Protein AF-A0A6C0DXI0-F1 (afdb_monomer_lite)

Radius of gyration: 23.15 Å; chains: 1; bounding box: 57×48×69 Å

Sequence (486 aa):
MSINNHKEDSSLKQSSFFKMSNESKYLYNIYKSHEFNKIHNLFDNHNHHDLKRLMYKLYLEFKEHEPYINKINIENSRQVIPIEKARPKITHILETIFSNTRYIDSTIVDYIKNNISKSKMISYENIIHGQTFTFNFITYNKININKLNNCVKAMLLILQVIINISNNNITTHNNKNACNMDGITITIFMTSFAKQFELNSNIILGAKNINSGLTYPCLKIGEIYIYRKHEFFKVFIHEALHSYNVDHLLHNNYNSNSYYQTLINTFNINVNSNSYKNIGLNEAVTEFWTFIIHIFVHSYYNSPNFNKLIGLFEKAYKYESIHSSFQVAKILHANKLNYAQFLTTFKNDGSASYSETSHVLSYIFFKTLLIYNADKVISSNLFNLNMHATNNTHKIDITINPTNNSIINLFIQLRNYSLNNMAFTIINNCCTIYNKYYTNLFKTAKKLTVKREQSFKRYTKKQFSKTKSKKYLLTNLNFMLTNLEC

Foldseek 3Di:
DPPPDDDQDDFDPLDLLFDFDPLLVVLLVVCVDPLVVLVLVLLVPDDQPLLLVVLVLLVVLLVVCLVVLVPDPQVVQKDKDDLVRCVVVLVCCLVPVVPPDQQDDVVLSVVCVVQSNQWIWIWGWDADPQAIEIEIEIDNDDDDVVSVSVLVSLLVSLLSSLCQQAVLDVVPPDCPQRAQQNYEHAHANQDAQAAWDPQPDLDFAGNSRDHFKDWDARDPYTYIYGRHNFLSSLVSQLRSNRNRCQLVLLVDDCPVPPLLVVLVQQFQAPCVDPLHDDLSLSLLLSLLVSVSVLLLSSLSSVDRDSVSSVVSSSSLLSSLLLVLLLVVLLQCSSQVHDLVNGRHGHDPPPDGGHGHNHNSCSNRPLNSLCSSCVSVVSVQLQWPQDADPPPDDSGHHSHGDPDPVSVSVSSVSSSCSSVDPSSNSSSNSSNVVLVVLVVVVVVVVVVVVVVVVVPPDDDDDDPPPDDDDPVPRPSIHDDRSSRTND

Structure (mmCIF, N/CA/C/O backbone):
data_AF-A0A6C0DXI0-F1
#
_entry.id   AF-A0A6C0DXI0-F1
#
loop_
_atom_site.group_PDB
_atom_site.id
_atom_site.type_symbol
_atom_site.label_atom_id
_atom_site.label_alt_id
_atom_site.label_comp_id
_atom_site.label_asym_id
_atom_site.label_entity_id
_atom_site.label_seq_id
_atom_site.pdbx_PDB_ins_code
_atom_site.Cartn_x
_atom_site.Cartn_y
_atom_site.Cartn_z
_atom_site.occupancy
_atom_site.B_iso_or_equiv
_atom_site.auth_seq_id
_atom_site.auth_comp_id
_atom_site.auth_asym_id
_atom_site.auth_atom_id
_atom_site.pdbx_PDB_model_num
ATOM 1 N N . MET A 1 1 ? 19.339 -20.237 16.214 1.00 35.09 1 MET A N 1
ATOM 2 C CA . MET A 1 1 ? 18.551 -20.419 17.451 1.00 35.09 1 MET A CA 1
ATOM 3 C C . MET A 1 1 ? 17.468 -21.438 17.165 1.00 35.09 1 MET A C 1
ATOM 5 O O . MET A 1 1 ? 16.705 -21.239 16.227 1.00 35.09 1 MET A O 1
ATOM 9 N N . SER A 1 2 ? 17.463 -22.552 17.893 1.00 25.73 2 SER A N 1
ATOM 10 C CA . SER A 1 2 ? 16.417 -23.569 17.816 1.00 25.73 2 SER A CA 1
ATOM 11 C C . SER A 1 2 ? 15.090 -22.958 18.265 1.00 25.73 2 SER A C 1
ATOM 13 O O . SER A 1 2 ? 14.948 -22.524 19.406 1.00 25.73 2 SER A O 1
ATOM 15 N N . ILE A 1 3 ? 14.124 -22.897 17.349 1.00 33.91 3 ILE A N 1
ATOM 16 C CA . ILE A 1 3 ? 12.727 -22.571 17.649 1.00 33.91 3 ILE A CA 1
ATOM 17 C C . ILE A 1 3 ? 12.157 -23.800 18.370 1.00 33.91 3 ILE A C 1
ATOM 19 O O . ILE A 1 3 ? 11.536 -24.662 17.757 1.00 33.91 3 ILE A O 1
ATOM 23 N N . ASN A 1 4 ? 12.476 -23.954 19.655 1.00 33.47 4 ASN A N 1
ATOM 24 C CA . ASN A 1 4 ? 11.967 -25.053 20.464 1.00 33.47 4 ASN A CA 1
ATOM 25 C C . ASN A 1 4 ? 10.555 -24.724 20.953 1.00 33.47 4 ASN A C 1
ATOM 27 O O . ASN A 1 4 ? 10.350 -23.733 21.647 1.00 33.47 4 ASN A O 1
ATOM 31 N N . ASN A 1 5 ? 9.615 -25.592 20.568 1.00 36.00 5 ASN A N 1
ATOM 32 C CA . ASN A 1 5 ? 8.319 -25.900 21.180 1.00 36.00 5 ASN A CA 1
ATOM 33 C C . ASN A 1 5 ? 7.841 -24.938 22.281 1.00 36.00 5 ASN A C 1
ATOM 35 O O . ASN A 1 5 ? 7.902 -25.251 23.472 1.00 36.00 5 ASN A O 1
ATOM 39 N N . HIS A 1 6 ? 7.264 -23.806 21.876 1.00 36.22 6 HIS A N 1
ATOM 40 C CA . HIS A 1 6 ? 6.307 -23.121 22.734 1.00 36.22 6 HIS A CA 1
ATOM 41 C C . HIS A 1 6 ? 5.020 -23.951 22.786 1.00 36.22 6 HIS A C 1
ATOM 43 O O . HIS A 1 6 ? 4.469 -24.319 21.747 1.00 36.22 6 HIS A O 1
ATOM 49 N N . LYS A 1 7 ? 4.609 -24.281 24.018 1.00 35.12 7 LYS A N 1
ATOM 50 C CA . LYS A 1 7 ? 3.375 -24.994 24.365 1.00 35.12 7 LYS A CA 1
ATOM 51 C C . LYS A 1 7 ? 2.194 -24.456 23.558 1.00 35.12 7 LYS A C 1
ATOM 53 O O . LYS A 1 7 ? 2.060 -23.248 23.387 1.00 35.12 7 LYS A O 1
ATOM 58 N N . GLU A 1 8 ? 1.366 -25.381 23.080 1.00 39.50 8 GLU A N 1
ATOM 59 C CA . GLU A 1 8 ? 0.105 -25.110 22.396 1.00 39.50 8 GLU A CA 1
ATOM 60 C C . GLU A 1 8 ? -0.784 -24.222 23.270 1.00 39.50 8 GLU A C 1
ATOM 62 O O . GLU A 1 8 ? -1.446 -24.693 24.193 1.00 39.50 8 GLU A O 1
ATOM 67 N N . ASP A 1 9 ? -0.769 -22.921 22.989 1.00 38.31 9 ASP A N 1
ATOM 68 C CA . ASP A 1 9 ? -1.694 -21.988 23.606 1.00 38.31 9 ASP A CA 1
ATOM 69 C C . ASP A 1 9 ? -3.066 -22.139 22.950 1.00 38.31 9 ASP A C 1
ATOM 71 O O . ASP A 1 9 ? -3.207 -22.174 21.723 1.00 38.31 9 ASP A O 1
ATOM 75 N N . SER A 1 10 ? -4.067 -22.284 23.812 1.00 34.41 10 SER A N 1
ATOM 76 C CA . SER A 1 10 ? -5.446 -22.640 23.491 1.00 34.41 10 SER A CA 1
ATOM 77 C C . SER A 1 10 ? -6.021 -21.893 22.278 1.00 34.41 10 SER A C 1
ATOM 79 O O . SER A 1 10 ? -5.936 -20.673 22.134 1.00 34.41 10 SER A O 1
ATOM 81 N N . SER A 1 11 ? -6.634 -22.673 21.388 1.00 35.72 11 SER A N 1
ATOM 82 C CA . SER A 1 11 ? -7.197 -22.247 20.113 1.00 35.72 11 SER A CA 1
ATOM 83 C C . SER A 1 11 ? -8.284 -21.179 20.274 1.00 35.72 11 SER A C 1
ATOM 85 O O . SER A 1 11 ? -9.425 -21.479 20.640 1.00 35.72 11 SER A O 1
ATOM 87 N N . LEU A 1 12 ? -7.978 -19.939 19.898 1.00 38.44 12 LEU A N 1
ATOM 88 C CA . LEU A 1 12 ? -9.007 -18.958 19.571 1.00 38.44 12 LEU A CA 1
ATOM 89 C C . LEU A 1 12 ? -9.666 -19.379 18.253 1.00 38.44 12 LEU A C 1
ATOM 91 O O . LEU A 1 12 ? -9.001 -19.492 17.224 1.00 38.44 12 LEU A O 1
ATOM 95 N N . LYS A 1 13 ? -10.988 -19.604 18.283 1.00 39.50 13 LYS A N 1
ATOM 96 C CA . LYS A 1 13 ? -11.841 -19.708 17.089 1.00 39.50 13 LYS A CA 1
ATOM 97 C C . LYS A 1 13 ? -11.755 -18.389 16.311 1.00 39.50 13 LYS A C 1
ATOM 99 O O . LYS A 1 13 ? -12.620 -17.527 16.437 1.00 39.50 13 LYS A O 1
ATOM 104 N N . GLN A 1 14 ? -10.703 -18.217 15.518 1.00 47.91 14 GLN A N 1
ATOM 105 C CA . GLN A 1 14 ? -10.577 -17.108 14.586 1.00 47.91 14 GLN A CA 1
ATOM 106 C C . GLN A 1 14 ? -11.641 -17.300 13.507 1.00 47.91 14 GLN A C 1
ATOM 108 O O . GLN A 1 14 ? -11.552 -18.188 12.658 1.00 47.91 14 GLN A O 1
ATOM 113 N N . SER A 1 15 ? -12.704 -16.498 13.559 1.00 44.44 15 SER A N 1
ATOM 114 C CA . SER A 1 15 ? -13.644 -16.441 12.448 1.00 44.44 15 SER A CA 1
ATOM 115 C C . SER A 1 15 ? -12.871 -15.959 11.221 1.00 44.44 15 SER A C 1
ATOM 117 O O . SER A 1 15 ? -12.329 -14.854 11.259 1.00 44.44 15 SER A O 1
ATOM 119 N N . SER A 1 16 ? -12.824 -16.760 10.149 1.00 52.12 16 SER A N 1
ATOM 120 C CA . SER A 1 16 ? -12.205 -16.381 8.873 1.00 52.12 16 SER A CA 1
ATOM 121 C C . SER A 1 16 ? -13.003 -15.230 8.245 1.00 52.12 16 SER A C 1
ATOM 123 O O . SER A 1 16 ? -13.885 -15.424 7.398 1.00 52.12 16 SER A O 1
ATOM 125 N N . PHE A 1 17 ? -12.775 -14.019 8.736 1.00 55.22 17 PHE A N 1
ATOM 126 C CA . PHE A 1 17 ? -13.472 -12.834 8.276 1.00 55.22 17 PHE A CA 1
ATOM 127 C C . PHE A 1 17 ? -12.983 -12.438 6.875 1.00 55.22 17 PHE A C 1
ATOM 129 O O . PHE A 1 17 ? -13.768 -12.084 5.995 1.00 55.22 17 PHE A O 1
ATOM 136 N N . PHE A 1 18 ? -11.686 -12.615 6.645 1.00 64.44 18 PHE A N 1
ATOM 137 C CA . PHE A 1 18 ? -11.016 -12.282 5.407 1.00 64.44 18 PHE A CA 1
ATOM 138 C C . PHE A 1 18 ? -11.076 -13.424 4.398 1.00 64.44 18 PHE A C 1
ATOM 140 O O . PHE A 1 18 ? -10.322 -14.393 4.475 1.00 64.44 18 PHE A O 1
ATOM 147 N N . LYS A 1 19 ? -11.970 -13.293 3.418 1.00 66.38 19 LYS A N 1
ATOM 148 C CA . LYS A 1 19 ? -12.017 -14.176 2.250 1.00 66.38 19 LYS A CA 1
ATOM 149 C C . LYS A 1 19 ? -11.450 -13.444 1.043 1.00 66.38 19 LYS A C 1
ATOM 151 O O . LYS A 1 19 ? -11.763 -12.279 0.830 1.00 66.38 19 LYS A O 1
ATOM 156 N N . MET A 1 20 ? -10.669 -14.159 0.233 1.00 70.56 20 MET A N 1
ATOM 157 C CA . MET A 1 20 ? -10.266 -13.666 -1.083 1.00 70.56 20 MET A CA 1
ATOM 158 C C . MET A 1 20 ? -11.511 -13.390 -1.932 1.00 70.56 20 MET A C 1
ATOM 160 O O . MET A 1 20 ? -12.403 -14.250 -2.018 1.00 70.56 20 MET A O 1
ATOM 164 N N . SER A 1 21 ? -11.523 -12.235 -2.597 1.00 74.44 21 SER A N 1
ATOM 165 C CA . SER A 1 21 ? -12.536 -11.892 -3.599 1.00 74.44 21 SER A CA 1
ATOM 166 C C . SER A 1 21 ? -12.587 -12.921 -4.741 1.00 74.44 21 SER A C 1
ATOM 168 O O . SER A 1 21 ? -11.681 -13.745 -4.923 1.00 74.44 21 SER A O 1
ATOM 170 N N . ASN A 1 22 ? -13.652 -12.906 -5.541 1.00 76.62 22 ASN A N 1
ATOM 171 C CA . ASN A 1 22 ? -13.745 -13.805 -6.696 1.00 76.62 22 ASN A CA 1
ATOM 172 C C . ASN A 1 22 ? -12.664 -13.488 -7.740 1.00 76.62 22 ASN A C 1
ATOM 174 O O . ASN A 1 22 ? -12.065 -14.398 -8.315 1.00 76.62 22 ASN A O 1
ATOM 178 N N . GLU A 1 23 ? -12.371 -12.206 -7.929 1.00 75.94 23 GLU A N 1
ATOM 179 C CA . GLU A 1 23 ? -11.310 -11.694 -8.784 1.00 75.94 23 GLU A CA 1
ATOM 180 C C . GLU A 1 23 ? -9.933 -12.155 -8.279 1.00 75.94 23 GLU A C 1
ATOM 182 O O . GLU A 1 23 ? -9.146 -12.704 -9.052 1.00 75.94 23 GLU A O 1
ATOM 187 N N . SER A 1 24 ? -9.678 -12.040 -6.971 1.00 78.50 24 SER A N 1
ATOM 188 C CA . SER A 1 24 ? -8.481 -12.568 -6.302 1.00 78.50 24 SER A CA 1
ATOM 189 C C . SER A 1 24 ? -8.279 -14.062 -6.557 1.00 78.50 24 SER A C 1
ATOM 191 O O . SER A 1 24 ? -7.188 -14.490 -6.928 1.00 78.50 24 SER A O 1
ATOM 193 N N . LYS A 1 25 ? -9.329 -14.876 -6.373 1.00 80.50 25 LYS A N 1
ATOM 194 C CA . LYS A 1 25 ? -9.271 -16.336 -6.578 1.00 80.50 25 LYS A CA 1
ATOM 195 C C . LYS A 1 25 ? -8.991 -16.696 -8.032 1.00 80.50 25 LYS A C 1
ATOM 197 O O . LYS A 1 25 ? -8.221 -17.613 -8.306 1.00 80.50 25 LYS A O 1
ATOM 202 N N . TYR A 1 26 ? -9.605 -15.973 -8.966 1.00 82.44 26 TYR A N 1
ATOM 203 C CA . TYR A 1 26 ? -9.355 -16.154 -10.391 1.00 82.44 26 TYR A CA 1
ATOM 204 C C . TYR A 1 26 ? -7.890 -15.870 -10.743 1.00 82.44 26 TYR A C 1
ATOM 206 O O . TYR A 1 26 ? -7.241 -16.707 -11.370 1.00 82.44 26 TYR A O 1
ATOM 214 N N . LEU A 1 27 ? -7.349 -14.736 -10.287 1.00 80.94 27 LEU A N 1
ATOM 215 C CA . LEU A 1 27 ? -5.945 -14.390 -10.503 1.00 80.94 27 LEU A CA 1
ATOM 216 C C . LEU A 1 27 ? -4.997 -15.399 -9.851 1.00 80.94 27 LEU A C 1
ATOM 218 O O . LEU A 1 27 ? -4.036 -15.830 -10.479 1.00 80.94 27 LEU A O 1
ATOM 222 N N . TYR A 1 28 ? -5.296 -15.827 -8.627 1.00 83.75 28 TYR A N 1
ATOM 223 C CA . TYR A 1 28 ? -4.531 -16.856 -7.930 1.00 83.75 28 TYR A CA 1
ATOM 224 C C . TYR A 1 28 ? -4.418 -18.148 -8.752 1.00 83.75 28 TYR A C 1
ATOM 226 O O . TYR A 1 28 ? -3.327 -18.694 -8.917 1.00 83.75 28 TYR A O 1
ATOM 234 N N . ASN A 1 29 ? -5.528 -18.609 -9.334 1.00 84.69 29 ASN A N 1
ATOM 235 C CA . ASN A 1 29 ? -5.536 -19.799 -10.185 1.00 84.69 29 ASN A CA 1
ATOM 236 C C . ASN A 1 29 ? -4.736 -19.606 -11.482 1.00 84.69 29 ASN A C 1
ATOM 238 O O . ASN A 1 29 ? -4.084 -20.546 -11.933 1.00 84.69 29 ASN A O 1
ATOM 242 N N . ILE A 1 30 ? -4.746 -18.401 -12.061 1.00 84.81 30 ILE A N 1
ATOM 243 C CA . ILE A 1 30 ? -3.896 -18.067 -13.213 1.00 84.81 30 ILE A CA 1
ATOM 244 C C . ILE A 1 30 ? -2.424 -18.159 -12.830 1.00 84.81 30 ILE A C 1
ATOM 246 O O . ILE A 1 30 ? -1.657 -18.820 -13.528 1.00 84.81 30 ILE A O 1
ATOM 250 N N . TYR A 1 31 ? -2.031 -17.543 -11.716 1.00 86.75 31 TYR A N 1
ATOM 251 C CA . TYR A 1 31 ? -0.636 -17.547 -11.291 1.00 86.75 31 TYR A CA 1
ATOM 252 C C . TYR A 1 31 ? -0.142 -18.922 -10.868 1.00 86.75 31 TYR A C 1
ATOM 254 O O . TYR A 1 31 ? 1.054 -19.128 -10.921 1.00 86.75 31 TYR A O 1
ATOM 262 N N . LYS A 1 32 ? -1.025 -19.855 -10.497 1.00 86.31 32 LYS A N 1
ATOM 263 C CA . LYS A 1 32 ? -0.692 -21.265 -10.231 1.00 86.31 32 LYS A CA 1
ATOM 264 C C . LYS A 1 32 ? -0.588 -22.121 -11.505 1.00 86.31 32 LYS A C 1
ATOM 266 O O . LYS A 1 32 ? -0.196 -23.283 -11.444 1.00 86.31 32 LYS A O 1
ATOM 271 N N . SER A 1 33 ? -1.012 -21.599 -12.654 1.00 87.31 33 SER A N 1
ATOM 272 C CA . SER A 1 33 ? -1.038 -22.371 -13.897 1.00 87.31 33 SER A CA 1
ATOM 273 C C . SER A 1 33 ? 0.368 -22.670 -14.424 1.00 87.31 33 SER A C 1
ATOM 275 O O . SER A 1 33 ? 1.326 -21.947 -14.148 1.00 87.31 33 SER A O 1
ATOM 277 N N . HIS A 1 34 ? 0.473 -23.697 -15.273 1.00 87.25 34 HIS A N 1
ATOM 278 C CA . HIS A 1 34 ? 1.737 -24.116 -15.884 1.00 87.25 34 HIS A CA 1
ATOM 279 C C . HIS A 1 34 ? 2.455 -22.979 -16.636 1.00 87.25 34 HIS A C 1
ATOM 281 O O . HIS A 1 34 ? 3.679 -22.984 -16.771 1.00 87.25 34 HIS A O 1
ATOM 287 N N . GLU A 1 35 ? 1.722 -21.975 -17.126 1.00 86.38 35 GLU A N 1
ATOM 288 C CA . GLU A 1 35 ? 2.316 -20.828 -17.819 1.00 86.38 35 GLU A CA 1
ATOM 289 C C . GLU A 1 35 ? 3.298 -20.041 -16.938 1.00 86.38 35 GLU A C 1
ATOM 291 O O . GLU A 1 35 ? 4.248 -19.462 -17.461 1.00 86.38 35 GLU A O 1
ATOM 296 N N . PHE A 1 36 ? 3.119 -20.076 -15.613 1.00 89.44 36 PHE A N 1
ATOM 297 C CA . PHE A 1 36 ? 3.973 -19.395 -14.641 1.00 89.44 36 PHE A CA 1
ATOM 298 C C . PHE A 1 36 ? 5.055 -20.298 -14.026 1.00 89.44 36 PHE A C 1
ATOM 300 O O . PHE A 1 36 ? 5.857 -19.810 -13.233 1.00 89.44 36 PHE A O 1
ATOM 307 N N . ASN A 1 37 ? 5.175 -21.571 -14.433 1.00 87.50 37 ASN A N 1
ATOM 308 C CA . ASN A 1 37 ? 6.170 -22.509 -13.882 1.00 87.50 37 ASN A CA 1
ATOM 309 C C . ASN A 1 37 ? 7.611 -21.987 -13.977 1.00 87.50 37 ASN A C 1
ATOM 311 O O . ASN A 1 37 ? 8.376 -22.095 -13.021 1.00 87.50 37 ASN A O 1
ATOM 315 N N . LYS A 1 38 ? 7.968 -21.349 -15.102 1.00 86.00 38 LYS A N 1
ATOM 316 C CA . LYS A 1 38 ? 9.298 -20.738 -15.283 1.00 86.00 38 LYS A CA 1
ATOM 317 C C . LYS A 1 38 ? 9.585 -19.633 -14.265 1.00 86.00 38 LYS A C 1
ATOM 319 O O . LYS A 1 38 ? 10.740 -19.403 -13.939 1.00 86.00 38 LYS A O 1
ATOM 324 N N . ILE A 1 39 ? 8.549 -18.946 -13.788 1.00 88.44 39 ILE A N 1
ATOM 325 C CA . ILE A 1 39 ? 8.668 -17.896 -12.776 1.00 88.44 39 ILE A CA 1
ATOM 326 C C . ILE A 1 39 ? 8.670 -18.524 -11.379 1.00 88.44 39 ILE A C 1
ATOM 328 O O . ILE A 1 39 ? 9.484 -18.132 -10.554 1.00 88.44 39 ILE A O 1
ATOM 332 N N . HIS A 1 40 ? 7.824 -19.526 -11.115 1.00 86.62 40 HIS A N 1
ATOM 333 C CA . HIS A 1 40 ? 7.768 -20.217 -9.822 1.00 86.62 40 HIS A CA 1
ATOM 334 C C . HIS A 1 40 ? 9.128 -20.721 -9.349 1.00 86.62 40 HIS A C 1
ATOM 336 O O . HIS A 1 40 ? 9.526 -20.400 -8.232 1.00 86.62 40 HIS A O 1
ATOM 342 N N . ASN A 1 41 ? 9.854 -21.419 -10.223 1.00 82.62 41 ASN A N 1
ATOM 343 C CA . ASN A 1 41 ? 11.152 -22.005 -9.891 1.00 82.62 41 ASN A CA 1
ATOM 344 C C . ASN A 1 41 ? 12.201 -20.950 -9.496 1.00 82.62 41 ASN A C 1
ATOM 346 O O . ASN A 1 41 ? 13.158 -21.264 -8.799 1.00 82.62 41 ASN A O 1
ATOM 350 N N . LEU A 1 42 ? 12.028 -19.696 -9.927 1.00 81.81 42 LEU A N 1
ATOM 351 C CA . LEU A 1 42 ? 12.922 -18.592 -9.568 1.00 81.81 42 LEU A CA 1
ATOM 352 C C . LEU A 1 42 ? 12.629 -18.032 -8.169 1.00 81.81 42 LEU A C 1
ATOM 354 O O . LEU A 1 42 ? 13.512 -17.427 -7.573 1.00 81.81 42 LEU A O 1
ATOM 358 N N . PHE A 1 43 ? 11.419 -18.241 -7.642 1.00 76.31 43 PHE A N 1
ATOM 359 C CA . PHE A 1 43 ? 11.040 -17.853 -6.279 1.00 76.31 43 PHE A CA 1
ATOM 360 C C . PHE A 1 43 ? 11.310 -18.956 -5.246 1.00 76.31 43 PHE A C 1
ATOM 362 O O . PHE A 1 43 ? 11.536 -18.644 -4.083 1.00 76.31 43 PHE A O 1
ATOM 369 N N . ASP A 1 44 ? 11.321 -20.227 -5.655 1.00 66.69 44 ASP A N 1
ATOM 370 C CA . ASP A 1 44 ? 11.469 -21.373 -4.741 1.00 66.69 44 ASP A CA 1
ATOM 371 C C . ASP A 1 44 ? 12.891 -21.550 -4.169 1.00 66.69 44 ASP A C 1
ATOM 373 O O . ASP A 1 44 ? 13.082 -22.297 -3.213 1.00 66.69 44 ASP A O 1
ATOM 377 N N . ASN A 1 45 ? 13.882 -20.822 -4.695 1.00 58.38 45 ASN A N 1
ATOM 378 C CA . ASN A 1 45 ? 15.283 -20.901 -4.260 1.00 58.38 45 ASN A CA 1
ATOM 379 C C . ASN A 1 45 ? 15.660 -19.909 -3.141 1.00 58.38 45 ASN A C 1
ATOM 381 O O . ASN A 1 45 ? 16.826 -19.849 -2.747 1.00 58.38 45 ASN A O 1
ATOM 385 N N . HIS A 1 46 ? 14.719 -19.108 -2.634 1.00 62.09 46 HIS A N 1
ATOM 386 C CA . HIS A 1 46 ? 15.005 -18.110 -1.601 1.00 62.09 46 HIS A CA 1
ATOM 387 C C . HIS A 1 46 ? 14.715 -18.653 -0.198 1.00 62.09 46 HIS A C 1
ATOM 389 O O . HIS A 1 46 ? 13.572 -18.931 0.160 1.00 62.09 46 HIS A O 1
ATOM 395 N N . ASN A 1 47 ? 15.758 -18.775 0.629 1.00 64.94 47 ASN A N 1
ATOM 396 C CA . ASN A 1 47 ? 15.583 -19.064 2.048 1.00 64.94 47 ASN A CA 1
ATOM 397 C C . ASN A 1 47 ? 15.319 -17.758 2.814 1.00 64.94 47 ASN A C 1
ATOM 399 O O . ASN A 1 47 ? 16.239 -16.993 3.094 1.00 64.94 47 ASN A O 1
ATOM 403 N N . HIS A 1 48 ? 14.053 -17.525 3.149 1.00 78.75 48 HIS A N 1
ATOM 404 C CA . HIS A 1 48 ? 13.545 -16.298 3.764 1.00 78.75 48 HIS A CA 1
ATOM 405 C C . HIS A 1 48 ? 13.784 -16.223 5.285 1.00 78.75 48 HIS A C 1
ATOM 407 O O . HIS A 1 48 ? 12.842 -16.101 6.071 1.00 78.75 48 HIS A O 1
ATOM 413 N N . HIS A 1 49 ? 15.035 -16.370 5.736 1.00 83.56 49 HIS A N 1
ATOM 414 C CA . HIS A 1 49 ? 15.353 -16.416 7.171 1.00 83.56 49 HIS A CA 1
ATOM 415 C C . HIS A 1 49 ? 15.017 -15.100 7.893 1.00 83.56 49 HIS A C 1
ATOM 417 O O . HIS A 1 49 ? 14.363 -15.112 8.940 1.00 83.56 49 HIS A O 1
ATOM 423 N N . ASP A 1 50 ? 15.430 -13.960 7.337 1.00 85.88 50 ASP A N 1
ATOM 424 C CA . ASP A 1 50 ? 15.197 -12.654 7.957 1.00 85.88 50 ASP A CA 1
ATOM 425 C C . ASP A 1 50 ? 13.728 -12.252 7.912 1.00 85.88 50 ASP A C 1
ATOM 427 O O . ASP A 1 50 ? 13.192 -11.753 8.905 1.00 85.88 50 ASP A O 1
ATOM 431 N N . LEU A 1 51 ? 13.044 -12.563 6.811 1.00 88.44 51 LEU A N 1
ATOM 432 C CA . LEU A 1 51 ? 11.604 -12.381 6.712 1.00 88.44 51 LEU A CA 1
ATOM 433 C C . LEU A 1 51 ? 10.842 -13.257 7.723 1.00 88.44 51 LEU A C 1
ATOM 435 O O . LEU A 1 51 ? 9.941 -12.753 8.388 1.00 88.44 51 LEU A O 1
ATOM 439 N N . LYS A 1 52 ? 11.230 -14.524 7.940 1.00 89.50 52 LYS A N 1
ATOM 440 C CA . LYS A 1 52 ? 10.651 -15.376 9.005 1.00 89.50 52 LYS A CA 1
ATOM 441 C C . LYS A 1 52 ? 10.841 -14.776 10.391 1.00 89.50 52 LYS A C 1
ATOM 443 O O . LYS A 1 52 ? 9.904 -14.769 11.189 1.00 89.50 52 LYS A O 1
ATOM 448 N N . ARG A 1 53 ? 12.037 -14.252 10.672 1.00 87.88 53 ARG A N 1
ATOM 449 C CA . ARG A 1 53 ? 12.323 -13.559 11.932 1.00 87.88 53 ARG A CA 1
ATOM 450 C C . ARG A 1 53 ? 11.429 -12.330 12.091 1.00 87.88 53 ARG A C 1
ATOM 452 O O . ARG A 1 53 ? 10.834 -12.168 13.150 1.00 87.88 53 ARG A O 1
ATOM 459 N N . LEU A 1 54 ? 11.275 -11.509 11.052 1.00 90.50 54 LEU A N 1
ATOM 460 C CA . LEU A 1 54 ? 10.349 -10.373 11.059 1.00 90.50 54 LEU A CA 1
ATOM 461 C C . LEU A 1 54 ? 8.901 -10.818 11.323 1.00 90.50 54 LEU A C 1
ATOM 463 O O . LEU A 1 54 ? 8.225 -10.213 12.151 1.00 90.50 54 LEU A O 1
ATOM 467 N N . MET A 1 55 ? 8.437 -11.892 10.674 1.00 92.88 55 MET A N 1
ATOM 468 C CA . MET A 1 55 ? 7.087 -12.428 10.886 1.00 92.88 55 MET A CA 1
ATOM 469 C C . MET A 1 55 ? 6.876 -12.893 12.326 1.00 92.88 55 MET A C 1
ATOM 471 O O . MET A 1 55 ? 5.803 -12.676 12.882 1.00 92.88 55 MET A O 1
ATOM 475 N N . TYR A 1 56 ? 7.889 -13.508 12.942 1.00 91.62 56 TYR A N 1
ATOM 476 C CA . TYR A 1 56 ? 7.825 -13.885 14.353 1.00 91.62 56 TYR A CA 1
ATOM 477 C C . TYR A 1 56 ? 7.657 -12.663 15.248 1.00 91.62 56 TYR A C 1
ATOM 479 O O . TYR A 1 56 ? 6.802 -12.662 16.128 1.00 91.62 56 TYR A O 1
ATOM 487 N N . LYS A 1 57 ? 8.409 -11.592 14.987 1.00 88.62 57 LYS A N 1
ATOM 488 C CA . LYS A 1 57 ? 8.256 -10.370 15.768 1.00 88.62 57 LYS A CA 1
ATOM 489 C C . LYS A 1 57 ? 6.862 -9.759 15.590 1.00 88.62 57 LYS A C 1
ATOM 491 O O . LYS A 1 57 ? 6.214 -9.471 16.584 1.00 88.62 57 LYS A O 1
ATOM 496 N N . LEU A 1 58 ? 6.361 -9.627 14.355 1.00 92.94 58 LEU A N 1
ATOM 497 C CA . LEU A 1 58 ? 5.001 -9.116 14.108 1.00 92.94 58 LEU A CA 1
ATOM 498 C C . LEU A 1 58 ? 3.930 -9.981 14.787 1.00 92.94 58 LEU A C 1
ATOM 500 O O . LEU A 1 58 ? 2.919 -9.470 15.258 1.00 92.94 58 LEU A O 1
ATOM 504 N N . TYR A 1 59 ? 4.151 -11.294 14.865 1.00 93.69 59 TYR A N 1
ATOM 505 C CA . TYR A 1 59 ? 3.284 -12.198 15.612 1.00 93.69 59 TYR A CA 1
ATOM 506 C C . TYR A 1 59 ? 3.254 -11.882 17.107 1.00 93.69 59 TYR A C 1
ATOM 508 O O . TYR A 1 59 ? 2.168 -11.872 17.686 1.00 93.69 59 TYR A O 1
ATOM 516 N N . LEU A 1 60 ? 4.400 -11.574 17.716 1.00 91.44 60 LEU A N 1
ATOM 517 C CA . LEU A 1 60 ? 4.458 -11.155 19.117 1.00 91.44 60 LEU A CA 1
ATOM 518 C C . LEU A 1 60 ? 3.753 -9.811 19.345 1.00 91.44 60 LEU A C 1
ATOM 520 O O . LEU A 1 60 ? 2.943 -9.726 20.259 1.00 91.44 60 LEU A O 1
ATOM 524 N N . GLU A 1 61 ? 3.964 -8.826 18.468 1.00 91.12 61 GLU A N 1
ATOM 525 C CA . GLU A 1 61 ? 3.267 -7.525 18.501 1.00 91.12 61 GLU A CA 1
ATOM 526 C C . GLU A 1 61 ? 1.738 -7.699 18.464 1.00 91.12 61 GLU A C 1
ATOM 528 O O . GLU A 1 61 ? 0.992 -7.137 19.268 1.00 91.12 61 GLU A O 1
ATOM 533 N N . PHE A 1 62 ? 1.240 -8.546 17.557 1.00 93.38 62 PHE A N 1
ATOM 534 C CA . PHE A 1 62 ? -0.189 -8.852 17.493 1.00 93.38 62 PHE A CA 1
ATOM 535 C C . PHE A 1 62 ? -0.677 -9.545 18.767 1.00 93.38 62 PHE A C 1
ATOM 537 O O . PHE A 1 62 ? -1.752 -9.209 19.262 1.00 93.38 62 PHE A O 1
ATOM 544 N N . LYS A 1 63 ? 0.093 -10.495 19.310 1.00 92.38 63 LYS A N 1
ATOM 545 C CA . LYS A 1 63 ? -0.271 -11.227 20.531 1.00 92.38 63 LYS A CA 1
ATOM 546 C C . LYS A 1 63 ? -0.269 -10.356 21.780 1.00 92.38 63 LYS A C 1
ATOM 548 O O . LYS A 1 63 ? -1.076 -10.607 22.672 1.00 92.38 63 LYS A O 1
ATOM 553 N N . GLU A 1 64 ? 0.577 -9.336 21.826 1.00 90.50 64 GLU A N 1
ATOM 554 C CA . GLU A 1 64 ? 0.602 -8.348 22.902 1.00 90.50 64 GLU A CA 1
ATOM 555 C C . GLU A 1 64 ? -0.676 -7.495 22.912 1.00 90.50 64 GLU A C 1
ATOM 557 O O . GLU A 1 64 ? -1.324 -7.347 23.950 1.00 90.50 64 GLU A O 1
ATOM 562 N N . HIS A 1 65 ? -1.097 -6.985 21.750 1.00 91.56 65 HIS A N 1
ATOM 563 C CA . HIS A 1 65 ? -2.220 -6.045 21.660 1.00 91.56 65 HIS A CA 1
ATOM 564 C C . HIS A 1 65 ? -3.604 -6.710 21.516 1.00 91.56 65 HIS A C 1
ATOM 566 O O . HIS A 1 65 ? -4.614 -6.146 21.952 1.00 91.56 65 HIS A O 1
ATOM 572 N N . GLU A 1 66 ? -3.691 -7.909 20.932 1.00 93.25 66 GLU A N 1
ATOM 573 C CA . GLU A 1 66 ? -4.953 -8.615 20.652 1.00 93.25 66 GLU A CA 1
ATOM 574 C C . GLU A 1 66 ? -5.859 -8.795 21.892 1.00 93.25 66 GLU A C 1
ATOM 576 O O . GLU A 1 66 ? -7.055 -8.495 21.788 1.00 93.25 66 GLU A O 1
ATOM 581 N N . PRO A 1 67 ? -5.362 -9.212 23.078 1.00 92.44 67 PRO A N 1
ATOM 582 C CA . PRO A 1 67 ? -6.201 -9.374 24.267 1.00 92.44 67 PRO A CA 1
ATOM 583 C C . PRO A 1 67 ? -6.876 -8.077 24.721 1.00 92.44 67 PRO A C 1
ATOM 585 O O . PRO A 1 67 ? -8.016 -8.109 25.185 1.00 92.44 67 PRO A O 1
ATOM 588 N N . TYR A 1 68 ? -6.192 -6.937 24.585 1.00 91.31 68 TYR A N 1
ATOM 589 C CA . TYR A 1 68 ? -6.748 -5.631 24.932 1.00 91.31 68 TYR A CA 1
ATOM 590 C C . TYR A 1 68 ? -7.823 -5.207 23.924 1.00 91.31 68 TYR A C 1
ATOM 592 O O . TYR A 1 68 ? -8.939 -4.872 24.320 1.00 91.31 68 TYR A O 1
ATOM 600 N N . ILE A 1 69 ? -7.538 -5.320 22.622 1.00 94.12 69 ILE A N 1
ATOM 601 C CA . ILE A 1 69 ? -8.497 -4.976 21.560 1.00 94.12 69 ILE A CA 1
ATOM 602 C C . ILE A 1 69 ? -9.758 -5.844 21.628 1.00 94.12 69 ILE A C 1
ATOM 604 O O . ILE A 1 69 ? -10.868 -5.350 21.430 1.00 94.12 69 ILE A O 1
ATOM 608 N N . ASN A 1 70 ? -9.622 -7.126 21.967 1.00 91.62 70 ASN A N 1
ATOM 609 C CA . ASN A 1 70 ? -10.761 -8.037 22.068 1.00 91.62 70 ASN A CA 1
ATOM 610 C C . ASN A 1 70 ? -11.731 -7.696 23.209 1.00 91.62 70 ASN A C 1
ATOM 612 O O . ASN A 1 70 ? -12.907 -8.050 23.107 1.00 91.62 70 ASN A O 1
ATOM 616 N N . LYS A 1 71 ? -11.276 -6.984 24.251 1.00 93.56 71 LYS A N 1
ATOM 617 C CA . LYS A 1 71 ? -12.134 -6.488 25.342 1.00 93.56 71 LYS A CA 1
ATOM 618 C C . LYS A 1 71 ? -12.987 -5.285 24.929 1.00 93.56 71 LYS A C 1
ATOM 620 O O . LYS A 1 71 ? -13.977 -4.995 25.596 1.00 93.56 71 LYS A O 1
ATOM 625 N N . ILE A 1 72 ? -12.637 -4.594 23.843 1.00 94.00 72 ILE A N 1
ATOM 626 C CA . ILE A 1 72 ? -13.389 -3.430 23.369 1.00 94.00 72 ILE A CA 1
ATOM 627 C C . ILE A 1 72 ? -14.722 -3.888 22.765 1.00 94.00 72 ILE A C 1
ATOM 629 O O . ILE A 1 72 ? -14.775 -4.680 21.813 1.00 94.00 72 ILE A O 1
ATOM 633 N N . ASN A 1 73 ? -15.820 -3.340 23.288 1.00 94.44 73 ASN A N 1
ATOM 634 C CA . ASN A 1 73 ? -17.143 -3.534 22.713 1.00 94.44 73 ASN A CA 1
ATOM 635 C C . ASN A 1 73 ? -17.354 -2.591 21.517 1.00 94.44 73 ASN A C 1
ATOM 637 O O . ASN A 1 73 ? -17.892 -1.493 21.650 1.00 94.44 73 ASN A O 1
ATOM 641 N N . ILE A 1 74 ? -16.947 -3.057 20.334 1.00 94.56 74 ILE A N 1
ATOM 642 C CA . ILE A 1 74 ? -17.078 -2.314 19.069 1.00 94.56 74 ILE A CA 1
ATOM 643 C C . ILE A 1 74 ? -18.526 -1.995 18.694 1.00 94.56 74 ILE A C 1
ATOM 645 O O . ILE A 1 74 ? -18.785 -1.038 17.971 1.00 94.56 74 ILE A O 1
ATOM 649 N N . GLU A 1 75 ? -19.492 -2.785 19.154 1.00 94.81 75 GLU A N 1
ATOM 650 C CA . GLU A 1 75 ? -20.893 -2.508 18.846 1.00 94.81 75 GLU A CA 1
ATOM 651 C C . GLU A 1 75 ? -21.399 -1.286 19.604 1.00 94.81 75 GLU A C 1
ATOM 653 O O . GLU A 1 75 ? -22.150 -0.499 19.032 1.00 94.81 75 GLU A O 1
ATOM 658 N N . ASN A 1 76 ? -20.931 -1.099 20.840 1.00 95.88 76 ASN A N 1
ATOM 659 C CA . ASN A 1 76 ? -21.279 0.052 21.666 1.00 95.88 76 ASN A CA 1
ATOM 660 C C . ASN A 1 76 ? -20.577 1.338 21.213 1.00 95.88 76 ASN A C 1
ATOM 662 O O . ASN A 1 76 ? -21.119 2.415 21.432 1.00 95.88 76 ASN A O 1
ATOM 666 N N . SER A 1 77 ? -19.410 1.248 20.564 1.00 96.25 77 SER A N 1
ATOM 667 C CA . SER A 1 77 ? -18.753 2.423 19.974 1.00 96.25 77 SER A CA 1
ATOM 668 C C . SER A 1 77 ? -19.345 2.855 18.634 1.00 96.25 77 SER A C 1
ATOM 670 O O . SER A 1 77 ? -18.951 3.891 18.099 1.00 96.25 77 SER A O 1
ATOM 672 N N . ARG A 1 78 ? -20.278 2.077 18.069 1.00 97.31 78 ARG A N 1
ATOM 673 C CA . ARG A 1 78 ? -20.872 2.327 16.756 1.00 97.31 78 ARG A CA 1
ATOM 674 C C . ARG A 1 78 ? -22.091 3.241 16.844 1.00 97.31 78 ARG A C 1
ATOM 676 O O . ARG A 1 78 ? -23.076 2.918 17.502 1.00 97.31 78 ARG A O 1
ATOM 683 N N . GLN A 1 79 ? -22.114 4.277 16.015 1.00 96.81 79 GLN A N 1
ATOM 684 C CA . GLN A 1 79 ? -23.276 5.129 15.789 1.00 96.81 79 GLN A CA 1
ATOM 685 C C . GLN A 1 79 ? -23.618 5.224 14.298 1.00 96.81 79 GLN A C 1
ATOM 687 O O . GLN A 1 79 ? -22.746 5.354 13.440 1.00 96.81 79 GLN A O 1
ATOM 692 N N . VAL A 1 80 ? -24.912 5.203 13.969 1.00 95.56 80 VAL A N 1
ATOM 693 C CA . VAL A 1 80 ? -25.391 5.595 12.635 1.00 95.56 80 VAL A CA 1
ATOM 694 C C . VAL A 1 80 ? -25.701 7.085 12.667 1.00 95.56 80 VAL A C 1
ATOM 696 O O . VAL A 1 80 ? -26.592 7.520 13.394 1.00 95.56 80 VAL A O 1
ATOM 699 N N . ILE A 1 81 ? -24.960 7.867 11.890 1.00 94.56 81 ILE A N 1
ATOM 700 C CA . ILE A 1 81 ? -25.104 9.319 11.838 1.00 94.56 81 ILE A CA 1
ATOM 701 C C . ILE A 1 81 ? -26.076 9.673 10.700 1.00 94.56 81 ILE A C 1
ATOM 703 O O . ILE A 1 81 ? -25.818 9.301 9.548 1.00 94.56 81 ILE A O 1
ATOM 707 N N . PRO A 1 82 ? -27.187 10.381 10.996 1.00 89.12 82 PRO A N 1
ATOM 708 C CA . PRO A 1 82 ? -28.124 10.853 9.980 1.00 89.12 82 PRO A CA 1
ATOM 709 C C . PRO A 1 82 ? -27.435 11.724 8.930 1.00 89.12 82 PRO A C 1
ATOM 711 O O . PRO A 1 82 ? -26.487 12.457 9.234 1.00 89.12 82 PRO A O 1
ATOM 714 N N . ILE A 1 83 ? -27.914 11.664 7.687 1.00 90.06 83 ILE A N 1
ATOM 715 C CA . ILE A 1 83 ? -27.249 12.340 6.570 1.00 90.06 83 ILE A CA 1
ATOM 716 C C . ILE A 1 83 ? -27.251 13.863 6.728 1.00 90.06 83 ILE A C 1
ATOM 718 O O . ILE A 1 83 ? -26.319 14.525 6.286 1.00 90.06 83 ILE A O 1
ATOM 722 N N . GLU A 1 84 ? -28.243 14.424 7.412 1.00 91.25 84 GLU A N 1
ATOM 723 C CA . GLU A 1 84 ? -28.343 15.850 7.721 1.00 91.25 84 GLU A CA 1
ATOM 724 C C . GLU A 1 84 ? -27.156 16.318 8.572 1.00 91.25 84 GLU A C 1
ATOM 726 O O . GLU A 1 84 ? -26.625 17.401 8.343 1.00 91.25 84 GLU A O 1
ATOM 731 N N . LYS A 1 85 ? -26.692 15.469 9.501 1.00 93.00 85 LYS A N 1
ATOM 732 C CA . LYS A 1 85 ? -25.529 15.739 10.361 1.00 93.00 85 LYS A CA 1
ATOM 733 C C . LYS A 1 85 ? -24.203 15.390 9.684 1.00 93.00 85 LYS A C 1
ATOM 735 O O . LYS A 1 85 ? -23.196 16.040 9.939 1.00 93.00 85 LYS A O 1
ATOM 740 N N . ALA A 1 86 ? -24.185 14.371 8.824 1.00 94.69 86 ALA A N 1
ATOM 741 C CA . ALA A 1 86 ? -22.973 13.954 8.119 1.00 94.69 86 ALA A CA 1
ATOM 742 C C . ALA A 1 86 ? -22.624 14.864 6.926 1.00 94.69 86 ALA A C 1
ATOM 744 O O . ALA A 1 86 ? -21.447 15.032 6.606 1.00 94.69 86 ALA A O 1
ATOM 745 N N . ARG A 1 87 ? -23.631 15.460 6.271 1.00 95.69 87 ARG A N 1
ATOM 746 C CA . ARG A 1 87 ? -23.473 16.258 5.045 1.00 95.69 87 ARG A CA 1
ATOM 747 C C . ARG A 1 87 ? -22.460 17.400 5.184 1.00 95.69 87 ARG A C 1
ATOM 749 O O . ARG A 1 87 ? -21.592 17.448 4.322 1.00 95.69 87 ARG A O 1
ATOM 756 N N . PRO A 1 88 ? -22.482 18.258 6.226 1.00 95.75 88 PRO A N 1
ATOM 757 C CA . PRO A 1 88 ? -21.500 19.337 6.353 1.00 95.75 88 PRO A CA 1
ATOM 758 C C . PRO A 1 88 ? -20.054 18.829 6.367 1.00 95.75 88 PRO A C 1
ATOM 760 O O . PRO A 1 88 ? -19.209 19.367 5.658 1.00 95.75 88 PRO A O 1
ATOM 763 N N . LYS A 1 89 ? -19.784 17.734 7.095 1.00 95.25 89 LYS A N 1
ATOM 764 C CA . LYS A 1 89 ? -18.457 17.102 7.141 1.00 95.25 89 LYS A CA 1
ATOM 765 C C . LYS A 1 89 ? -18.039 16.567 5.770 1.00 95.25 89 LYS A C 1
ATOM 767 O O . LYS A 1 89 ? -16.914 16.790 5.341 1.00 95.25 89 LYS A O 1
ATOM 772 N N . ILE A 1 90 ? -18.943 15.875 5.076 1.00 96.88 90 ILE A N 1
ATOM 773 C CA . ILE A 1 90 ? -18.681 15.334 3.735 1.00 96.88 90 ILE A CA 1
ATOM 774 C C . ILE A 1 90 ? -18.399 16.464 2.739 1.00 96.88 90 ILE A C 1
ATOM 776 O O . ILE A 1 90 ? -17.420 16.392 2.002 1.00 96.88 90 ILE A O 1
ATOM 780 N N . THR A 1 91 ? -19.235 17.502 2.728 1.00 96.25 91 THR A N 1
ATOM 781 C CA . THR A 1 91 ? -19.081 18.664 1.847 1.00 96.25 91 THR A CA 1
ATOM 782 C C . THR A 1 91 ? -17.758 19.376 2.103 1.00 96.25 91 THR A C 1
ATOM 784 O O . THR A 1 91 ? -17.028 19.622 1.148 1.00 96.25 91 THR A O 1
ATOM 787 N N . HIS A 1 92 ? -17.396 19.593 3.372 1.00 96.12 92 HIS A N 1
ATOM 788 C CA . HIS A 1 92 ? -16.112 20.188 3.733 1.00 96.12 92 HIS A CA 1
ATOM 789 C C . HIS A 1 92 ? -14.941 19.402 3.131 1.00 96.12 92 HIS A C 1
ATOM 791 O O . HIS A 1 92 ? -14.135 19.981 2.414 1.00 96.12 92 HIS A O 1
ATOM 797 N N . ILE A 1 93 ? -14.900 18.075 3.311 1.00 96.00 93 ILE A N 1
ATOM 798 C CA . ILE A 1 93 ? -13.836 17.232 2.737 1.00 96.00 93 ILE A CA 1
ATOM 799 C C . ILE A 1 93 ? -13.759 17.390 1.210 1.00 96.00 93 ILE A C 1
ATOM 801 O O . ILE A 1 93 ? -12.668 17.452 0.648 1.00 96.00 93 ILE A O 1
ATOM 805 N N . LEU A 1 94 ? -14.901 17.473 0.520 1.00 95.50 94 LEU A N 1
ATOM 806 C CA . LEU A 1 94 ? -14.933 17.612 -0.939 1.00 95.50 94 LEU A CA 1
ATOM 807 C C . LEU A 1 94 ? -14.435 18.974 -1.430 1.00 95.50 94 LEU A C 1
ATOM 809 O O . LEU A 1 94 ? -13.882 19.060 -2.526 1.00 95.50 94 LEU A O 1
ATOM 813 N N . GLU A 1 95 ? -14.673 20.024 -0.653 1.00 94.38 95 GLU A N 1
ATOM 814 C CA . GLU A 1 95 ? -14.359 21.407 -1.010 1.00 94.38 95 GLU A CA 1
ATOM 815 C C . GLU A 1 95 ? -12.954 21.827 -0.575 1.00 94.38 95 GLU A C 1
ATOM 817 O O . GLU A 1 95 ? -12.349 22.664 -1.243 1.00 94.38 95 GLU A O 1
ATOM 822 N N . THR A 1 96 ? -12.403 21.231 0.486 1.00 93.31 96 THR A N 1
ATOM 823 C CA . THR A 1 96 ? -11.085 21.599 1.028 1.00 93.31 96 THR A CA 1
ATOM 824 C C . THR A 1 96 ? -10.008 20.559 0.746 1.00 93.31 96 THR A C 1
ATOM 826 O O . THR A 1 96 ? -8.931 20.914 0.279 1.00 93.31 96 THR A O 1
ATOM 829 N N . ILE A 1 97 ? -10.289 19.277 0.988 1.00 93.31 97 ILE A N 1
ATOM 830 C CA . ILE A 1 97 ? -9.280 18.211 0.906 1.00 93.31 97 ILE A CA 1
ATOM 831 C C . ILE A 1 97 ? -9.229 17.598 -0.496 1.00 93.31 97 ILE A C 1
ATOM 833 O O . ILE A 1 97 ? -8.156 17.331 -1.036 1.00 93.31 97 ILE A O 1
ATOM 837 N N . PHE A 1 98 ? -10.392 17.343 -1.104 1.00 93.81 98 PHE A N 1
ATOM 838 C CA . PHE A 1 98 ? -10.473 16.709 -2.427 1.00 93.81 98 PHE A CA 1
ATOM 839 C C . PHE A 1 98 ? -10.492 17.728 -3.572 1.00 93.81 98 PHE A C 1
ATOM 841 O O . PHE A 1 98 ? -10.496 17.332 -4.741 1.00 93.81 98 PHE A O 1
ATOM 848 N N . SER A 1 99 ? -10.497 19.028 -3.276 1.00 87.94 99 SER A N 1
ATOM 849 C CA . SER A 1 99 ? -10.441 20.065 -4.302 1.00 87.94 99 SER A CA 1
ATOM 850 C C . SER A 1 99 ? -9.019 20.219 -4.846 1.00 87.94 99 SER A C 1
ATOM 852 O O . SER A 1 99 ? -8.035 20.166 -4.113 1.00 87.94 99 SER A O 1
ATOM 854 N N . ASN A 1 100 ? -8.899 20.376 -6.168 1.00 79.69 100 ASN A N 1
ATOM 855 C CA . ASN A 1 100 ? -7.647 20.698 -6.872 1.00 79.69 100 ASN A CA 1
ATOM 856 C C . ASN A 1 100 ? -6.447 19.764 -6.601 1.00 79.69 100 ASN A C 1
ATOM 858 O O . ASN A 1 100 ? -5.301 20.119 -6.883 1.00 79.69 100 ASN A O 1
ATOM 862 N N . THR A 1 101 ? -6.684 18.552 -6.098 1.00 83.75 101 THR A N 1
ATOM 863 C CA . THR A 1 101 ? -5.622 17.578 -5.842 1.00 83.75 101 THR A CA 1
ATOM 864 C C . THR A 1 101 ? -5.380 16.689 -7.057 1.00 83.75 101 THR A C 1
ATOM 866 O O . THR A 1 101 ? -6.299 16.109 -7.631 1.00 83.75 101 THR A O 1
ATOM 869 N N . ARG A 1 102 ? -4.106 16.509 -7.426 1.00 84.00 102 ARG A N 1
ATOM 870 C CA . ARG A 1 102 ? -3.709 15.565 -8.488 1.00 84.00 102 ARG A CA 1
ATOM 871 C C . ARG A 1 102 ? -3.893 14.099 -8.092 1.00 84.00 102 ARG A C 1
ATOM 873 O O . ARG A 1 102 ? -3.718 13.225 -8.935 1.00 84.00 102 ARG A O 1
ATOM 880 N N . TYR A 1 103 ? -4.155 13.830 -6.812 1.00 84.75 103 TYR A N 1
ATOM 881 C CA . TYR A 1 103 ? -4.177 12.487 -6.237 1.00 84.75 103 TYR A CA 1
ATOM 882 C C . TYR A 1 103 ? -5.558 11.834 -6.255 1.00 84.75 103 TYR A C 1
ATOM 884 O O . TYR A 1 103 ? -5.662 10.655 -5.910 1.00 84.75 103 TYR A O 1
ATOM 892 N N . ILE A 1 104 ? -6.603 12.569 -6.645 1.00 88.88 104 ILE A N 1
ATOM 893 C CA . ILE A 1 104 ? -7.985 12.089 -6.663 1.00 88.88 104 ILE A CA 1
ATOM 894 C 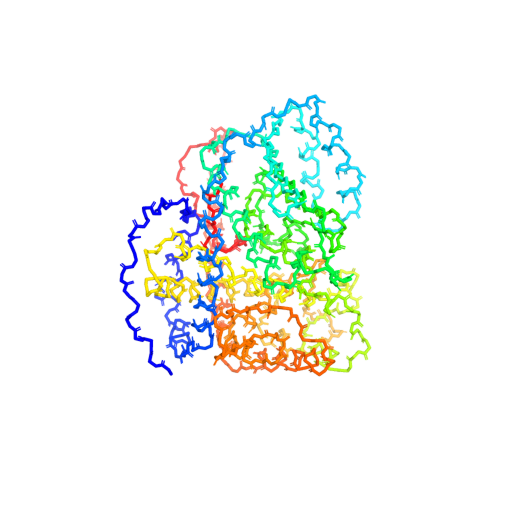C . ILE A 1 104 ? -8.580 12.346 -8.042 1.00 88.88 104 ILE A C 1
ATOM 896 O O . ILE A 1 104 ? -8.431 13.414 -8.624 1.00 88.88 104 ILE A O 1
ATOM 900 N N . ASP A 1 105 ? -9.248 11.329 -8.572 1.00 87.06 105 ASP A N 1
ATOM 901 C CA . ASP A 1 105 ? -9.944 11.420 -9.848 1.00 87.06 105 ASP A CA 1
ATOM 902 C C . ASP A 1 105 ? -11.258 12.206 -9.691 1.00 87.06 105 ASP A C 1
ATOM 904 O O . ASP A 1 105 ? -12.060 11.908 -8.800 1.00 87.06 105 ASP A O 1
ATOM 908 N N . SER A 1 106 ? -11.494 13.191 -10.563 1.00 89.31 106 SER A N 1
ATOM 909 C CA . SER A 1 106 ? -12.664 14.076 -10.474 1.00 89.31 106 SER A CA 1
ATOM 910 C C . SER A 1 106 ? -13.990 13.320 -10.556 1.00 89.31 106 SER A C 1
ATOM 912 O O . SER A 1 106 ? -14.938 13.694 -9.872 1.00 89.31 106 SER A O 1
ATOM 914 N N . THR A 1 107 ? -14.051 12.192 -11.276 1.00 91.25 107 THR A N 1
ATOM 915 C CA . THR A 1 107 ? -15.286 11.398 -11.376 1.00 91.25 107 THR A CA 1
ATOM 916 C C . THR A 1 107 ? -15.710 10.807 -10.031 1.00 91.25 107 THR A C 1
ATOM 918 O O . THR A 1 107 ? -16.900 10.598 -9.791 1.00 91.25 107 THR A O 1
ATOM 921 N N . ILE A 1 108 ? -14.757 10.576 -9.122 1.00 92.44 108 ILE A N 1
ATOM 922 C CA . ILE A 1 108 ? -15.032 10.114 -7.758 1.00 92.44 108 ILE A CA 1
ATOM 923 C C . ILE A 1 108 ? -15.606 11.257 -6.927 1.00 92.44 108 ILE A C 1
ATOM 925 O O . ILE A 1 108 ? -16.593 11.054 -6.221 1.00 92.44 108 ILE A O 1
ATOM 929 N N . VAL A 1 109 ? -15.022 12.452 -7.036 1.00 93.81 109 VAL A N 1
ATOM 930 C CA . VAL A 1 109 ? -15.513 13.661 -6.359 1.00 93.81 109 VAL A CA 1
ATOM 931 C C . VAL A 1 109 ? -16.942 13.965 -6.807 1.00 93.81 109 VAL A C 1
ATOM 933 O O . VAL A 1 109 ? -17.830 14.104 -5.965 1.00 93.81 109 VAL A O 1
ATOM 936 N N . ASP A 1 110 ? -17.189 13.967 -8.116 1.00 94.50 110 ASP A N 1
ATOM 937 C CA . ASP A 1 110 ? -18.510 14.204 -8.703 1.00 94.50 110 ASP A CA 1
ATOM 938 C C . ASP A 1 110 ? -19.517 13.136 -8.275 1.00 94.50 110 ASP A C 1
ATOM 940 O O . ASP A 1 110 ? -20.659 13.443 -7.930 1.00 94.50 110 ASP A O 1
ATOM 944 N N . TYR A 1 111 ? -19.100 11.867 -8.239 1.00 95.75 111 TYR A N 1
ATOM 945 C CA . TYR A 1 111 ? -19.948 10.790 -7.745 1.00 95.75 111 TYR A CA 1
ATOM 946 C C . TYR A 1 111 ? -20.335 10.997 -6.282 1.00 95.75 111 TYR A C 1
ATOM 948 O O . TYR A 1 111 ? -21.514 10.845 -5.954 1.00 95.75 111 TYR A O 1
ATOM 956 N N . ILE A 1 112 ? -19.379 11.337 -5.409 1.00 96.19 112 ILE A N 1
ATOM 957 C CA . ILE A 1 112 ? -19.664 11.582 -3.992 1.00 96.19 112 ILE A CA 1
ATOM 958 C C . ILE A 1 112 ? -20.651 12.744 -3.885 1.00 96.19 112 ILE A C 1
ATOM 960 O O . ILE A 1 112 ? -21.726 12.539 -3.326 1.00 96.19 112 ILE A O 1
ATOM 964 N N . LYS A 1 113 ? -20.349 13.902 -4.496 1.00 95.19 113 LYS A N 1
ATOM 965 C CA . LYS A 1 113 ? -21.207 15.105 -4.498 1.00 95.19 113 LYS A CA 1
ATOM 966 C C . LYS A 1 113 ? -22.644 14.789 -4.920 1.00 95.19 113 LYS A C 1
ATOM 968 O O . LYS A 1 113 ? -23.588 15.108 -4.199 1.00 95.19 113 LYS A O 1
ATOM 973 N N . ASN A 1 114 ? -22.813 14.078 -6.033 1.00 95.75 114 ASN A N 1
ATOM 974 C CA . ASN A 1 114 ? -24.127 13.751 -6.592 1.00 95.75 114 ASN A CA 1
ATOM 975 C C . ASN A 1 114 ? -24.899 12.679 -5.803 1.00 95.75 114 ASN A C 1
ATOM 977 O O . ASN A 1 114 ? -26.097 12.494 -6.024 1.00 95.75 114 ASN A O 1
ATOM 981 N N . ASN A 1 115 ? -24.239 11.947 -4.899 1.00 95.25 115 ASN A N 1
ATOM 982 C CA . ASN A 1 115 ? -24.851 10.852 -4.146 1.00 95.25 115 ASN A CA 1
ATOM 983 C C . ASN A 1 115 ? -24.816 11.045 -2.622 1.00 95.25 115 ASN A C 1
ATOM 985 O O . ASN A 1 115 ? -25.229 10.129 -1.907 1.00 95.25 115 ASN A O 1
ATOM 989 N N . ILE A 1 116 ? -24.409 12.218 -2.109 1.00 94.44 116 ILE A N 1
ATOM 990 C CA . ILE A 1 116 ? -24.396 12.511 -0.662 1.00 94.44 116 ILE A CA 1
ATOM 991 C C . ILE A 1 116 ? -25.764 12.219 -0.039 1.00 94.44 116 ILE A C 1
ATOM 993 O O . ILE A 1 116 ? -25.839 11.515 0.963 1.00 94.44 116 ILE A O 1
ATOM 997 N N . SER A 1 117 ? -26.854 12.689 -0.652 1.00 92.12 117 SER A N 1
ATOM 998 C CA . SER A 1 117 ? -28.224 12.513 -0.139 1.00 92.12 117 SER A CA 1
ATOM 999 C C . SER A 1 117 ? -28.668 11.052 -0.007 1.00 92.12 117 SER A C 1
ATOM 1001 O O . SER A 1 117 ? -29.580 10.760 0.760 1.00 92.12 117 SER A O 1
ATOM 1003 N N . LYS A 1 118 ? -28.019 10.132 -0.728 1.00 91.06 118 LYS A N 1
ATOM 1004 C CA . LYS A 1 118 ? -28.292 8.686 -0.695 1.00 91.06 118 LYS A CA 1
ATOM 1005 C C . LYS A 1 118 ? -27.335 7.927 0.226 1.00 91.06 118 LYS A C 1
ATOM 1007 O O . LYS A 1 118 ? -27.470 6.713 0.377 1.00 91.06 118 LYS A O 1
ATOM 1012 N N . SER A 1 119 ? -26.346 8.612 0.793 1.00 93.19 119 SER A N 1
ATOM 1013 C CA . SER A 1 119 ? -25.320 7.999 1.628 1.00 93.19 119 SER A CA 1
ATOM 1014 C C . SER A 1 119 ? -25.752 7.893 3.093 1.00 93.19 119 SER A C 1
ATOM 1016 O O . SER A 1 119 ? -26.624 8.622 3.566 1.00 93.19 119 SER A O 1
ATOM 1018 N N . LYS A 1 120 ? -25.133 6.966 3.824 1.00 93.50 120 LYS A N 1
ATOM 1019 C CA . LYS A 1 120 ? -25.250 6.824 5.282 1.00 93.50 120 LYS A CA 1
ATOM 1020 C C . LYS A 1 120 ? -23.861 6.786 5.892 1.00 93.50 120 LYS A C 1
ATOM 1022 O O . LYS A 1 120 ? -23.008 6.069 5.369 1.00 93.50 120 LYS A O 1
ATOM 1027 N N . MET A 1 121 ? -23.656 7.486 7.005 1.00 96.88 121 MET A N 1
ATOM 1028 C CA . MET A 1 121 ? -22.402 7.431 7.751 1.00 96.88 121 MET A CA 1
ATOM 1029 C C . MET A 1 121 ? -22.553 6.514 8.964 1.00 96.88 121 MET A C 1
ATOM 1031 O O . MET A 1 121 ? -23.396 6.745 9.827 1.00 96.88 121 MET A O 1
ATOM 1035 N N . ILE A 1 122 ? -21.743 5.462 9.018 1.00 97.31 122 ILE A N 1
ATOM 1036 C CA . ILE A 1 122 ? -21.598 4.594 10.187 1.00 97.31 122 ILE A CA 1
ATOM 1037 C C . ILE A 1 122 ? -20.267 4.966 10.827 1.00 97.31 122 ILE A C 1
ATOM 1039 O O . ILE A 1 122 ? -19.222 4.780 10.205 1.00 97.31 122 ILE A O 1
ATOM 1043 N N . SER A 1 123 ? -20.314 5.525 12.029 1.00 98.19 123 SER A N 1
ATOM 1044 C CA . SER A 1 123 ? -19.138 5.970 12.767 1.00 98.19 123 SER A CA 1
ATOM 1045 C C . SER A 1 123 ? -18.835 5.025 13.922 1.00 98.19 123 SER A C 1
ATOM 1047 O O . SER A 1 123 ? -19.760 4.479 14.519 1.00 98.19 123 SER A O 1
ATOM 1049 N N . TYR A 1 124 ? -17.556 4.824 14.212 1.00 98.50 124 TYR A N 1
ATOM 1050 C CA . TYR A 1 124 ? -17.068 4.122 15.394 1.00 98.50 124 TYR A CA 1
ATOM 1051 C C . TYR A 1 124 ? -16.076 5.023 16.105 1.00 98.50 124 TYR A C 1
ATOM 1053 O O . TYR A 1 124 ? -15.171 5.522 15.441 1.00 98.50 124 TYR A O 1
ATOM 1061 N N . GLU A 1 125 ? -16.192 5.174 17.418 1.00 98.25 125 GLU A N 1
ATOM 1062 C CA . GLU A 1 125 ? -15.254 5.967 18.217 1.00 98.25 125 GLU A CA 1
ATOM 1063 C C . GLU A 1 125 ? -14.743 5.158 19.407 1.00 98.25 125 GLU A C 1
ATOM 1065 O O . GLU A 1 125 ? -15.516 4.703 20.247 1.00 98.25 125 GLU A O 1
ATOM 1070 N N . ASN A 1 126 ? -13.433 4.929 19.463 1.00 97.75 126 ASN A N 1
ATOM 1071 C CA . ASN A 1 126 ? -12.815 4.119 20.509 1.00 97.75 126 ASN A CA 1
ATOM 1072 C C . ASN A 1 126 ? -11.634 4.878 21.105 1.00 97.75 126 ASN A C 1
ATOM 1074 O O . ASN A 1 126 ? -10.798 5.385 20.362 1.00 97.75 126 ASN A O 1
ATOM 1078 N N . ILE A 1 127 ? -11.544 4.916 22.432 1.00 95.88 127 ILE A N 1
ATOM 1079 C CA . ILE A 1 127 ? -10.434 5.558 23.140 1.00 95.88 127 ILE A CA 1
ATOM 1080 C C . ILE A 1 127 ? -9.483 4.475 23.640 1.00 95.88 127 ILE A C 1
ATOM 1082 O O . ILE A 1 127 ? -9.896 3.571 24.368 1.00 95.88 127 ILE A O 1
ATOM 1086 N N . ILE A 1 128 ? -8.211 4.564 23.252 1.00 93.56 128 ILE A N 1
ATOM 1087 C CA . ILE A 1 128 ? -7.157 3.627 23.654 1.00 93.56 128 ILE A CA 1
ATOM 1088 C C . ILE A 1 128 ? -5.944 4.437 24.101 1.00 93.56 128 ILE A C 1
ATOM 1090 O O . ILE A 1 128 ? -5.449 5.276 23.355 1.00 93.56 128 ILE A O 1
ATOM 1094 N N . HIS A 1 129 ? -5.476 4.208 25.332 1.00 90.00 129 HIS A N 1
ATOM 1095 C CA . HIS A 1 129 ? -4.331 4.922 25.921 1.00 90.00 129 HIS A CA 1
ATOM 1096 C C . HIS A 1 129 ? -4.416 6.460 25.797 1.00 90.00 129 HIS A C 1
ATOM 1098 O O . HIS A 1 129 ? -3.411 7.123 25.565 1.00 90.00 129 HIS A O 1
ATOM 1104 N N . GLY A 1 130 ? -5.623 7.026 25.926 1.00 89.94 130 GLY A N 1
ATOM 1105 C CA . GLY A 1 130 ? -5.868 8.472 25.827 1.00 89.94 130 GLY A CA 1
ATOM 1106 C C . GLY A 1 130 ? -5.977 9.028 24.401 1.00 89.94 130 GLY A C 1
ATOM 1107 O O . GLY A 1 130 ? -6.310 10.196 24.247 1.00 89.94 130 GLY A O 1
ATOM 1108 N N . GLN A 1 131 ? -5.762 8.209 23.368 1.00 93.88 131 GLN A N 1
ATOM 1109 C CA . GLN A 1 131 ? -5.957 8.582 21.963 1.00 93.88 131 GLN A CA 1
ATOM 1110 C C . GLN A 1 131 ? -7.355 8.198 21.480 1.00 93.88 131 GLN A C 1
ATOM 1112 O O . GLN A 1 131 ? -7.842 7.109 21.799 1.00 93.88 131 GLN A O 1
ATOM 1117 N N . THR A 1 132 ? -7.971 9.053 20.659 1.00 97.56 132 THR A N 1
ATOM 1118 C CA . THR A 1 132 ? -9.297 8.804 20.073 1.00 97.56 132 THR A CA 1
ATOM 1119 C C . THR A 1 132 ? -9.183 8.270 18.646 1.00 97.56 132 THR A C 1
ATOM 1121 O O . THR A 1 132 ? -8.666 8.931 17.749 1.00 97.56 132 THR A O 1
ATOM 1124 N N . PHE A 1 133 ? -9.695 7.065 18.415 1.00 98.31 133 PHE A N 1
ATOM 1125 C CA . PHE A 1 133 ? -9.706 6.401 17.115 1.00 98.31 133 PHE A CA 1
ATOM 1126 C C . PHE A 1 133 ? -11.116 6.423 16.529 1.00 98.31 133 PHE A C 1
ATOM 1128 O O . PHE A 1 133 ? -11.996 5.680 16.983 1.00 98.31 133 PHE A O 1
ATOM 1135 N N . THR A 1 134 ? -11.319 7.248 15.501 1.00 98.50 134 THR A N 1
ATOM 1136 C CA . THR A 1 134 ? -12.624 7.433 14.858 1.00 98.50 134 THR A CA 1
ATOM 1137 C C . THR A 1 134 ? -12.631 6.857 13.444 1.00 98.50 134 THR A C 1
ATOM 1139 O O . THR A 1 134 ? -11.848 7.269 12.592 1.00 98.50 134 THR A O 1
ATOM 1142 N N . PHE A 1 135 ? -13.569 5.957 13.145 1.00 98.56 135 PHE A N 1
ATOM 1143 C CA . PHE A 1 135 ? -13.748 5.361 11.816 1.00 98.56 135 PHE A CA 1
ATOM 1144 C C . PHE A 1 135 ? -15.105 5.752 11.239 1.00 98.56 135 PHE A C 1
ATOM 1146 O O . PHE A 1 135 ? -16.137 5.287 11.714 1.00 98.56 135 PHE A O 1
ATOM 1153 N N . ASN A 1 136 ? -15.120 6.574 10.192 1.00 98.12 136 ASN A N 1
ATOM 1154 C CA . ASN A 1 136 ? -16.331 7.030 9.515 1.00 98.12 136 ASN A CA 1
ATOM 1155 C C . ASN A 1 136 ? -16.502 6.301 8.181 1.00 98.12 136 ASN A C 1
ATOM 1157 O O . ASN A 1 136 ? -15.829 6.621 7.204 1.00 98.12 136 ASN A O 1
ATOM 1161 N N . PHE A 1 137 ? -17.433 5.354 8.108 1.00 97.62 137 PHE A N 1
ATOM 1162 C CA . PHE A 1 137 ? -17.786 4.664 6.868 1.00 97.62 137 PHE A CA 1
ATOM 1163 C C . PHE A 1 137 ? -18.983 5.343 6.212 1.00 97.62 137 PHE A C 1
ATOM 1165 O O . PHE A 1 137 ? -20.116 5.205 6.674 1.00 97.62 137 PHE A O 1
ATOM 1172 N N . ILE A 1 138 ? -18.747 6.047 5.109 1.00 97.06 138 ILE A N 1
ATOM 1173 C CA . ILE A 1 138 ? -19.799 6.628 4.275 1.00 97.06 138 ILE A CA 1
ATOM 1174 C C . ILE A 1 138 ? -20.168 5.581 3.228 1.00 97.06 138 ILE A C 1
ATOM 1176 O O . ILE A 1 138 ? -19.357 5.198 2.393 1.00 97.06 138 ILE A O 1
ATOM 1180 N N . THR A 1 139 ? -21.391 5.072 3.298 1.00 94.44 139 THR A N 1
ATOM 1181 C CA . THR A 1 139 ? -21.860 3.944 2.489 1.00 94.44 139 THR A CA 1
ATOM 1182 C C . THR A 1 139 ? -23.001 4.377 1.577 1.00 94.44 139 THR A C 1
ATOM 1184 O O . THR A 1 139 ? -23.908 5.085 2.003 1.00 94.44 139 THR A O 1
ATOM 1187 N N . TYR A 1 140 ? -22.971 3.930 0.319 1.00 92.12 140 TYR A N 1
ATOM 1188 C CA . TYR A 1 140 ? -24.037 4.177 -0.671 1.00 92.12 140 TYR A CA 1
ATOM 1189 C C . TYR A 1 140 ? -24.965 2.975 -0.866 1.00 92.12 140 TYR A C 1
ATOM 1191 O O . TYR A 1 140 ? -25.980 3.065 -1.545 1.00 92.12 140 TYR A O 1
ATOM 1199 N N . ASN A 1 141 ? -24.592 1.829 -0.297 1.00 89.00 141 ASN A N 1
ATOM 1200 C CA . ASN A 1 141 ? -25.284 0.554 -0.429 1.00 89.00 141 ASN A CA 1
ATOM 1201 C C . ASN A 1 141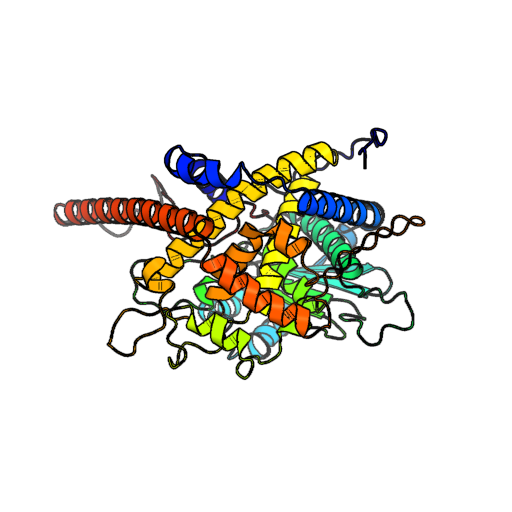 ? -25.368 -0.123 0.940 1.00 89.00 141 ASN A C 1
ATOM 1203 O O . ASN A 1 141 ? -24.604 0.201 1.851 1.00 89.00 141 ASN A O 1
ATOM 1207 N N . LYS A 1 142 ? -26.259 -1.112 1.074 1.00 88.31 142 LYS A N 1
ATOM 1208 C CA . LYS A 1 142 ? -26.354 -1.929 2.290 1.00 88.31 142 LYS A CA 1
ATOM 1209 C C . LYS A 1 142 ? -25.010 -2.612 2.577 1.00 88.31 142 LYS A C 1
ATOM 1211 O O . LYS A 1 142 ? -24.452 -3.276 1.705 1.00 88.31 142 LYS A O 1
ATOM 1216 N N . ILE A 1 143 ? -24.531 -2.478 3.811 1.00 88.38 143 ILE A N 1
ATOM 1217 C CA . ILE A 1 143 ? -23.318 -3.130 4.310 1.00 88.38 143 ILE A CA 1
ATOM 1218 C C . ILE A 1 143 ? -23.677 -4.134 5.407 1.00 88.38 143 ILE A C 1
ATOM 1220 O O . ILE A 1 143 ? -24.688 -3.985 6.097 1.00 88.38 143 ILE A O 1
ATOM 1224 N N . ASN A 1 144 ? -22.870 -5.183 5.556 1.00 90.50 144 ASN A N 1
ATOM 1225 C CA . ASN A 1 144 ? -23.020 -6.111 6.668 1.00 90.50 144 ASN A CA 1
ATOM 1226 C C . ASN A 1 144 ? -22.322 -5.519 7.901 1.00 90.50 144 ASN A C 1
ATOM 1228 O O . ASN A 1 144 ? -21.105 -5.367 7.914 1.00 90.50 144 ASN A O 1
ATOM 1232 N N . ILE A 1 145 ? -23.106 -5.181 8.923 1.00 91.38 145 ILE A N 1
ATOM 1233 C CA . ILE A 1 145 ? -22.615 -4.496 10.122 1.00 91.38 145 ILE A CA 1
ATOM 1234 C C . ILE A 1 145 ? -21.681 -5.381 10.948 1.00 91.38 145 ILE A C 1
ATOM 1236 O O . ILE A 1 145 ? -20.634 -4.911 11.370 1.00 91.38 145 ILE A O 1
ATOM 1240 N N . ASN A 1 146 ? -21.982 -6.671 11.108 1.00 89.50 146 ASN A N 1
ATOM 1241 C CA . ASN A 1 146 ? -21.109 -7.588 11.852 1.00 89.50 146 ASN A CA 1
ATOM 1242 C C . ASN A 1 146 ? -19.750 -7.725 11.166 1.00 89.50 146 ASN A C 1
ATOM 1244 O O . ASN A 1 146 ? -18.710 -7.755 11.821 1.00 89.50 146 ASN A O 1
ATOM 1248 N N . LYS A 1 147 ? -19.760 -7.756 9.827 1.00 87.88 147 LYS A N 1
ATOM 1249 C CA . LYS A 1 147 ? -18.529 -7.717 9.047 1.00 87.88 147 LYS A CA 1
ATOM 1250 C C . LYS A 1 147 ? -17.738 -6.436 9.311 1.00 87.88 147 LYS A C 1
ATOM 1252 O O . LYS A 1 147 ? -16.546 -6.498 9.585 1.00 87.88 147 LYS A O 1
ATOM 1257 N N . LEU A 1 148 ? -18.422 -5.295 9.289 1.00 90.94 148 LEU A N 1
ATOM 1258 C CA . LEU A 1 148 ? -17.816 -3.996 9.546 1.00 90.94 148 LEU A CA 1
ATOM 1259 C C . LEU A 1 148 ? -17.220 -3.898 10.962 1.00 90.94 148 LEU A C 1
ATOM 1261 O O . LEU A 1 148 ? -16.101 -3.420 11.101 1.00 90.94 148 LEU A O 1
ATOM 1265 N N . ASN A 1 149 ? -17.898 -4.424 11.989 1.00 92.88 149 ASN A N 1
ATOM 1266 C CA . ASN A 1 149 ? -17.375 -4.465 13.362 1.00 92.88 149 ASN A CA 1
ATOM 1267 C C . ASN A 1 149 ? -16.045 -5.231 13.433 1.00 92.88 149 ASN A C 1
ATOM 1269 O O . ASN A 1 149 ? -15.092 -4.768 14.056 1.00 92.88 149 ASN A O 1
ATOM 1273 N N . ASN A 1 150 ? -15.963 -6.388 12.768 1.00 89.88 150 ASN A N 1
ATOM 1274 C CA . ASN A 1 150 ? -14.733 -7.181 12.720 1.00 89.88 150 ASN A CA 1
ATOM 1275 C C . ASN A 1 150 ? -13.604 -6.434 11.998 1.00 89.88 150 ASN A C 1
ATOM 1277 O O . ASN A 1 150 ? -12.457 -6.491 12.436 1.00 89.88 150 ASN A O 1
ATOM 1281 N N . CYS A 1 151 ? -13.927 -5.687 10.939 1.00 91.12 151 CYS A N 1
ATOM 1282 C CA . CYS A 1 151 ? -12.962 -4.817 10.271 1.00 91.12 151 CYS A CA 1
ATOM 1283 C C . CYS A 1 151 ? -12.430 -3.735 11.201 1.00 91.12 151 CYS A C 1
ATOM 1285 O O . CYS A 1 151 ? -11.221 -3.553 11.262 1.00 91.12 151 CYS A O 1
ATOM 1287 N N . VAL A 1 152 ? -13.301 -3.060 11.958 1.00 95.19 152 VAL A N 1
ATOM 1288 C CA . VAL A 1 152 ? -12.874 -2.035 12.920 1.00 95.19 152 VAL A CA 1
ATOM 1289 C C . VAL A 1 152 ? -11.984 -2.636 14.008 1.00 95.19 152 VAL A C 1
ATOM 1291 O O . VAL A 1 152 ? -10.942 -2.057 14.301 1.00 95.19 152 VAL A O 1
ATOM 1294 N N . LYS A 1 153 ? -12.305 -3.830 14.538 1.00 94.06 153 LYS A N 1
ATOM 1295 C CA . LYS A 1 153 ? -11.399 -4.550 15.461 1.00 94.06 153 LYS A CA 1
ATOM 1296 C C . LYS A 1 153 ? -10.020 -4.774 14.843 1.00 94.06 153 LYS A C 1
ATOM 1298 O O . LYS A 1 153 ? -9.011 -4.479 15.476 1.00 94.06 153 LYS A O 1
ATOM 1303 N N . ALA A 1 154 ? -9.973 -5.264 13.604 1.00 93.19 154 ALA A N 1
ATOM 1304 C CA . ALA A 1 154 ? -8.713 -5.522 12.916 1.00 93.19 154 ALA A CA 1
ATOM 1305 C C . ALA A 1 154 ? -7.924 -4.233 12.631 1.00 93.19 154 ALA A C 1
ATOM 1307 O O . ALA A 1 154 ? -6.708 -4.222 12.798 1.00 93.19 154 ALA A O 1
ATOM 1308 N N . MET A 1 155 ? -8.602 -3.147 12.245 1.00 96.25 155 MET A N 1
ATOM 1309 C CA . MET A 1 155 ? -7.978 -1.837 12.034 1.00 96.25 155 MET A CA 1
ATOM 1310 C C . MET A 1 155 ? -7.406 -1.273 13.337 1.00 96.25 155 MET A C 1
ATOM 1312 O O . MET A 1 155 ? -6.278 -0.797 13.335 1.00 96.25 155 MET A O 1
ATOM 1316 N N . LEU A 1 156 ? -8.133 -1.376 14.454 1.00 97.50 156 LEU A N 1
ATOM 1317 C CA . LEU A 1 156 ? -7.635 -0.965 15.769 1.00 97.50 156 LEU A CA 1
ATOM 1318 C C . LEU A 1 156 ? -6.393 -1.758 16.181 1.00 97.50 156 LEU A C 1
ATOM 1320 O O . LEU A 1 156 ? -5.414 -1.150 16.600 1.00 97.50 156 LEU A O 1
ATOM 1324 N N . LEU A 1 157 ? -6.404 -3.087 16.018 1.00 96.12 157 LEU A N 1
ATOM 1325 C CA . LEU A 1 157 ? -5.236 -3.925 16.306 1.00 96.12 157 LEU A CA 1
ATOM 1326 C C . LEU A 1 157 ? -4.022 -3.504 15.472 1.00 96.12 157 LEU A C 1
ATOM 1328 O O . LEU A 1 157 ? -2.936 -3.327 16.013 1.00 96.12 157 LEU A O 1
ATOM 1332 N N . ILE A 1 158 ? -4.216 -3.289 14.170 1.00 96.06 158 ILE A N 1
ATOM 1333 C CA . ILE A 1 158 ? -3.148 -2.828 13.280 1.00 96.06 158 ILE A CA 1
ATOM 1334 C C . ILE A 1 158 ? -2.642 -1.446 13.685 1.00 96.06 158 ILE A C 1
ATOM 1336 O O . ILE A 1 158 ? -1.438 -1.237 13.648 1.00 96.06 158 ILE A O 1
ATOM 1340 N N . LEU A 1 159 ? -3.516 -0.515 14.083 1.00 97.00 159 LEU A N 1
ATOM 1341 C CA . LEU A 1 159 ? -3.083 0.801 14.558 1.00 97.00 159 LEU A CA 1
ATOM 1342 C C . LEU A 1 159 ? -2.213 0.678 15.803 1.00 97.00 159 LEU A C 1
ATOM 1344 O O . LEU A 1 159 ? -1.167 1.308 15.836 1.00 97.00 159 LEU A O 1
ATOM 1348 N N . GLN A 1 160 ? -2.583 -0.159 16.779 1.00 94.81 160 GLN A N 1
ATOM 1349 C CA . GLN A 1 160 ? -1.739 -0.367 17.964 1.00 94.81 160 GLN A CA 1
ATOM 1350 C C . GLN A 1 160 ? -0.365 -0.924 17.587 1.00 94.81 160 GLN A C 1
ATOM 1352 O O . GLN A 1 160 ? 0.651 -0.405 18.040 1.00 94.81 160 GLN A O 1
ATOM 1357 N N . VAL A 1 161 ? -0.330 -1.900 16.675 1.00 94.44 161 VAL A N 1
ATOM 1358 C CA . VAL A 1 161 ? 0.931 -2.446 16.163 1.00 94.44 161 VAL A CA 1
ATOM 1359 C C . VAL A 1 161 ? 1.734 -1.368 15.432 1.00 94.44 161 VAL A C 1
ATOM 1361 O O . VAL A 1 161 ? 2.906 -1.202 15.736 1.00 94.44 161 VAL A O 1
ATOM 1364 N N . ILE A 1 162 ? 1.130 -0.590 14.522 1.00 94.88 162 ILE A N 1
ATOM 1365 C CA . ILE A 1 162 ? 1.806 0.501 13.793 1.00 94.88 162 ILE A CA 1
ATOM 1366 C C . ILE A 1 162 ? 2.357 1.553 14.762 1.00 94.88 162 ILE A C 1
ATOM 1368 O O . ILE A 1 162 ? 3.499 1.978 14.598 1.00 94.88 162 ILE A O 1
ATOM 1372 N N . ILE A 1 163 ? 1.586 1.956 15.775 1.00 92.25 163 ILE A N 1
ATOM 1373 C CA . ILE A 1 163 ? 2.019 2.903 16.811 1.00 92.25 163 ILE A CA 1
ATOM 1374 C C . ILE A 1 163 ? 3.264 2.366 17.525 1.00 92.25 163 ILE A C 1
ATOM 1376 O O . ILE A 1 163 ? 4.252 3.095 17.645 1.00 92.25 163 ILE A O 1
ATOM 1380 N N . ASN A 1 164 ? 3.257 1.090 17.928 1.00 89.69 164 ASN A N 1
ATOM 1381 C CA . ASN A 1 164 ? 4.394 0.496 18.625 1.00 89.69 164 ASN A CA 1
ATOM 1382 C C . ASN A 1 164 ? 5.635 0.408 17.723 1.00 89.69 164 ASN A C 1
ATOM 1384 O O . ASN A 1 164 ? 6.703 0.904 18.090 1.00 89.69 164 ASN A O 1
ATOM 1388 N N . ILE A 1 165 ? 5.483 -0.130 16.505 1.00 87.75 165 ILE A N 1
ATOM 1389 C CA . ILE A 1 165 ? 6.606 -0.351 15.579 1.00 87.75 165 ILE A CA 1
ATOM 1390 C C . ILE A 1 165 ? 7.145 0.924 14.923 1.00 87.75 165 ILE A C 1
ATOM 1392 O O . ILE A 1 165 ? 8.197 0.896 14.294 1.00 87.75 165 ILE A O 1
ATOM 1396 N N . SER A 1 166 ? 6.427 2.040 15.026 1.00 87.75 166 SER A N 1
ATOM 1397 C CA . SER A 1 166 ? 6.902 3.360 14.594 1.00 87.75 166 SER A CA 1
ATOM 1398 C C . SER A 1 166 ? 7.471 4.186 15.752 1.00 87.75 166 SER A C 1
ATOM 1400 O O . SER A 1 166 ? 7.791 5.356 15.569 1.00 87.75 166 SER A O 1
ATOM 1402 N N . ASN A 1 167 ? 7.601 3.594 16.948 1.00 81.62 167 ASN A N 1
ATOM 1403 C CA . ASN A 1 167 ? 8.003 4.270 18.183 1.00 81.62 167 ASN A CA 1
ATOM 1404 C C . ASN A 1 167 ? 7.112 5.470 18.569 1.00 81.62 167 ASN A C 1
ATOM 1406 O O . ASN A 1 167 ? 7.563 6.349 19.302 1.00 81.62 167 ASN A O 1
ATOM 1410 N N . ASN A 1 168 ? 5.847 5.501 18.145 1.00 78.06 168 ASN A N 1
ATOM 1411 C CA . ASN A 1 168 ? 4.902 6.591 18.422 1.00 78.06 168 ASN A CA 1
ATOM 1412 C C . ASN A 1 168 ? 4.143 6.425 19.758 1.00 78.06 168 ASN A C 1
ATOM 1414 O O . ASN A 1 168 ? 3.049 6.955 19.938 1.00 78.06 168 ASN A O 1
ATOM 1418 N N . ASN A 1 169 ? 4.708 5.699 20.728 1.00 69.12 169 ASN A N 1
ATOM 1419 C CA . ASN A 1 169 ? 4.069 5.486 22.029 1.00 69.12 169 ASN A CA 1
ATOM 1420 C C . ASN A 1 169 ? 4.079 6.770 22.878 1.00 69.12 169 ASN A C 1
ATOM 1422 O O . ASN A 1 169 ? 5.115 7.204 23.385 1.00 69.12 169 ASN A O 1
ATOM 1426 N N . ILE A 1 170 ? 2.896 7.344 23.090 1.00 67.12 170 ILE A N 1
ATOM 1427 C CA . ILE A 1 170 ? 2.690 8.595 23.845 1.00 67.12 170 ILE A CA 1
ATOM 1428 C C . ILE A 1 170 ? 2.887 8.398 25.355 1.00 67.12 170 ILE A C 1
ATOM 1430 O O . ILE A 1 170 ? 3.185 9.340 26.082 1.00 67.12 170 ILE A O 1
ATOM 1434 N N . THR A 1 171 ? 2.781 7.159 25.840 1.00 59.50 171 THR A N 1
ATOM 1435 C CA . THR A 1 171 ? 2.990 6.812 27.255 1.00 59.50 171 THR A CA 1
ATOM 1436 C C . THR A 1 171 ? 4.426 7.057 27.729 1.00 59.50 171 THR A C 1
ATOM 1438 O O . THR A 1 171 ? 4.671 7.121 28.932 1.00 59.50 171 THR A O 1
ATOM 1441 N N . THR A 1 172 ? 5.382 7.240 26.811 1.00 54.22 172 THR A N 1
ATOM 1442 C CA . THR A 1 172 ? 6.732 7.705 27.143 1.00 54.22 172 THR A CA 1
ATOM 1443 C C . THR A 1 172 ? 6.786 9.234 27.066 1.00 54.22 172 THR A C 1
ATOM 1445 O O . THR A 1 172 ? 6.805 9.804 25.979 1.00 54.22 172 THR A O 1
ATOM 1448 N N . HIS A 1 173 ? 6.817 9.902 28.225 1.00 45.69 173 HIS A N 1
ATOM 1449 C CA . HIS A 1 173 ? 6.666 11.358 28.423 1.00 45.69 173 HIS A CA 1
ATOM 1450 C C . HIS A 1 173 ? 7.648 12.305 27.683 1.00 45.69 173 HIS A C 1
ATOM 1452 O O . HIS A 1 173 ? 7.614 13.505 27.927 1.00 45.69 173 HIS A O 1
ATOM 1458 N N . ASN A 1 174 ? 8.496 11.829 26.765 1.00 50.28 174 ASN A N 1
ATOM 1459 C CA . ASN A 1 174 ? 9.577 12.624 26.162 1.00 50.28 174 ASN A CA 1
ATOM 1460 C C . ASN A 1 174 ? 9.639 12.609 24.626 1.00 50.28 174 ASN A C 1
ATOM 1462 O O . ASN A 1 174 ? 10.602 13.126 24.056 1.00 50.28 174 ASN A O 1
ATOM 1466 N N . ASN A 1 175 ? 8.649 12.052 23.925 1.00 57.91 175 ASN A N 1
ATOM 1467 C CA . ASN A 1 175 ? 8.758 11.894 22.475 1.00 57.91 175 ASN A CA 1
ATOM 1468 C C . ASN A 1 175 ? 8.223 13.122 21.711 1.00 57.91 175 ASN A C 1
ATOM 1470 O O . ASN A 1 175 ? 7.084 13.142 21.255 1.00 57.91 175 ASN A O 1
ATOM 1474 N N . LYS A 1 176 ? 9.064 14.158 21.550 1.00 58.88 176 LYS A N 1
ATOM 1475 C CA . LYS A 1 176 ? 8.746 15.392 20.787 1.00 58.88 176 LYS A CA 1
ATOM 1476 C C . LYS A 1 176 ? 8.343 15.149 19.321 1.00 58.88 176 LYS A C 1
ATOM 1478 O O . LYS A 1 176 ? 7.814 16.056 18.692 1.00 58.88 176 LYS A O 1
ATOM 1483 N N . ASN A 1 177 ? 8.582 13.945 18.804 1.00 69.12 177 ASN A N 1
ATOM 1484 C CA . ASN A 1 177 ? 8.295 13.550 17.425 1.00 69.12 177 ASN A CA 1
ATOM 1485 C C . ASN A 1 177 ? 7.083 12.607 17.312 1.00 69.12 177 ASN A C 1
ATOM 1487 O O . ASN A 1 177 ? 6.915 11.973 16.274 1.00 69.12 177 ASN A O 1
ATOM 1491 N N . ALA A 1 178 ? 6.276 12.462 18.373 1.00 84.31 178 ALA A N 1
ATOM 1492 C CA . ALA A 1 178 ? 5.089 11.617 18.335 1.00 84.31 178 ALA A CA 1
ATOM 1493 C C . ALA A 1 178 ? 4.022 12.207 17.400 1.00 84.31 178 ALA A C 1
ATOM 1495 O O . ALA A 1 178 ? 3.583 13.345 17.556 1.00 84.31 178 ALA A O 1
ATOM 1496 N N . CYS A 1 179 ? 3.588 11.397 16.447 1.00 91.38 179 CYS A N 1
ATOM 1497 C CA . CYS A 1 179 ? 2.533 11.700 15.497 1.00 91.38 179 CYS A CA 1
ATOM 1498 C C . CYS A 1 179 ? 1.180 11.204 16.018 1.00 91.38 179 CYS A C 1
ATOM 1500 O O . CYS A 1 179 ? 1.106 10.186 16.706 1.00 91.38 179 CYS A O 1
ATOM 1502 N N . ASN A 1 180 ? 0.100 11.886 15.635 1.00 94.12 180 ASN A N 1
ATOM 1503 C CA . ASN A 1 180 ? -1.283 11.540 15.976 1.00 94.12 180 ASN A CA 1
ATOM 1504 C C . ASN A 1 180 ? -1.527 11.450 17.490 1.00 94.12 180 ASN A C 1
ATOM 1506 O O . ASN A 1 180 ? -2.224 10.554 17.961 1.00 94.12 180 ASN A O 1
ATOM 1510 N N . MET A 1 181 ? -0.942 12.379 18.254 1.00 91.19 181 MET A N 1
ATOM 1511 C CA . MET A 1 181 ? -0.974 12.365 19.718 1.00 91.19 181 MET A CA 1
ATOM 1512 C C . MET A 1 181 ? -2.384 12.347 20.328 1.00 91.19 181 MET A C 1
ATOM 1514 O O . MET A 1 181 ? -2.600 11.768 21.388 1.00 91.19 181 MET A O 1
ATOM 1518 N N . ASP A 1 182 ? -3.352 12.970 19.664 1.00 93.56 182 ASP A N 1
ATOM 1519 C CA . ASP A 1 182 ? -4.739 13.015 20.135 1.00 93.56 182 ASP A CA 1
ATOM 1520 C C . ASP A 1 182 ? -5.583 11.864 19.533 1.00 93.56 182 ASP A C 1
ATOM 1522 O O . ASP A 1 182 ? -6.761 11.688 19.856 1.00 93.56 182 ASP A O 1
ATOM 1526 N N . GLY A 1 183 ? -4.973 11.043 18.673 1.00 95.50 183 GLY A N 1
ATOM 1527 C CA . GLY A 1 183 ? -5.595 9.958 17.926 1.00 95.50 183 GLY A CA 1
ATOM 1528 C C . GLY A 1 183 ? -5.757 10.261 16.435 1.00 95.50 183 GLY A C 1
ATOM 1529 O O . GLY A 1 183 ? -5.077 11.120 15.871 1.00 95.50 183 GLY A O 1
ATOM 1530 N N . ILE A 1 184 ? -6.633 9.509 15.768 1.00 97.88 184 ILE A N 1
ATOM 1531 C CA . ILE A 1 184 ? -6.764 9.513 14.306 1.00 97.88 184 ILE A CA 1
ATOM 1532 C C . ILE A 1 184 ? -8.219 9.363 13.860 1.00 97.88 184 ILE A C 1
ATOM 1534 O O . ILE A 1 184 ? -8.965 8.511 14.347 1.00 97.88 184 ILE A O 1
ATOM 1538 N N . THR A 1 185 ? -8.610 10.177 12.882 1.00 98.44 185 THR A N 1
ATOM 1539 C CA . THR A 1 185 ? -9.893 10.093 12.187 1.00 98.44 185 THR A CA 1
ATOM 1540 C C . THR A 1 185 ? -9.696 9.518 10.791 1.00 98.44 185 THR A C 1
ATOM 1542 O O . THR A 1 185 ? -9.033 10.102 9.939 1.00 98.44 185 THR A O 1
ATOM 1545 N N . ILE A 1 186 ? -10.338 8.384 10.525 1.00 98.62 186 ILE A N 1
ATOM 1546 C CA . ILE A 1 186 ? -10.285 7.679 9.246 1.00 98.62 186 ILE A CA 1
ATOM 1547 C C . ILE A 1 186 ? -11.662 7.775 8.589 1.00 98.62 186 ILE A C 1
ATOM 1549 O O . ILE A 1 186 ? -12.644 7.236 9.100 1.00 98.62 186 ILE A O 1
ATOM 1553 N N . THR A 1 187 ? -11.757 8.458 7.450 1.00 98.44 187 THR A N 1
ATOM 1554 C CA . THR A 1 187 ? -13.005 8.626 6.691 1.00 98.44 187 THR A CA 1
ATOM 1555 C C . THR A 1 187 ? -12.959 7.829 5.391 1.00 98.44 187 THR A C 1
ATOM 1557 O O . THR A 1 187 ? -12.127 8.074 4.521 1.00 98.44 187 THR A O 1
ATOM 1560 N N . ILE A 1 188 ? -13.873 6.869 5.245 1.00 97.81 188 ILE A N 1
ATOM 1561 C CA . ILE A 1 188 ? -13.893 5.884 4.161 1.00 97.81 188 ILE A CA 1
ATOM 1562 C C . ILE A 1 188 ? -15.179 6.053 3.350 1.00 97.81 188 ILE A C 1
ATOM 1564 O O . ILE A 1 188 ? -16.262 5.691 3.808 1.00 97.81 188 ILE A O 1
ATOM 1568 N N . PHE A 1 189 ? -15.073 6.562 2.119 1.00 96.12 189 PHE A N 1
ATOM 1569 C CA . PHE A 1 189 ? -16.224 6.859 1.260 1.00 96.12 189 PHE A CA 1
ATOM 1570 C C . PHE A 1 189 ? -16.855 5.636 0.588 1.00 96.12 189 PHE A C 1
ATOM 1572 O O . PHE A 1 189 ? -17.873 5.782 -0.068 1.00 96.12 189 PHE A O 1
ATOM 1579 N N . MET A 1 190 ? -16.263 4.442 0.690 1.00 93.88 190 MET A N 1
ATOM 1580 C CA . MET A 1 190 ? -16.792 3.175 0.144 1.00 93.88 190 MET A CA 1
ATOM 1581 C C . MET A 1 190 ? -17.396 3.271 -1.276 1.00 93.88 190 MET A C 1
ATOM 1583 O O . MET A 1 190 ? -18.361 2.569 -1.601 1.00 93.88 190 MET A O 1
ATOM 1587 N N . THR A 1 191 ? -16.836 4.119 -2.148 1.00 94.12 191 THR A N 1
ATOM 1588 C CA . THR A 1 191 ? -17.301 4.231 -3.538 1.00 94.12 191 THR A CA 1
ATOM 1589 C C . THR A 1 191 ? -16.963 2.953 -4.311 1.00 94.12 191 THR A C 1
ATOM 1591 O O . THR A 1 191 ? -15.993 2.254 -4.002 1.00 94.12 191 THR A O 1
ATOM 1594 N N . SER A 1 192 ? -17.754 2.622 -5.332 1.00 90.81 192 SER A N 1
ATOM 1595 C CA . SER A 1 192 ? -17.598 1.377 -6.100 1.00 90.81 192 SER A CA 1
ATOM 1596 C C . SER A 1 192 ? -16.520 1.430 -7.190 1.00 90.81 192 SER A C 1
ATOM 1598 O O . SER A 1 192 ? -16.416 0.492 -7.980 1.00 90.81 192 SER A O 1
ATOM 1600 N N . PHE A 1 193 ? -15.739 2.510 -7.275 1.00 89.56 193 PHE A N 1
ATOM 1601 C CA . PHE A 1 193 ? -14.685 2.640 -8.280 1.00 89.56 193 PHE A CA 1
ATOM 1602 C C . PHE A 1 193 ? -13.522 1.686 -7.983 1.00 89.56 193 PHE A C 1
ATOM 1604 O O . PHE A 1 193 ? -13.062 1.572 -6.846 1.00 89.56 193 PHE A O 1
ATOM 1611 N N . ALA A 1 194 ? -13.027 1.022 -9.027 1.00 85.69 194 ALA A N 1
ATOM 1612 C CA . ALA A 1 194 ? -11.861 0.148 -8.968 1.00 85.69 194 ALA A CA 1
ATOM 1613 C C . ALA A 1 194 ? -10.674 0.781 -9.704 1.00 85.69 194 ALA A C 1
ATOM 1615 O O . ALA A 1 194 ? -10.856 1.529 -10.665 1.00 85.69 194 ALA A O 1
ATOM 1616 N N . LYS A 1 195 ? -9.457 0.426 -9.282 1.00 85.38 195 LYS A N 1
ATOM 1617 C CA . LYS A 1 195 ? -8.219 0.762 -9.994 1.00 85.38 195 LYS A CA 1
ATOM 1618 C C . LYS A 1 195 ? -8.151 -0.048 -11.283 1.00 85.38 195 LYS A C 1
ATOM 1620 O O . LYS A 1 195 ? -8.220 -1.279 -11.240 1.00 85.38 195 LYS A O 1
ATOM 1625 N N . GLN A 1 196 ? -8.028 0.631 -12.418 1.00 78.19 196 GLN A N 1
ATOM 1626 C CA . GLN A 1 196 ? -7.946 -0.024 -13.720 1.00 78.19 196 GLN A CA 1
ATOM 1627 C C . GLN A 1 196 ? -6.844 0.589 -14.575 1.00 78.19 196 GLN A C 1
ATOM 1629 O O . GLN A 1 196 ? -6.684 1.808 -14.593 1.00 78.19 196 GLN A O 1
ATOM 1634 N N . PHE A 1 197 ? -6.119 -0.251 -15.310 1.00 73.94 197 PHE A N 1
ATOM 1635 C CA . PHE A 1 197 ? -5.276 0.181 -16.420 1.00 73.94 197 PHE A CA 1
ATOM 1636 C C . PHE A 1 197 ? -6.105 0.107 -17.706 1.00 73.94 197 PHE A C 1
ATOM 1638 O O . PHE A 1 197 ? -6.604 -0.962 -18.063 1.00 73.94 197 PHE A O 1
ATOM 1645 N N . GLU A 1 198 ? -6.312 1.243 -18.374 1.00 67.88 198 GLU A N 1
ATOM 1646 C CA . GLU A 1 198 ? -6.960 1.283 -19.687 1.00 67.88 198 GLU A CA 1
ATOM 1647 C C . GLU A 1 198 ? -5.927 0.872 -20.741 1.00 67.88 198 GLU A C 1
ATOM 1649 O O . GLU A 1 198 ? -4.959 1.573 -21.006 1.00 67.88 198 GLU A O 1
ATOM 1654 N N . LEU A 1 199 ? -6.083 -0.331 -21.292 1.00 57.50 199 LEU A N 1
ATOM 1655 C CA . LEU A 1 199 ? -4.994 -1.013 -22.003 1.00 57.50 199 LEU A CA 1
ATOM 1656 C C . LEU A 1 199 ? -4.877 -0.697 -23.490 1.00 57.50 199 LEU A C 1
ATOM 1658 O O . LEU A 1 199 ? -3.974 -1.198 -24.150 1.00 57.50 199 LEU A O 1
ATOM 1662 N N . ASN A 1 200 ? -5.817 0.072 -24.030 1.00 58.41 200 ASN A N 1
ATOM 1663 C CA . ASN A 1 200 ? -5.898 0.368 -25.463 1.00 58.41 200 ASN A CA 1
ATOM 1664 C C . ASN A 1 200 ? -5.687 1.851 -25.753 1.00 58.41 200 ASN A C 1
ATOM 1666 O O . ASN A 1 200 ? -6.060 2.343 -26.814 1.00 58.41 200 ASN A O 1
ATOM 1670 N N . SER A 1 201 ? -5.149 2.578 -24.788 1.00 56.69 201 SER A N 1
ATOM 1671 C CA . SER A 1 201 ? -5.106 4.023 -24.827 1.00 56.69 201 SER A CA 1
ATOM 1672 C C . SER A 1 201 ? -3.678 4.492 -24.616 1.00 56.69 201 SER A C 1
ATOM 1674 O O . SER A 1 201 ? -3.001 3.983 -23.726 1.00 56.69 201 SER A O 1
ATOM 1676 N N . ASN A 1 202 ? -3.241 5.496 -25.380 1.00 64.81 202 ASN A N 1
ATOM 1677 C CA . ASN A 1 202 ? -2.005 6.248 -25.120 1.00 64.81 202 ASN A CA 1
ATOM 1678 C C . ASN A 1 202 ? -2.143 7.116 -23.840 1.00 64.81 202 ASN A C 1
ATOM 1680 O O . ASN A 1 202 ? -1.700 8.259 -23.813 1.00 64.81 202 ASN A O 1
ATOM 1684 N N . ILE A 1 203 ? -2.847 6.618 -22.817 1.00 73.69 203 ILE A N 1
ATOM 1685 C CA . ILE A 1 203 ? -3.134 7.340 -21.580 1.00 73.69 203 ILE A CA 1
ATOM 1686 C C . ILE A 1 203 ? -1.914 7.249 -20.680 1.00 73.69 203 ILE A C 1
ATOM 1688 O O . ILE A 1 203 ? -1.431 6.163 -20.362 1.00 73.69 203 ILE A O 1
ATOM 1692 N N . ILE A 1 204 ? -1.471 8.415 -20.230 1.00 83.38 204 ILE A N 1
ATOM 1693 C CA . ILE A 1 204 ? -0.457 8.538 -19.196 1.00 83.38 204 ILE A CA 1
ATOM 1694 C C . ILE A 1 204 ? -1.074 8.080 -17.872 1.00 83.38 204 ILE A C 1
ATOM 1696 O O . ILE A 1 204 ? -2.119 8.582 -17.453 1.00 83.38 204 ILE A O 1
ATOM 1700 N N . LEU A 1 205 ? -0.434 7.114 -17.213 1.00 87.19 205 LEU A N 1
ATOM 1701 C CA . LEU A 1 205 ? -0.936 6.545 -15.964 1.00 87.19 205 LEU A CA 1
ATOM 1702 C C . LEU A 1 205 ? -0.896 7.585 -14.832 1.00 87.19 205 LEU A C 1
ATOM 1704 O O . LEU A 1 205 ? 0.059 8.353 -14.706 1.00 87.19 205 LEU A O 1
ATOM 1708 N N . GLY A 1 206 ? -1.932 7.609 -13.995 1.00 85.81 206 GLY A N 1
ATOM 1709 C CA . GLY A 1 206 ? -2.112 8.623 -12.956 1.00 85.81 206 GLY A CA 1
ATOM 1710 C C . GLY A 1 206 ? -2.964 8.170 -11.775 1.00 85.81 206 GLY A C 1
ATOM 1711 O O . GLY A 1 206 ? -3.165 6.975 -11.544 1.00 85.81 206 GLY A O 1
ATOM 1712 N N . ALA A 1 207 ? -3.495 9.139 -11.024 1.00 84.81 207 ALA A N 1
ATOM 1713 C CA . ALA A 1 207 ? -4.271 8.895 -9.806 1.00 84.81 207 ALA A CA 1
ATOM 1714 C C . ALA A 1 207 ? -5.457 7.947 -10.022 1.00 84.81 207 ALA A C 1
ATOM 1716 O O . ALA A 1 207 ? -5.671 7.031 -9.226 1.00 84.81 207 ALA A O 1
ATOM 1717 N N . LYS A 1 208 ? -6.167 8.076 -11.152 1.00 86.12 208 LYS A N 1
ATOM 1718 C CA . LYS A 1 208 ? -7.253 7.162 -11.531 1.00 86.12 208 LYS A CA 1
ATOM 1719 C C . LYS A 1 208 ? -6.815 5.692 -11.492 1.00 86.12 208 LYS A C 1
ATOM 1721 O O . LYS A 1 208 ? -7.600 4.838 -11.073 1.00 86.12 208 LYS A O 1
ATOM 1726 N N . ASN A 1 209 ? -5.575 5.390 -11.869 1.00 87.50 209 ASN A N 1
ATOM 1727 C CA . ASN A 1 209 ? -5.073 4.026 -12.020 1.00 87.50 209 ASN A CA 1
ATOM 1728 C C . ASN A 1 209 ? -4.509 3.419 -10.726 1.00 87.50 209 ASN A C 1
ATOM 1730 O O . ASN A 1 209 ? -4.502 2.192 -10.609 1.00 87.50 209 ASN A O 1
ATOM 1734 N N . ILE A 1 210 ? -4.035 4.235 -9.776 1.00 87.50 210 ILE A N 1
ATOM 1735 C CA . ILE A 1 210 ? -3.251 3.736 -8.630 1.00 87.50 210 ILE A CA 1
ATOM 1736 C C . ILE A 1 210 ? -3.719 4.247 -7.261 1.00 87.50 210 ILE A C 1
ATOM 1738 O O . ILE A 1 210 ? -3.694 3.472 -6.303 1.00 87.50 210 ILE A O 1
ATOM 1742 N N . ASN A 1 211 ? -4.238 5.474 -7.165 1.00 90.38 211 ASN A N 1
ATOM 1743 C CA . ASN A 1 211 ? -4.556 6.089 -5.878 1.00 90.38 211 ASN A CA 1
ATOM 1744 C C . ASN A 1 211 ? -5.939 5.641 -5.365 1.00 90.38 211 ASN A C 1
ATOM 1746 O O . ASN A 1 211 ? -6.864 5.360 -6.136 1.00 90.38 211 ASN A O 1
ATOM 1750 N N . SER A 1 212 ? -6.070 5.561 -4.044 1.00 93.38 212 SER A N 1
ATOM 1751 C CA . SER A 1 212 ? -7.328 5.250 -3.344 1.00 93.38 212 SER A CA 1
ATOM 1752 C C . SER A 1 212 ? -7.483 5.996 -2.022 1.00 93.38 212 SER A C 1
ATOM 1754 O O . SER A 1 212 ? -8.575 5.955 -1.448 1.00 93.38 212 SER A O 1
ATOM 1756 N N . GLY A 1 213 ? -6.411 6.613 -1.530 1.00 94.81 213 GLY A N 1
ATOM 1757 C CA . GLY A 1 213 ? -6.364 7.293 -0.253 1.00 94.81 213 GLY A CA 1
ATOM 1758 C C . GLY A 1 213 ? -5.544 8.574 -0.319 1.00 94.81 213 GLY A C 1
ATOM 1759 O O . GLY A 1 213 ? -4.979 8.911 -1.365 1.00 94.81 213 GLY A O 1
ATOM 1760 N N . LEU A 1 214 ? -5.610 9.313 0.779 1.00 94.50 214 LEU A N 1
ATOM 1761 C CA . LEU A 1 214 ? -4.836 10.506 1.064 1.00 94.50 214 LEU A CA 1
ATOM 1762 C C . LEU A 1 214 ? -4.725 10.639 2.585 1.00 94.50 214 LEU A C 1
ATOM 1764 O O . LEU A 1 214 ? -5.725 10.491 3.294 1.00 94.50 214 LEU A O 1
ATOM 1768 N N . THR A 1 215 ? -3.547 11.006 3.064 1.00 95.31 215 THR A N 1
ATOM 1769 C CA . THR A 1 215 ? -3.305 11.396 4.451 1.00 95.31 215 THR A CA 1
ATOM 1770 C C . THR A 1 215 ? -2.370 12.590 4.495 1.00 95.31 215 THR A C 1
ATOM 1772 O O . THR A 1 215 ? -1.569 12.808 3.584 1.00 95.31 215 THR A O 1
ATOM 1775 N N . TYR A 1 216 ? -2.434 13.333 5.592 1.00 91.38 216 TYR A N 1
ATOM 1776 C CA . TYR A 1 216 ? -1.372 14.257 5.966 1.00 91.38 216 TYR A CA 1
ATOM 1777 C C . TYR A 1 216 ? -0.465 13.566 6.994 1.00 91.38 216 TYR A C 1
ATOM 1779 O O . TYR A 1 216 ? -0.980 13.031 7.983 1.00 91.38 216 TYR A O 1
ATOM 1787 N N . PRO A 1 217 ? 0.858 13.503 6.762 1.00 91.19 217 PRO A N 1
ATOM 1788 C CA . PRO A 1 217 ? 1.783 12.897 7.711 1.00 91.19 217 PRO A CA 1
ATOM 1789 C C . PRO A 1 217 ? 1.841 13.674 9.029 1.00 91.19 217 PRO A C 1
ATOM 1791 O O . PRO A 1 217 ? 1.841 14.903 9.029 1.00 91.19 217 PRO A O 1
ATOM 1794 N N . CYS A 1 218 ? 1.947 12.946 10.140 1.00 91.06 218 CYS A N 1
ATOM 1795 C CA . CYS A 1 218 ? 2.319 13.471 11.452 1.00 91.06 218 CYS A CA 1
ATOM 1796 C C . CYS A 1 218 ? 1.526 14.690 11.964 1.00 91.06 218 CYS A C 1
ATOM 1798 O O . CYS A 1 218 ? 2.095 15.650 12.485 1.00 91.06 218 CYS A O 1
ATOM 1800 N N . LEU A 1 219 ? 0.197 14.660 11.840 1.00 93.44 219 LEU A N 1
ATOM 1801 C CA . LEU A 1 219 ? -0.665 15.663 12.472 1.00 93.44 219 LEU A CA 1
ATOM 1802 C C . LEU A 1 219 ? -0.831 15.394 13.975 1.00 93.44 219 LEU A C 1
ATOM 1804 O O . LEU A 1 219 ? -0.599 14.285 14.449 1.00 93.44 219 LEU A O 1
ATOM 1808 N N . LYS A 1 220 ? -1.294 16.395 14.735 1.00 92.00 220 LYS A N 1
ATOM 1809 C CA . LYS A 1 220 ? -1.682 16.204 16.145 1.00 92.00 220 LYS A CA 1
ATOM 1810 C C . LYS A 1 220 ? -2.902 15.282 16.274 1.00 92.00 220 LYS A C 1
ATOM 1812 O O . LYS A 1 220 ? -2.887 14.347 17.068 1.00 92.00 220 LYS A O 1
ATOM 1817 N N . ILE A 1 221 ? -3.926 15.545 15.462 1.00 95.19 221 ILE A N 1
ATOM 1818 C CA . ILE A 1 221 ? -5.057 14.648 15.208 1.00 95.19 221 ILE A CA 1
ATOM 1819 C C . ILE A 1 221 ? -4.874 14.151 13.780 1.00 95.19 221 ILE A C 1
ATOM 1821 O O . ILE A 1 221 ? -4.962 14.940 12.840 1.00 95.19 221 ILE A O 1
ATOM 1825 N N . GLY A 1 222 ? -4.581 12.865 13.620 1.00 96.69 222 GLY A N 1
ATOM 1826 C CA . GLY A 1 222 ? -4.374 12.275 12.304 1.00 96.69 222 GLY A CA 1
ATOM 1827 C C . GLY A 1 222 ? -5.648 12.289 11.470 1.00 96.69 222 GLY A C 1
ATOM 1828 O O . GLY A 1 222 ? -6.742 12.054 11.988 1.00 96.69 222 GLY A O 1
ATOM 1829 N N . GLU A 1 223 ? -5.509 12.491 10.163 1.00 97.56 223 GLU A N 1
ATOM 1830 C CA . GLU A 1 223 ? -6.626 12.440 9.224 1.00 97.56 223 GLU A CA 1
ATOM 1831 C C . GLU A 1 223 ? -6.277 11.579 8.014 1.00 97.56 223 GLU A C 1
ATOM 1833 O O . GLU A 1 223 ? -5.371 11.901 7.246 1.00 97.56 223 GLU A O 1
ATOM 1838 N N . ILE A 1 224 ? -7.034 10.496 7.833 1.00 98.38 224 ILE A N 1
ATOM 1839 C CA . ILE A 1 224 ? -6.920 9.592 6.688 1.00 98.38 224 ILE A CA 1
ATOM 1840 C C . ILE A 1 224 ? -8.231 9.607 5.910 1.00 98.38 224 ILE A C 1
ATOM 1842 O O . ILE A 1 224 ? -9.313 9.406 6.468 1.00 98.38 224 ILE A O 1
ATOM 1846 N N . TYR A 1 225 ? -8.131 9.746 4.593 1.00 97.94 225 TYR A N 1
ATOM 1847 C CA . TYR A 1 225 ? -9.261 9.731 3.678 1.00 97.94 225 TYR A CA 1
ATOM 1848 C C . TYR A 1 225 ? -9.094 8.602 2.671 1.00 97.94 225 TYR A C 1
ATOM 1850 O O . TYR A 1 225 ? -8.145 8.597 1.900 1.00 97.94 225 TYR A O 1
ATOM 1858 N N . ILE A 1 226 ? -10.033 7.657 2.628 1.00 97.56 226 ILE A N 1
ATOM 1859 C CA . ILE A 1 226 ? -10.026 6.550 1.663 1.00 97.56 226 ILE A CA 1
ATOM 1860 C C . ILE A 1 226 ? -11.283 6.635 0.822 1.00 97.56 226 ILE A C 1
ATOM 1862 O O . ILE A 1 226 ? -12.399 6.516 1.323 1.00 97.56 226 ILE A O 1
ATOM 1866 N N . TYR A 1 227 ? -11.131 6.832 -0.480 1.00 95.44 227 TYR A N 1
ATOM 1867 C CA . TYR A 1 227 ? -12.266 7.152 -1.336 1.00 95.44 227 TYR A CA 1
ATOM 1868 C C . TYR A 1 227 ? -12.765 5.982 -2.183 1.00 95.44 227 TYR A C 1
ATOM 1870 O O . TYR A 1 227 ? -13.842 6.097 -2.759 1.00 95.44 227 TYR A O 1
ATOM 1878 N N . ARG A 1 228 ? -12.068 4.837 -2.228 1.00 92.44 228 ARG A N 1
ATOM 1879 C CA . ARG A 1 228 ? -12.510 3.612 -2.932 1.00 92.44 228 ARG A CA 1
ATOM 1880 C C . ARG A 1 228 ? -12.761 2.475 -1.949 1.00 92.44 228 ARG A C 1
ATOM 1882 O O . ARG A 1 228 ? -11.932 2.221 -1.086 1.00 92.44 228 ARG A O 1
ATOM 1889 N N . LYS A 1 229 ? -13.859 1.729 -2.129 1.00 90.56 229 LYS A N 1
ATOM 1890 C CA . LYS A 1 229 ? -14.081 0.458 -1.410 1.00 90.56 229 LYS A CA 1
ATOM 1891 C C . LYS A 1 229 ? -13.034 -0.593 -1.796 1.00 90.56 229 LYS A C 1
ATOM 1893 O O . LYS A 1 229 ? -12.644 -1.428 -0.988 1.00 90.56 229 LYS A O 1
ATOM 1898 N N . HIS A 1 230 ? -12.618 -0.587 -3.057 1.00 86.25 230 HIS A N 1
ATOM 1899 C CA . HIS A 1 230 ? -11.657 -1.544 -3.588 1.00 86.25 230 HIS A CA 1
ATOM 1900 C C . HIS A 1 230 ? -10.300 -1.421 -2.874 1.00 86.25 230 HIS A C 1
ATOM 1902 O O . HIS A 1 230 ? -9.682 -0.358 -2.921 1.00 86.25 230 HIS A O 1
ATOM 1908 N N . GLU A 1 231 ? -9.858 -2.512 -2.235 1.00 86.19 231 GLU A N 1
ATOM 1909 C CA . GLU A 1 231 ? -8.633 -2.602 -1.422 1.00 86.19 231 GLU A CA 1
ATOM 1910 C C . GLU A 1 231 ? -8.548 -1.625 -0.241 1.00 86.19 231 GLU A C 1
ATOM 1912 O O . GLU A 1 231 ? -7.447 -1.312 0.215 1.00 86.19 231 GLU A O 1
ATOM 1917 N N . PHE A 1 232 ? -9.673 -1.117 0.270 1.00 92.00 232 PHE A N 1
ATOM 1918 C CA . PHE A 1 232 ? -9.621 -0.042 1.265 1.00 92.00 232 PHE A CA 1
ATOM 1919 C C . PHE A 1 232 ? -8.809 -0.426 2.513 1.00 92.00 232 PHE A C 1
ATOM 1921 O O . PHE A 1 232 ? -8.159 0.432 3.092 1.00 92.00 232 PHE A O 1
ATOM 1928 N N . PHE A 1 233 ? -8.804 -1.702 2.916 1.00 92.25 233 PHE A N 1
ATOM 1929 C CA . PHE A 1 233 ? -8.058 -2.160 4.091 1.00 92.25 233 PHE A CA 1
ATOM 1930 C C . PHE A 1 233 ? -6.538 -2.087 3.882 1.00 92.25 233 PHE A C 1
ATOM 1932 O O . PHE A 1 233 ? -5.802 -1.652 4.762 1.00 92.25 233 PHE A O 1
ATOM 1939 N N . LYS A 1 234 ? -6.065 -2.448 2.686 1.00 93.44 234 LYS A N 1
ATOM 1940 C CA . LYS A 1 234 ? -4.663 -2.297 2.282 1.00 93.44 234 LYS A CA 1
ATOM 1941 C C . LYS A 1 234 ? -4.263 -0.825 2.219 1.00 93.44 234 LYS A C 1
ATOM 1943 O O . LYS A 1 234 ? -3.193 -0.455 2.686 1.00 93.44 234 LYS A O 1
ATOM 1948 N N . VAL A 1 235 ? -5.144 0.009 1.669 1.00 95.75 235 VAL A N 1
ATOM 1949 C CA . VAL A 1 235 ? -4.950 1.464 1.606 1.00 95.75 235 VAL A CA 1
ATOM 1950 C C . VAL A 1 235 ? -4.912 2.054 3.013 1.00 95.75 235 VAL A C 1
ATOM 1952 O O . VAL A 1 235 ? -4.054 2.867 3.297 1.00 95.75 235 VAL A O 1
ATOM 1955 N N . PHE A 1 236 ? -5.760 1.590 3.929 1.00 97.69 236 PHE A N 1
ATOM 1956 C CA . PHE A 1 236 ? -5.721 2.006 5.328 1.00 97.69 236 PHE A CA 1
ATOM 1957 C C . PHE A 1 236 ? -4.352 1.747 5.972 1.00 97.69 236 PHE A C 1
ATOM 1959 O O . PHE A 1 236 ? -3.830 2.648 6.616 1.00 97.69 236 PHE A O 1
ATOM 1966 N N . ILE A 1 237 ? -3.755 0.566 5.770 1.00 97.69 237 ILE A N 1
ATOM 1967 C CA . ILE A 1 237 ? -2.405 0.272 6.280 1.00 97.69 237 ILE A CA 1
ATOM 1968 C C . ILE A 1 237 ? -1.387 1.260 5.691 1.00 97.69 237 ILE A C 1
ATOM 1970 O O . ILE A 1 237 ? -0.584 1.817 6.431 1.00 97.69 237 ILE A O 1
ATOM 1974 N N . HIS A 1 238 ? -1.449 1.504 4.379 1.00 97.31 238 HIS A N 1
ATOM 1975 C CA . HIS A 1 238 ? -0.565 2.437 3.676 1.00 97.31 238 HIS A CA 1
ATOM 1976 C C . HIS A 1 238 ? -0.663 3.867 4.226 1.00 97.31 238 HIS A C 1
ATOM 1978 O O . HIS A 1 238 ? 0.339 4.438 4.650 1.00 97.31 238 HIS A O 1
ATOM 1984 N N . GLU A 1 239 ? -1.874 4.420 4.297 1.00 98.06 239 GLU A N 1
ATOM 1985 C CA . GLU A 1 239 ? -2.091 5.769 4.826 1.00 98.06 239 GLU A CA 1
ATOM 1986 C C . GLU A 1 239 ? -1.747 5.851 6.324 1.00 98.06 239 GLU A C 1
ATOM 1988 O O . GLU A 1 239 ? -1.243 6.869 6.787 1.00 98.06 239 GLU A O 1
ATOM 1993 N N . ALA A 1 240 ? -1.954 4.779 7.099 1.00 97.94 240 ALA A N 1
ATOM 1994 C CA . ALA A 1 240 ? -1.560 4.741 8.507 1.00 97.94 240 ALA A CA 1
ATOM 1995 C C . ALA A 1 240 ? -0.036 4.804 8.682 1.00 97.94 240 ALA A C 1
ATOM 1997 O O . ALA A 1 240 ? 0.441 5.535 9.546 1.00 97.94 240 ALA A O 1
ATOM 1998 N N . LEU A 1 241 ? 0.738 4.099 7.851 1.00 96.88 241 LEU A N 1
ATOM 1999 C CA . LEU A 1 241 ? 2.205 4.166 7.881 1.00 96.88 241 LEU A CA 1
ATOM 2000 C C . LEU A 1 241 ? 2.720 5.587 7.598 1.00 96.88 241 LEU A C 1
ATOM 2002 O O . LEU A 1 241 ? 3.599 6.066 8.315 1.00 96.88 241 LEU A O 1
ATOM 2006 N N . HIS A 1 242 ? 2.137 6.279 6.615 1.00 95.81 242 HIS A N 1
ATOM 2007 C CA . HIS A 1 242 ? 2.422 7.694 6.354 1.00 95.81 242 HIS A CA 1
ATOM 2008 C C . HIS A 1 242 ? 1.996 8.594 7.520 1.00 95.81 242 HIS A C 1
ATOM 2010 O O . HIS A 1 242 ? 2.748 9.469 7.943 1.00 95.81 242 HIS A O 1
ATOM 2016 N N . SER A 1 243 ? 0.800 8.371 8.071 1.00 96.19 243 SER A N 1
ATOM 2017 C CA . SER A 1 243 ? 0.263 9.159 9.183 1.00 96.19 243 SER A CA 1
ATOM 2018 C C . SER A 1 243 ? 1.163 9.082 10.424 1.00 96.19 243 SER A C 1
ATOM 2020 O O . SER A 1 243 ? 1.420 10.105 11.053 1.00 96.19 243 SER A O 1
ATOM 2022 N N . TYR A 1 244 ? 1.720 7.900 10.713 1.00 94.38 244 TYR A N 1
ATOM 2023 C CA . TYR A 1 244 ? 2.701 7.666 11.781 1.00 94.38 244 TYR A CA 1
ATOM 2024 C C . TYR A 1 244 ? 4.166 7.855 11.345 1.00 94.38 244 TYR A C 1
ATOM 2026 O O . TYR A 1 244 ? 5.084 7.482 12.075 1.00 94.38 244 TYR A O 1
ATOM 2034 N N . ASN A 1 245 ? 4.396 8.486 10.189 1.00 90.88 245 ASN A N 1
ATOM 2035 C CA . ASN A 1 245 ? 5.691 9.033 9.780 1.00 90.88 245 ASN A CA 1
ATOM 2036 C C . ASN A 1 245 ? 6.811 7.984 9.594 1.00 90.88 245 ASN A C 1
ATOM 2038 O O . ASN A 1 245 ? 7.998 8.272 9.773 1.00 90.88 245 ASN A O 1
ATOM 2042 N N . VAL A 1 246 ? 6.447 6.755 9.207 1.00 91.06 246 VAL A N 1
ATOM 2043 C CA . VAL A 1 246 ? 7.398 5.643 8.999 1.00 91.06 246 VAL A CA 1
ATOM 2044 C C . VAL A 1 246 ? 8.396 5.941 7.874 1.00 91.06 246 VAL A C 1
ATOM 2046 O O . VAL A 1 246 ? 9.565 5.564 7.963 1.00 91.06 246 VAL A O 1
ATOM 2049 N N . ASP A 1 247 ? 7.958 6.647 6.833 1.00 92.00 247 ASP A N 1
ATOM 2050 C CA . ASP A 1 247 ? 8.714 6.919 5.606 1.00 92.00 247 ASP A CA 1
ATOM 2051 C C . ASP A 1 247 ? 9.276 8.349 5.514 1.00 92.00 247 ASP A C 1
ATOM 2053 O O . ASP A 1 247 ? 9.803 8.739 4.471 1.00 92.00 247 ASP A O 1
ATOM 2057 N N . HIS A 1 248 ? 9.201 9.120 6.602 1.00 88.69 248 HIS A N 1
ATOM 2058 C CA . HIS A 1 248 ? 9.471 10.563 6.637 1.00 88.69 248 HIS A CA 1
ATOM 2059 C C . HIS A 1 248 ? 10.813 10.981 6.042 1.00 88.69 248 HIS A C 1
ATOM 2061 O O . HIS A 1 248 ? 10.910 12.003 5.364 1.00 88.69 248 HIS A O 1
ATOM 2067 N N . LEU A 1 249 ? 11.861 10.179 6.255 1.00 86.88 249 LEU A N 1
ATOM 2068 C CA . LEU A 1 249 ? 13.187 10.499 5.739 1.00 86.88 249 LEU A CA 1
ATOM 2069 C C . LEU A 1 249 ? 13.201 10.578 4.217 1.00 86.88 249 LEU A C 1
ATOM 2071 O O . LEU A 1 249 ? 13.965 11.374 3.686 1.00 86.88 249 LEU A O 1
ATOM 2075 N N . LEU A 1 250 ? 12.337 9.825 3.528 1.00 89.94 250 LEU A N 1
ATOM 2076 C CA . LEU A 1 250 ? 12.237 9.801 2.069 1.00 89.94 250 LEU A CA 1
ATOM 2077 C C . LEU A 1 250 ? 11.324 10.888 1.487 1.00 89.94 250 LEU A C 1
ATOM 2079 O O . LEU A 1 250 ? 11.186 10.952 0.266 1.00 89.94 250 LEU A O 1
ATOM 2083 N N . HIS A 1 251 ? 10.723 11.752 2.312 1.00 87.06 251 HIS A N 1
ATOM 2084 C CA . HIS A 1 251 ? 9.931 12.897 1.829 1.00 87.06 251 HIS A CA 1
ATOM 2085 C C . HIS A 1 251 ? 10.814 14.033 1.287 1.00 87.06 251 HIS A C 1
ATOM 2087 O O . HIS A 1 251 ? 10.318 14.961 0.648 1.00 87.06 251 HIS A O 1
ATOM 2093 N N . ASN A 1 252 ? 12.129 13.956 1.512 1.00 85.44 252 ASN A N 1
ATOM 2094 C CA . ASN A 1 252 ? 13.103 14.940 1.054 1.00 85.44 252 ASN A CA 1
ATOM 2095 C C . ASN A 1 252 ? 13.249 14.978 -0.477 1.00 85.44 252 ASN A C 1
ATOM 2097 O O . ASN A 1 252 ? 13.064 13.987 -1.186 1.00 85.44 252 ASN A O 1
ATOM 2101 N N . ASN A 1 253 ? 13.660 16.137 -0.999 1.00 86.56 253 ASN A N 1
ATOM 2102 C CA . ASN A 1 253 ? 14.020 16.280 -2.406 1.00 86.56 253 ASN A CA 1
ATOM 2103 C C . ASN A 1 253 ? 15.455 15.785 -2.648 1.00 86.56 253 ASN A C 1
ATOM 2105 O O . ASN A 1 253 ? 16.418 16.416 -2.216 1.00 86.56 253 ASN A O 1
ATOM 2109 N N . TYR A 1 254 ? 15.592 14.688 -3.392 1.00 89.19 254 TYR A N 1
ATOM 2110 C CA . TYR A 1 254 ? 16.884 14.085 -3.731 1.00 89.19 254 TYR A CA 1
ATOM 2111 C C . TYR A 1 254 ? 17.407 14.450 -5.120 1.00 89.19 254 TYR A C 1
ATOM 2113 O O . TYR A 1 254 ? 18.401 13.879 -5.560 1.00 89.19 254 TYR A O 1
ATOM 2121 N N . ASN A 1 255 ? 16.792 15.402 -5.825 1.00 86.56 255 ASN A N 1
ATOM 2122 C CA . ASN A 1 255 ? 17.180 15.722 -7.200 1.00 86.56 255 ASN A CA 1
ATOM 2123 C C . ASN A 1 255 ? 18.639 16.202 -7.330 1.00 86.56 255 ASN A C 1
ATOM 2125 O O . ASN A 1 255 ? 19.231 16.029 -8.388 1.00 86.56 255 ASN A O 1
ATOM 2129 N N . SER A 1 256 ? 19.254 16.753 -6.283 1.00 89.06 256 SER A N 1
ATOM 2130 C CA . SER A 1 256 ? 20.681 17.115 -6.285 1.00 89.06 256 SER A CA 1
ATOM 2131 C C . SER A 1 256 ? 21.621 15.973 -5.867 1.00 89.06 256 SER A C 1
ATOM 2133 O O . SER A 1 256 ? 22.838 16.113 -5.974 1.00 89.06 256 SER A O 1
ATOM 2135 N N . ASN A 1 257 ? 21.100 14.835 -5.393 1.00 92.62 257 ASN A N 1
ATOM 2136 C CA . ASN A 1 257 ? 21.907 13.703 -4.942 1.00 92.62 257 ASN A CA 1
ATOM 2137 C C . ASN A 1 257 ? 22.407 12.872 -6.141 1.00 92.62 257 ASN A C 1
ATOM 2139 O O . ASN A 1 257 ? 21.615 12.350 -6.925 1.00 92.62 257 ASN A O 1
ATOM 2143 N N . SER A 1 258 ? 23.726 12.698 -6.267 1.00 95.56 258 SER A N 1
ATOM 2144 C CA . SER A 1 258 ? 24.350 11.999 -7.403 1.00 95.56 258 SER A CA 1
ATOM 2145 C C . SER A 1 258 ? 23.965 10.517 -7.511 1.00 95.56 258 SER A C 1
ATOM 2147 O O . SER A 1 258 ? 23.806 10.003 -8.621 1.00 95.56 258 SER A O 1
ATOM 2149 N N . TYR A 1 259 ? 23.757 9.823 -6.388 1.00 95.94 259 TYR A N 1
ATOM 2150 C CA . TYR A 1 259 ? 23.308 8.426 -6.377 1.00 95.94 259 TYR A CA 1
ATOM 2151 C C . TYR A 1 259 ? 21.847 8.301 -6.803 1.00 95.94 259 TYR A C 1
ATOM 2153 O O . TYR A 1 259 ? 21.511 7.397 -7.569 1.00 95.94 259 TYR A O 1
ATOM 2161 N N . TYR A 1 260 ? 20.996 9.234 -6.370 1.00 94.25 260 TYR A N 1
ATOM 2162 C CA . TYR A 1 260 ? 19.616 9.318 -6.845 1.00 94.25 260 TYR A CA 1
ATOM 2163 C C . TYR A 1 260 ? 19.570 9.579 -8.354 1.00 94.25 260 TYR A C 1
ATOM 2165 O O . TYR A 1 260 ? 18.899 8.852 -9.080 1.00 94.25 260 TYR A O 1
ATOM 2173 N N . GLN A 1 261 ? 20.354 10.537 -8.857 1.00 93.12 261 GLN A N 1
ATOM 2174 C CA . GLN A 1 261 ? 20.456 10.799 -10.297 1.00 93.12 261 GLN A CA 1
ATOM 2175 C C . GLN A 1 261 ? 20.958 9.577 -11.073 1.00 93.12 261 GLN A C 1
ATOM 2177 O O . GLN A 1 261 ? 20.411 9.233 -12.117 1.00 93.12 261 GLN A O 1
ATOM 2182 N N . THR A 1 262 ? 21.942 8.854 -10.536 1.00 95.38 262 THR A N 1
ATOM 2183 C CA . THR A 1 262 ? 22.439 7.605 -11.135 1.00 95.38 262 THR A CA 1
ATOM 2184 C C . THR A 1 262 ? 21.356 6.523 -11.184 1.00 95.38 262 THR A C 1
ATOM 2186 O O . THR A 1 262 ? 21.239 5.806 -12.182 1.00 95.38 262 THR A O 1
ATOM 2189 N N . LEU A 1 263 ? 20.537 6.404 -10.133 1.00 95.25 263 LEU A N 1
ATOM 2190 C CA . LEU A 1 263 ? 19.371 5.524 -10.127 1.00 95.25 263 LEU A CA 1
ATOM 2191 C C . LEU A 1 263 ? 18.377 5.935 -11.221 1.00 95.25 263 LEU A C 1
ATOM 2193 O O . LEU A 1 263 ? 17.994 5.089 -12.021 1.00 95.25 263 LEU A O 1
ATOM 2197 N N . ILE A 1 264 ? 17.988 7.211 -11.293 1.00 93.25 264 ILE A N 1
ATOM 2198 C CA . ILE A 1 264 ? 16.962 7.671 -12.242 1.00 93.25 264 ILE A CA 1
ATOM 2199 C C . ILE A 1 264 ? 17.441 7.531 -13.692 1.00 93.25 264 ILE A C 1
ATOM 2201 O O . ILE A 1 264 ? 16.706 7.006 -14.525 1.00 93.25 264 ILE A O 1
ATOM 2205 N N . ASN A 1 265 ? 18.699 7.877 -13.976 1.00 92.75 265 ASN A N 1
ATOM 2206 C CA . ASN A 1 265 ? 19.302 7.784 -15.313 1.00 92.75 265 ASN A CA 1
ATOM 2207 C C . ASN A 1 265 ? 19.512 6.342 -15.807 1.00 92.75 265 ASN A C 1
ATOM 2209 O O . ASN A 1 265 ? 19.851 6.132 -16.975 1.00 92.75 265 ASN A O 1
ATOM 2213 N N . THR A 1 266 ? 19.305 5.346 -14.937 1.00 95.06 266 THR A N 1
ATOM 2214 C CA . THR A 1 266 ? 19.268 3.927 -15.326 1.00 95.06 266 THR A CA 1
ATOM 2215 C C . THR A 1 266 ? 18.001 3.598 -16.123 1.00 95.06 266 THR A C 1
ATOM 2217 O O . THR A 1 266 ? 17.978 2.607 -16.850 1.00 95.06 266 THR A O 1
ATOM 2220 N N . PHE A 1 267 ? 16.951 4.415 -16.006 1.00 94.50 267 PHE A N 1
ATOM 2221 C CA . PHE A 1 267 ? 15.648 4.136 -16.591 1.00 94.50 267 PHE A CA 1
ATOM 2222 C C . PHE A 1 267 ? 15.309 5.084 -17.746 1.00 94.50 267 PHE A C 1
ATOM 2224 O O . PHE A 1 267 ? 15.652 6.268 -17.731 1.00 94.50 267 PHE A O 1
ATOM 2231 N N . ASN A 1 268 ? 14.564 4.576 -18.727 1.00 94.25 268 ASN A N 1
ATOM 2232 C CA . ASN A 1 268 ? 14.070 5.339 -19.871 1.00 94.25 268 ASN A CA 1
ATOM 2233 C C . ASN A 1 268 ? 12.858 6.186 -19.460 1.00 94.25 268 ASN A C 1
ATOM 2235 O O . ASN A 1 268 ? 11.722 5.895 -19.837 1.00 94.25 268 ASN A O 1
ATOM 2239 N N . ILE A 1 269 ? 13.091 7.192 -18.621 1.00 91.00 269 ILE A N 1
ATOM 2240 C CA . ILE A 1 269 ? 12.070 8.091 -18.085 1.00 91.00 269 ILE A CA 1
ATOM 2241 C C . ILE A 1 269 ? 12.288 9.472 -18.689 1.00 91.00 269 ILE A C 1
ATOM 2243 O O . ILE A 1 269 ? 13.371 10.046 -18.567 1.00 91.00 269 ILE A O 1
ATOM 2247 N N . ASN A 1 270 ? 11.247 10.040 -19.297 1.00 85.44 270 ASN A N 1
ATOM 2248 C CA . ASN A 1 270 ? 11.305 11.424 -19.750 1.00 85.44 270 ASN A CA 1
ATOM 2249 C C . ASN A 1 270 ? 11.073 12.370 -18.562 1.00 85.44 270 ASN A C 1
ATOM 2251 O O . ASN A 1 270 ? 9.953 12.821 -18.317 1.00 85.44 270 ASN A O 1
ATOM 2255 N N . VAL A 1 271 ? 12.145 12.659 -17.819 1.00 79.00 271 VAL A N 1
ATOM 2256 C CA . VAL A 1 271 ? 12.108 13.533 -16.631 1.00 79.00 271 VAL A CA 1
ATOM 2257 C C . VAL A 1 271 ? 11.726 14.982 -16.948 1.00 79.00 271 VAL A C 1
ATOM 2259 O O . VAL A 1 271 ? 11.283 15.698 -16.057 1.00 79.00 271 VAL A O 1
ATOM 2262 N N . ASN A 1 272 ? 11.851 15.394 -18.213 1.00 77.06 272 ASN A N 1
ATOM 2263 C CA . ASN A 1 272 ? 11.489 16.729 -18.693 1.00 77.06 272 ASN A CA 1
ATOM 2264 C C . ASN A 1 272 ? 10.029 16.812 -19.171 1.00 77.06 272 ASN A C 1
ATOM 2266 O O . ASN A 1 272 ? 9.570 17.880 -19.572 1.00 77.06 272 ASN A O 1
ATOM 2270 N N . SER A 1 273 ? 9.291 15.698 -19.175 1.00 75.88 273 SER A N 1
ATOM 2271 C CA . SER A 1 273 ? 7.874 15.696 -19.536 1.00 75.88 273 SER A CA 1
ATOM 2272 C C . SER A 1 273 ? 7.050 16.462 -18.502 1.00 75.88 273 SER A C 1
ATOM 2274 O O . SER A 1 273 ? 7.161 16.195 -17.309 1.00 75.88 273 SER A O 1
ATOM 2276 N N . ASN A 1 274 ? 6.108 17.295 -18.959 1.00 70.75 274 ASN A N 1
ATOM 2277 C CA . ASN A 1 274 ? 5.129 17.980 -18.099 1.00 70.75 274 ASN A CA 1
ATOM 2278 C C . ASN A 1 274 ? 4.308 17.023 -17.215 1.00 70.75 274 ASN A C 1
ATOM 2280 O O . ASN A 1 274 ? 3.718 17.440 -16.217 1.00 70.75 274 ASN A O 1
ATOM 2284 N N . SER A 1 275 ? 4.224 15.743 -17.589 1.00 71.69 275 SER A N 1
ATOM 2285 C CA . SER A 1 275 ? 3.544 14.731 -16.784 1.00 71.69 275 SER A CA 1
ATOM 2286 C C . SER A 1 275 ? 4.375 14.297 -15.571 1.00 71.69 275 SER A C 1
ATOM 2288 O O . SER A 1 275 ? 3.812 14.054 -14.503 1.00 71.69 275 SER A O 1
ATOM 2290 N N . TYR A 1 276 ? 5.700 14.223 -15.717 1.00 71.00 276 TYR A N 1
ATOM 2291 C CA . TYR A 1 276 ? 6.602 13.696 -14.701 1.00 71.00 276 TYR A CA 1
ATOM 2292 C C . TYR A 1 276 ? 6.922 14.772 -13.660 1.00 71.00 276 TYR A C 1
ATOM 2294 O O . TYR A 1 276 ? 7.362 15.865 -13.995 1.00 71.00 276 TYR A O 1
ATOM 2302 N N . LYS A 1 277 ? 6.701 14.468 -12.376 1.00 68.88 277 LYS A N 1
ATOM 2303 C CA . LYS A 1 277 ? 7.012 15.404 -11.278 1.00 68.88 277 LYS A CA 1
ATOM 2304 C C . LYS A 1 277 ? 8.178 14.921 -10.422 1.00 68.88 277 LYS A C 1
ATOM 2306 O O . LYS A 1 277 ? 9.162 15.623 -10.240 1.00 68.88 277 LYS A O 1
ATOM 2311 N N . ASN A 1 278 ? 8.029 13.727 -9.861 1.00 80.00 278 ASN A N 1
ATOM 2312 C CA . ASN A 1 278 ? 8.992 13.040 -9.008 1.00 80.00 278 ASN A CA 1
ATOM 2313 C C . ASN A 1 278 ? 8.543 11.575 -8.927 1.00 80.00 278 ASN A C 1
ATOM 2315 O O . ASN A 1 278 ? 7.340 11.307 -8.921 1.00 80.00 278 ASN A O 1
ATOM 2319 N N . ILE A 1 279 ? 9.487 10.651 -8.804 1.00 84.38 279 ILE A N 1
ATOM 2320 C CA . ILE A 1 279 ? 9.216 9.228 -8.600 1.00 84.38 279 ILE A CA 1
ATOM 2321 C C . ILE A 1 279 ? 8.504 8.976 -7.270 1.00 84.38 279 ILE A C 1
ATOM 2323 O O . ILE A 1 279 ? 7.625 8.122 -7.222 1.00 84.38 279 ILE A O 1
ATOM 2327 N N . GLY A 1 280 ? 8.811 9.735 -6.212 1.00 90.12 280 GLY A N 1
ATOM 2328 C CA . GLY A 1 280 ? 8.195 9.534 -4.891 1.00 90.12 280 GLY A CA 1
ATOM 2329 C C . GLY A 1 280 ? 8.599 8.193 -4.274 1.00 90.12 280 GLY A C 1
ATOM 2330 O O . GLY A 1 280 ? 7.757 7.332 -4.049 1.00 90.12 280 GLY A O 1
ATOM 2331 N N . LEU A 1 281 ? 9.903 7.978 -4.057 1.00 92.19 281 LEU A N 1
ATOM 2332 C CA . LEU A 1 281 ? 10.438 6.709 -3.532 1.00 92.19 281 LEU A CA 1
ATOM 2333 C C . LEU A 1 281 ? 9.893 6.334 -2.146 1.00 92.19 281 LEU A C 1
ATOM 2335 O O . LEU A 1 281 ? 9.880 5.151 -1.803 1.00 92.19 281 LEU A O 1
ATOM 2339 N N . ASN A 1 282 ? 9.428 7.315 -1.372 1.00 93.56 282 ASN A N 1
ATOM 2340 C CA . ASN A 1 282 ? 8.728 7.092 -0.113 1.00 93.56 282 ASN A CA 1
ATOM 2341 C C . ASN A 1 282 ? 7.512 6.162 -0.312 1.00 93.56 282 ASN A C 1
ATOM 2343 O O . ASN A 1 282 ? 7.355 5.200 0.433 1.00 93.56 282 ASN A O 1
ATOM 2347 N N . GLU A 1 283 ? 6.762 6.331 -1.409 1.00 95.31 283 GLU A N 1
ATOM 2348 C CA . GLU A 1 283 ? 5.628 5.470 -1.769 1.00 95.31 283 GLU A CA 1
ATOM 2349 C C . GLU A 1 283 ? 6.050 4.013 -1.965 1.00 95.31 283 GLU A C 1
ATOM 2351 O O . GLU A 1 283 ? 5.333 3.098 -1.571 1.00 95.31 283 GLU A O 1
ATOM 2356 N N . ALA A 1 284 ? 7.230 3.771 -2.548 1.00 96.12 284 ALA A N 1
ATOM 2357 C CA . ALA A 1 284 ? 7.732 2.416 -2.769 1.00 96.12 284 ALA A CA 1
ATOM 2358 C C . ALA A 1 284 ? 8.047 1.701 -1.446 1.00 96.12 284 ALA A C 1
ATOM 2360 O O . ALA A 1 284 ? 7.757 0.511 -1.308 1.00 96.12 284 ALA A O 1
ATOM 2361 N N . VAL A 1 285 ? 8.621 2.423 -0.478 1.00 95.62 285 VAL A N 1
ATOM 2362 C CA . VAL A 1 285 ? 8.929 1.894 0.858 1.00 95.62 285 VAL A CA 1
ATOM 2363 C C . VAL A 1 285 ? 7.660 1.704 1.684 1.00 95.62 285 VAL A C 1
ATOM 2365 O O . VAL A 1 285 ? 7.486 0.644 2.290 1.00 95.62 285 VAL A O 1
ATOM 2368 N N . THR A 1 286 ? 6.733 2.662 1.656 1.00 96.31 286 THR A N 1
ATOM 2369 C CA . THR A 1 286 ? 5.438 2.513 2.330 1.00 96.31 286 THR A CA 1
ATOM 2370 C C . THR A 1 286 ? 4.649 1.347 1.747 1.00 96.31 286 THR A C 1
ATOM 2372 O O . THR A 1 286 ? 4.093 0.538 2.489 1.00 96.31 286 THR A O 1
ATOM 2375 N N . GLU A 1 287 ? 4.641 1.181 0.426 1.00 96.62 287 GLU A N 1
ATOM 2376 C CA . GLU A 1 287 ? 4.021 0.033 -0.236 1.00 96.62 287 GLU A CA 1
ATOM 2377 C C . GLU A 1 287 ? 4.707 -1.296 0.078 1.00 96.62 287 GLU A C 1
ATOM 2379 O O . GLU A 1 287 ? 4.018 -2.309 0.202 1.00 96.62 287 GLU A O 1
ATOM 2384 N N . PHE A 1 288 ? 6.033 -1.316 0.233 1.00 96.81 288 PHE A N 1
ATOM 2385 C CA . PHE A 1 288 ? 6.759 -2.502 0.683 1.00 96.81 288 PHE A CA 1
ATOM 2386 C C . PHE A 1 288 ? 6.282 -2.937 2.076 1.00 96.81 288 PHE A C 1
ATOM 2388 O O . PHE A 1 288 ? 5.865 -4.082 2.250 1.00 96.81 288 PHE A O 1
ATOM 2395 N N . TRP A 1 289 ? 6.247 -2.026 3.050 1.00 96.31 289 TRP A N 1
ATOM 2396 C CA . TRP A 1 289 ? 5.755 -2.346 4.394 1.00 96.31 289 TRP A CA 1
ATOM 2397 C C . TRP A 1 289 ? 4.271 -2.696 4.411 1.00 96.31 289 TRP A C 1
ATOM 2399 O O . TRP A 1 289 ? 3.876 -3.680 5.037 1.00 96.31 289 TRP A O 1
ATOM 2409 N N . THR A 1 290 ? 3.458 -1.959 3.654 1.00 96.56 290 THR A N 1
ATOM 2410 C CA . THR A 1 290 ? 2.036 -2.259 3.461 1.00 96.56 290 THR A CA 1
ATOM 2411 C C . THR A 1 290 ? 1.842 -3.679 2.942 1.00 96.56 290 THR A C 1
ATOM 2413 O O . THR A 1 290 ? 1.012 -4.413 3.469 1.00 96.56 290 THR A O 1
ATOM 2416 N N . PHE A 1 291 ? 2.614 -4.089 1.934 1.00 95.94 291 PHE A N 1
ATOM 2417 C CA . PHE A 1 291 ? 2.558 -5.429 1.359 1.00 95.94 291 PHE A CA 1
ATOM 2418 C C . PHE A 1 291 ? 2.860 -6.507 2.405 1.00 95.94 291 PHE A C 1
ATOM 2420 O O . PHE A 1 291 ? 2.089 -7.457 2.551 1.00 95.94 291 PHE A O 1
ATOM 2427 N N . ILE A 1 292 ? 3.947 -6.338 3.164 1.00 95.94 292 ILE A N 1
ATOM 2428 C CA . ILE A 1 292 ? 4.361 -7.286 4.205 1.00 95.94 292 ILE A CA 1
ATOM 2429 C C . ILE A 1 292 ? 3.298 -7.388 5.305 1.00 95.94 292 ILE A C 1
ATOM 2431 O O . ILE A 1 292 ? 2.837 -8.490 5.609 1.00 95.94 292 ILE A O 1
ATOM 2435 N N . ILE A 1 293 ? 2.859 -6.253 5.860 1.00 95.81 293 ILE A N 1
ATOM 2436 C CA . ILE A 1 293 ? 1.865 -6.201 6.942 1.00 95.81 293 ILE A CA 1
ATOM 2437 C C . ILE A 1 293 ? 0.522 -6.759 6.465 1.00 95.81 293 ILE A C 1
ATOM 2439 O O . ILE A 1 293 ? -0.113 -7.527 7.180 1.00 95.81 293 ILE A O 1
ATOM 2443 N N . HIS A 1 294 ? 0.088 -6.440 5.246 1.00 93.88 294 HIS A N 1
ATOM 2444 C CA . HIS A 1 294 ? -1.183 -6.920 4.710 1.00 93.88 294 HIS A CA 1
ATOM 2445 C C . HIS A 1 294 ? -1.210 -8.448 4.547 1.00 93.88 294 HIS A C 1
ATOM 2447 O O . HIS A 1 294 ? -2.170 -9.102 4.964 1.00 93.88 294 HIS A O 1
ATOM 2453 N N . ILE A 1 295 ? -0.150 -9.043 3.988 1.00 93.75 295 ILE A N 1
ATOM 2454 C CA . ILE A 1 295 ? -0.048 -10.506 3.859 1.00 93.75 295 ILE A CA 1
ATOM 2455 C C . ILE A 1 295 ? 0.096 -11.161 5.235 1.00 93.75 295 ILE A C 1
ATOM 2457 O O . ILE A 1 295 ? -0.486 -12.224 5.474 1.00 93.75 295 ILE A O 1
ATOM 2461 N N . PHE A 1 296 ? 0.821 -10.524 6.158 1.00 94.88 296 PHE A N 1
ATOM 2462 C CA . PHE A 1 296 ? 0.908 -10.976 7.540 1.00 94.88 296 PHE A CA 1
ATOM 2463 C C . PHE A 1 296 ? -0.474 -11.005 8.201 1.00 94.88 296 PHE A C 1
ATOM 2465 O O . PHE A 1 296 ? -0.865 -12.046 8.715 1.00 94.88 296 PHE A O 1
ATOM 2472 N N . VAL A 1 297 ? -1.259 -9.926 8.106 1.00 92.44 297 VAL A N 1
ATOM 2473 C CA . VAL A 1 297 ? -2.633 -9.845 8.629 1.00 92.44 297 VAL A CA 1
ATOM 2474 C C . VAL A 1 297 ? -3.508 -10.941 8.028 1.00 92.44 297 VAL A C 1
ATOM 2476 O O . VAL A 1 297 ? -4.177 -11.670 8.762 1.00 92.44 297 VAL A O 1
ATOM 2479 N N . HIS A 1 298 ? -3.474 -11.107 6.701 1.00 89.81 298 HIS A N 1
ATOM 2480 C CA . HIS A 1 298 ? -4.188 -12.194 6.035 1.00 89.81 298 HIS A CA 1
ATOM 2481 C C . HIS A 1 298 ? -3.817 -13.556 6.634 1.00 89.81 298 HIS A C 1
ATOM 2483 O O . HIS A 1 298 ? -4.695 -14.373 6.907 1.00 89.81 298 HIS A O 1
ATOM 2489 N N . SER A 1 299 ? -2.527 -13.787 6.864 1.00 92.38 299 SER A N 1
ATOM 2490 C CA . SER A 1 299 ? -2.016 -15.057 7.372 1.00 92.38 299 SER A CA 1
ATOM 2491 C C . SER A 1 299 ? -2.365 -15.270 8.845 1.00 92.38 299 SER A C 1
ATOM 2493 O O . SER A 1 299 ? -2.771 -16.369 9.216 1.00 92.38 299 SER A O 1
ATOM 2495 N N . TYR A 1 300 ? -2.282 -14.216 9.658 1.00 92.56 300 TYR A N 1
ATOM 2496 C CA . TYR A 1 300 ? -2.570 -14.211 11.090 1.00 92.56 300 TYR A CA 1
ATOM 2497 C C . TYR A 1 300 ? -4.014 -14.606 11.390 1.00 92.56 300 TYR A C 1
ATOM 2499 O O . TYR A 1 300 ? -4.249 -15.485 12.209 1.00 92.56 300 TYR A O 1
ATOM 2507 N N . TYR A 1 301 ? -4.980 -14.008 10.688 1.00 87.81 301 TYR A N 1
ATOM 2508 C CA . TYR A 1 301 ? -6.409 -14.280 10.899 1.00 87.81 301 TYR A CA 1
ATOM 2509 C C . TYR A 1 301 ? -6.905 -15.591 10.273 1.00 87.81 301 TYR A C 1
ATOM 2511 O O . TYR A 1 301 ? -8.070 -15.953 10.442 1.00 87.81 301 TYR A O 1
ATOM 2519 N N . ASN A 1 302 ? -6.056 -16.280 9.508 1.00 87.50 302 ASN A N 1
ATOM 2520 C CA . ASN A 1 302 ? -6.372 -17.558 8.871 1.00 87.50 302 ASN A CA 1
ATOM 2521 C C . ASN A 1 302 ? -5.481 -18.699 9.392 1.00 87.50 302 ASN A C 1
ATOM 2523 O O . ASN A 1 302 ? -5.420 -19.758 8.762 1.00 87.50 302 ASN A O 1
ATOM 2527 N N . SER A 1 303 ? -4.791 -18.500 10.521 1.00 90.19 303 SER A N 1
ATOM 2528 C CA . SER A 1 303 ? -3.851 -19.478 11.068 1.00 90.19 303 SER A CA 1
ATOM 2529 C C . SER A 1 303 ? -3.998 -19.625 12.581 1.00 90.19 303 SER A C 1
ATOM 2531 O O . SER A 1 303 ? -3.895 -18.637 13.299 1.00 90.19 303 SER A O 1
ATOM 2533 N N . PRO A 1 304 ? -4.135 -20.858 13.101 1.00 88.00 304 PRO A N 1
ATOM 2534 C CA . PRO A 1 304 ? -4.306 -21.079 14.537 1.00 88.00 304 PRO A CA 1
ATOM 2535 C C . PRO A 1 304 ? -3.024 -20.850 15.352 1.00 88.00 304 PRO A C 1
ATOM 2537 O O . PRO A 1 304 ? -3.095 -20.677 16.562 1.00 88.00 304 PRO A O 1
ATOM 2540 N N . ASN A 1 305 ? -1.850 -20.899 14.716 1.00 90.12 305 ASN A N 1
ATOM 2541 C CA . ASN A 1 305 ? -0.550 -20.751 15.366 1.00 90.12 305 ASN A CA 1
ATOM 2542 C C . ASN A 1 305 ? 0.507 -20.226 14.385 1.00 90.12 305 ASN A C 1
ATOM 2544 O O . ASN A 1 305 ? 0.283 -20.178 13.170 1.00 90.12 305 ASN A O 1
ATOM 2548 N N . PHE A 1 306 ? 1.679 -19.877 14.918 1.00 91.94 306 PHE A N 1
ATOM 2549 C CA . PHE A 1 306 ? 2.780 -19.299 14.150 1.00 91.94 306 PHE A CA 1
ATOM 2550 C C . PHE A 1 306 ? 3.287 -20.205 13.012 1.00 91.94 306 PHE A C 1
ATOM 2552 O O . PHE A 1 306 ? 3.523 -19.726 11.906 1.00 91.94 306 PHE A O 1
ATOM 2559 N N . ASN A 1 307 ? 3.382 -21.522 13.224 1.00 92.00 307 ASN A N 1
ATOM 2560 C CA . ASN A 1 307 ? 3.847 -22.449 12.184 1.00 92.00 307 ASN A CA 1
ATOM 2561 C C . ASN A 1 307 ? 2.908 -22.464 10.968 1.00 92.00 307 ASN A C 1
ATOM 2563 O O . ASN A 1 307 ? 3.362 -22.441 9.822 1.00 92.00 307 ASN A O 1
ATOM 2567 N N . LYS A 1 308 ? 1.588 -22.468 11.200 1.00 93.75 308 LYS A N 1
ATOM 2568 C CA . LYS A 1 308 ? 0.598 -22.353 10.117 1.00 93.75 308 LYS A CA 1
ATOM 2569 C C . LYS A 1 308 ? 0.609 -20.965 9.474 1.00 93.75 308 LYS A C 1
ATOM 2571 O O . LYS A 1 308 ? 0.496 -20.889 8.252 1.00 93.75 308 LYS A O 1
ATOM 2576 N N . LEU A 1 309 ? 0.820 -19.913 10.269 1.00 94.19 309 LEU A N 1
ATOM 2577 C CA . LEU A 1 309 ? 0.956 -18.538 9.784 1.00 94.1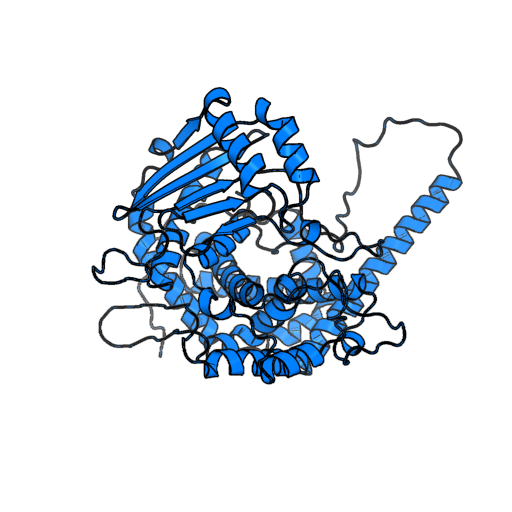9 309 LEU A CA 1
ATOM 2578 C C . LEU A 1 309 ? 2.096 -18.424 8.782 1.00 94.19 309 LEU A C 1
ATOM 2580 O O . LEU A 1 309 ? 1.866 -17.931 7.683 1.00 94.19 309 LEU A O 1
ATOM 2584 N N . ILE A 1 310 ? 3.290 -18.919 9.116 1.00 94.50 310 ILE A N 1
ATOM 2585 C CA . ILE A 1 310 ? 4.451 -18.861 8.219 1.00 94.50 310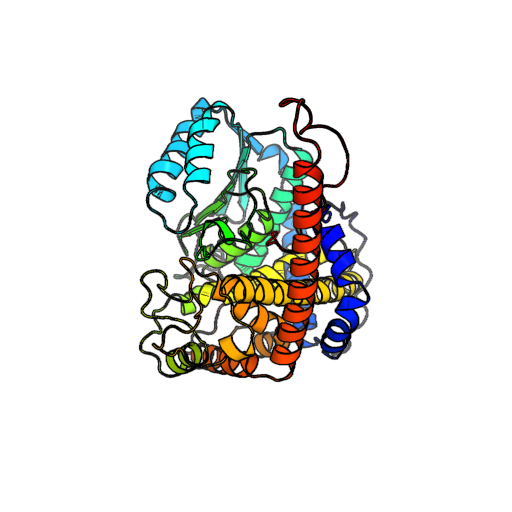 ILE A CA 1
ATOM 2586 C C . ILE A 1 310 ? 4.177 -19.596 6.909 1.00 94.50 310 ILE A C 1
ATOM 2588 O O . ILE A 1 310 ? 4.391 -19.021 5.845 1.00 94.50 310 ILE A O 1
ATOM 2592 N N . GLY A 1 311 ? 3.625 -20.812 6.964 1.00 92.44 311 GLY A N 1
ATOM 2593 C CA . GLY A 1 311 ? 3.303 -21.558 5.745 1.00 92.44 311 GLY A CA 1
ATOM 2594 C C . GLY A 1 311 ? 2.275 -20.846 4.854 1.00 92.44 311 GLY A C 1
ATOM 2595 O O . GLY A 1 311 ? 2.377 -20.884 3.625 1.00 92.44 311 GLY A O 1
ATOM 2596 N N . LEU A 1 312 ? 1.287 -20.166 5.449 1.00 91.56 312 LEU A N 1
ATOM 2597 C CA . LEU A 1 312 ? 0.313 -19.368 4.699 1.00 91.56 312 LEU A CA 1
ATOM 2598 C C . LEU A 1 312 ? 0.933 -18.076 4.147 1.00 91.56 312 LEU A C 1
ATOM 2600 O O . LEU A 1 312 ? 0.679 -17.732 2.989 1.00 91.56 312 LEU A O 1
ATOM 2604 N N . PHE A 1 313 ? 1.779 -17.414 4.936 1.00 93.38 313 PHE A N 1
ATOM 2605 C CA . PHE A 1 313 ? 2.494 -16.203 4.552 1.00 93.38 313 PHE A CA 1
ATOM 2606 C C . PHE A 1 313 ? 3.422 -16.466 3.368 1.00 93.38 313 PHE A C 1
ATOM 2608 O O . PHE A 1 313 ? 3.288 -15.792 2.355 1.00 93.38 313 PHE A O 1
ATOM 2615 N N . GLU A 1 314 ? 4.295 -17.476 3.434 1.00 92.31 314 GLU A N 1
ATOM 2616 C CA . GLU A 1 314 ? 5.221 -17.832 2.345 1.00 92.31 314 GLU A CA 1
ATOM 2617 C C . GLU A 1 314 ? 4.468 -18.118 1.041 1.00 92.31 314 GLU A C 1
ATOM 2619 O O . GLU A 1 314 ? 4.835 -17.642 -0.038 1.00 92.31 314 GLU A O 1
ATOM 2624 N N . LYS A 1 315 ? 3.349 -18.845 1.143 1.00 89.81 315 LYS A N 1
ATOM 2625 C CA . LYS A 1 315 ? 2.490 -19.130 -0.003 1.00 89.81 315 LYS A CA 1
ATOM 2626 C C . LYS A 1 315 ? 1.912 -17.845 -0.593 1.00 89.81 315 LYS A C 1
ATOM 2628 O O . LYS A 1 315 ? 1.997 -17.647 -1.803 1.00 89.81 315 LYS A O 1
ATOM 2633 N N . ALA A 1 316 ? 1.300 -16.995 0.228 1.00 90.00 316 ALA A N 1
ATOM 2634 C CA . ALA A 1 316 ? 0.702 -15.742 -0.225 1.00 90.00 316 ALA A CA 1
ATOM 2635 C C . ALA A 1 316 ? 1.762 -14.796 -0.811 1.00 90.00 316 ALA A C 1
ATOM 2637 O O . ALA A 1 316 ? 1.578 -14.288 -1.916 1.00 90.00 316 ALA A O 1
ATOM 2638 N N . TYR A 1 317 ? 2.904 -14.665 -0.137 1.00 92.31 317 TYR A N 1
ATOM 2639 C CA . TYR A 1 317 ? 4.065 -13.889 -0.554 1.00 92.31 317 TYR A CA 1
ATOM 2640 C C . TYR A 1 317 ? 4.557 -14.275 -1.950 1.00 92.31 317 TYR A C 1
ATOM 2642 O O . TYR A 1 317 ? 4.732 -13.403 -2.803 1.00 92.31 317 TYR A O 1
ATOM 2650 N N . LYS A 1 318 ? 4.716 -15.579 -2.226 1.00 90.50 318 LYS A N 1
ATOM 2651 C CA . LYS A 1 318 ? 5.138 -16.082 -3.544 1.00 90.50 318 LYS A CA 1
ATOM 2652 C C . LYS A 1 318 ? 4.205 -15.606 -4.656 1.00 90.50 318 LYS A C 1
ATOM 2654 O O . LYS A 1 318 ? 4.656 -15.028 -5.643 1.00 90.50 318 LYS A O 1
ATOM 2659 N N . TYR A 1 319 ? 2.898 -15.832 -4.517 1.00 89.38 319 TYR A N 1
ATOM 2660 C CA . TYR A 1 319 ? 1.944 -15.473 -5.572 1.00 89.38 319 TYR A CA 1
ATOM 2661 C C . TYR A 1 319 ? 1.762 -13.958 -5.709 1.00 89.38 319 TYR A C 1
ATOM 2663 O O . TYR A 1 319 ? 1.623 -13.460 -6.824 1.00 89.38 319 TYR A O 1
ATOM 2671 N N . GLU A 1 320 ? 1.812 -13.216 -4.605 1.00 91.06 320 GLU A N 1
ATOM 2672 C CA . GLU A 1 320 ? 1.744 -11.752 -4.606 1.00 91.06 320 GLU A CA 1
ATOM 2673 C C . GLU A 1 320 ? 2.997 -11.102 -5.216 1.00 91.06 320 GLU A C 1
ATOM 2675 O O . GLU A 1 320 ? 2.907 -10.074 -5.894 1.00 91.06 320 GLU A O 1
ATOM 2680 N N . SER A 1 321 ? 4.164 -11.730 -5.058 1.00 92.00 321 SER A N 1
ATOM 2681 C CA . SER A 1 321 ? 5.403 -11.304 -5.718 1.00 92.00 321 SER A CA 1
ATOM 2682 C C . SER A 1 321 ? 5.317 -11.492 -7.233 1.00 92.00 321 SER A C 1
ATOM 2684 O O . SER A 1 321 ? 5.613 -10.568 -7.990 1.00 92.00 321 SER A O 1
ATOM 2686 N N . ILE A 1 322 ? 4.808 -12.644 -7.689 1.00 91.31 322 ILE A N 1
ATOM 2687 C CA . ILE A 1 322 ? 4.541 -12.898 -9.115 1.00 91.31 322 ILE A CA 1
ATOM 2688 C C . ILE A 1 322 ? 3.532 -11.886 -9.659 1.00 91.31 322 ILE A C 1
ATOM 2690 O O . ILE A 1 322 ? 3.736 -11.314 -10.732 1.00 91.31 322 ILE A O 1
ATOM 2694 N N . HIS A 1 323 ? 2.457 -11.631 -8.911 1.00 91.38 323 HIS A N 1
ATOM 2695 C CA . HIS A 1 323 ? 1.465 -10.629 -9.277 1.00 91.38 323 HIS A CA 1
ATOM 2696 C C . HIS A 1 323 ? 2.082 -9.231 -9.406 1.00 91.38 323 HIS A C 1
ATOM 2698 O O . HIS A 1 323 ? 1.781 -8.523 -10.368 1.00 91.38 323 HIS A O 1
ATOM 2704 N N . SER A 1 324 ? 2.978 -8.856 -8.490 1.00 93.12 324 SER A N 1
ATOM 2705 C CA . SER A 1 324 ? 3.691 -7.575 -8.513 1.00 93.12 324 SER A CA 1
ATOM 2706 C C . SER A 1 324 ? 4.574 -7.442 -9.758 1.00 93.12 324 SER A C 1
ATOM 2708 O O . SER A 1 324 ? 4.442 -6.461 -10.491 1.00 93.12 324 SER A O 1
ATOM 2710 N N . SER A 1 325 ? 5.358 -8.470 -10.105 1.00 93.25 325 SER A N 1
ATOM 2711 C CA . SER A 1 325 ? 6.117 -8.502 -11.368 1.00 93.25 325 SER A CA 1
ATOM 2712 C C . SER A 1 325 ? 5.210 -8.455 -12.603 1.00 93.25 325 SER A C 1
ATOM 2714 O O . SER A 1 325 ? 5.551 -7.841 -13.613 1.00 93.25 325 SER A O 1
ATOM 2716 N N . PHE A 1 326 ? 4.026 -9.064 -12.533 1.00 91.50 326 PHE A N 1
ATOM 2717 C CA . PHE A 1 326 ? 3.037 -8.982 -13.602 1.00 91.50 326 PHE A CA 1
ATOM 2718 C C . PHE A 1 326 ? 2.421 -7.578 -13.731 1.00 91.50 326 PHE A C 1
ATOM 2720 O O . PHE A 1 326 ? 2.106 -7.160 -14.843 1.00 91.50 326 PHE A O 1
ATOM 2727 N N . GLN A 1 327 ? 2.287 -6.809 -12.641 1.00 91.75 327 GLN A N 1
ATOM 2728 C CA . GLN A 1 327 ? 1.895 -5.395 -12.728 1.00 91.75 327 GLN A CA 1
ATOM 2729 C C . GLN A 1 327 ? 2.987 -4.539 -13.380 1.00 91.75 327 GLN A C 1
ATOM 2731 O O . GLN A 1 327 ? 2.655 -3.640 -14.150 1.00 91.75 327 GLN A O 1
ATOM 2736 N N . VAL A 1 328 ? 4.273 -4.842 -13.151 1.00 94.50 328 VAL A N 1
ATOM 2737 C CA . VAL A 1 328 ? 5.377 -4.173 -13.867 1.00 94.50 328 VAL A CA 1
ATOM 2738 C C . VAL A 1 328 ? 5.222 -4.362 -15.377 1.00 94.50 328 VAL A C 1
ATOM 2740 O O . VAL A 1 328 ? 5.243 -3.391 -16.129 1.00 94.50 328 VAL A O 1
ATOM 2743 N N . ALA A 1 329 ? 4.957 -5.592 -15.825 1.00 92.50 329 ALA A N 1
ATOM 2744 C CA . ALA A 1 329 ? 4.708 -5.872 -17.239 1.00 92.50 329 ALA A CA 1
ATOM 2745 C C . ALA A 1 329 ? 3.557 -5.031 -17.826 1.00 92.50 329 ALA A C 1
ATOM 2747 O O . ALA A 1 329 ? 3.658 -4.559 -18.958 1.00 92.50 329 ALA A O 1
ATOM 2748 N N . LYS A 1 330 ? 2.487 -4.789 -17.055 1.00 89.44 330 LYS A N 1
ATOM 2749 C CA . LYS A 1 330 ? 1.357 -3.947 -17.483 1.00 89.44 330 LYS A CA 1
ATOM 2750 C C . LYS A 1 330 ? 1.756 -2.494 -17.700 1.00 89.44 330 LYS A C 1
ATOM 2752 O O . LYS A 1 330 ? 1.410 -1.930 -18.735 1.00 89.44 330 LYS A O 1
ATOM 2757 N N . ILE A 1 331 ? 2.458 -1.889 -16.740 1.00 91.25 331 ILE A N 1
ATOM 2758 C CA . ILE A 1 331 ? 2.825 -0.468 -16.836 1.00 91.25 331 ILE A CA 1
ATOM 2759 C C . ILE A 1 331 ? 3.870 -0.228 -17.932 1.00 91.25 331 ILE A C 1
ATOM 2761 O O . ILE A 1 331 ? 3.811 0.796 -18.609 1.00 91.25 331 ILE A O 1
ATOM 2765 N N . LEU A 1 332 ? 4.771 -1.189 -18.170 1.00 92.06 332 LEU A N 1
ATOM 2766 C CA . LEU A 1 332 ? 5.728 -1.123 -19.276 1.00 92.06 332 LEU A CA 1
ATOM 2767 C C . LEU A 1 332 ? 5.019 -1.260 -20.623 1.00 92.06 332 LEU A C 1
ATOM 2769 O O . LEU A 1 332 ? 5.240 -0.446 -21.516 1.00 92.06 332 LEU A O 1
ATOM 2773 N N . HIS A 1 333 ? 4.089 -2.212 -20.744 1.00 89.00 333 HIS A N 1
ATOM 2774 C CA . HIS A 1 333 ? 3.277 -2.360 -21.949 1.00 89.00 333 HIS A CA 1
ATOM 2775 C C . HIS A 1 333 ? 2.447 -1.102 -22.249 1.00 89.00 333 HIS A C 1
ATOM 2777 O O . HIS A 1 333 ? 2.400 -0.671 -23.398 1.00 89.00 333 HIS A O 1
ATOM 2783 N N . ALA A 1 334 ? 1.841 -0.476 -21.232 1.00 87.31 334 ALA A N 1
ATOM 2784 C CA . ALA A 1 334 ? 1.105 0.783 -21.388 1.00 87.31 334 ALA A CA 1
ATOM 2785 C C . ALA A 1 334 ? 1.994 1.923 -21.927 1.00 87.31 334 ALA A C 1
ATOM 2787 O O . ALA A 1 334 ? 1.529 2.750 -22.707 1.00 87.31 334 ALA A O 1
ATOM 2788 N N . ASN A 1 335 ? 3.284 1.917 -21.578 1.00 87.88 335 ASN A N 1
ATOM 2789 C CA . ASN A 1 335 ? 4.290 2.854 -22.085 1.00 87.88 335 ASN A CA 1
ATOM 2790 C C . ASN A 1 335 ? 4.992 2.370 -23.370 1.00 87.88 335 ASN A C 1
ATOM 2792 O O . ASN A 1 335 ? 5.935 3.008 -23.826 1.00 87.88 335 ASN A O 1
ATOM 2796 N N . LYS A 1 336 ? 4.541 1.262 -23.979 1.00 89.19 336 LYS A N 1
ATOM 2797 C CA . LYS A 1 336 ? 5.138 0.653 -25.186 1.00 89.19 336 LYS A CA 1
ATOM 2798 C C . LYS A 1 336 ? 6.616 0.283 -25.016 1.00 89.19 336 LYS A C 1
ATOM 2800 O O . LYS A 1 336 ? 7.388 0.334 -25.971 1.00 89.19 336 LYS A O 1
ATOM 2805 N N . LEU A 1 337 ? 6.994 -0.119 -23.807 1.00 91.06 337 LEU A N 1
ATOM 2806 C CA . LEU A 1 337 ? 8.343 -0.542 -23.455 1.00 91.06 337 LEU A CA 1
ATOM 2807 C C . LEU A 1 337 ? 8.366 -2.032 -23.115 1.00 91.06 337 LEU A C 1
ATOM 2809 O O . LEU A 1 337 ? 7.456 -2.566 -22.478 1.00 91.06 337 LEU A O 1
ATOM 2813 N N . ASN A 1 338 ? 9.447 -2.705 -23.495 1.00 91.81 338 ASN A N 1
ATOM 2814 C CA . ASN A 1 338 ? 9.887 -3.917 -22.811 1.00 91.81 338 ASN A CA 1
ATOM 2815 C C . ASN A 1 338 ? 10.895 -3.567 -21.702 1.00 91.81 338 ASN A C 1
ATOM 2817 O O . ASN A 1 338 ? 11.328 -2.422 -21.580 1.00 91.81 338 ASN A O 1
ATOM 2821 N N . TYR A 1 339 ? 11.275 -4.544 -20.875 1.00 94.88 339 TYR A N 1
ATOM 2822 C CA . TYR A 1 339 ? 12.141 -4.260 -19.729 1.00 94.88 339 TYR A CA 1
ATOM 2823 C C . TYR A 1 339 ? 13.554 -3.827 -20.139 1.00 94.88 339 TYR A C 1
ATOM 2825 O O . TYR A 1 339 ? 14.113 -2.930 -19.522 1.00 94.88 339 TYR A O 1
ATOM 2833 N N . ALA A 1 340 ? 14.106 -4.392 -21.217 1.00 93.69 340 ALA A N 1
ATOM 2834 C CA . ALA A 1 340 ? 15.415 -3.984 -21.724 1.00 93.69 340 ALA A CA 1
ATOM 2835 C C . ALA A 1 340 ? 15.408 -2.523 -22.197 1.00 93.69 340 ALA A C 1
ATOM 2837 O O . ALA A 1 340 ? 16.285 -1.761 -21.815 1.00 93.69 340 ALA A O 1
ATOM 2838 N N . GLN A 1 341 ? 14.383 -2.113 -22.951 1.00 93.88 341 GLN A N 1
ATOM 2839 C CA . GLN A 1 341 ? 14.180 -0.720 -23.373 1.00 93.88 341 GLN A CA 1
ATOM 2840 C C . GLN A 1 341 ? 13.901 0.220 -22.198 1.00 93.88 341 GLN A C 1
ATOM 2842 O O . GLN A 1 341 ? 14.157 1.416 -22.285 1.00 93.88 341 GLN A O 1
ATOM 2847 N N . PHE A 1 342 ? 13.328 -0.294 -21.110 1.00 95.38 342 PHE A N 1
ATOM 2848 C CA . PHE A 1 342 ? 13.122 0.489 -19.902 1.00 95.38 342 PHE A CA 1
ATOM 2849 C C . PHE A 1 342 ? 14.423 0.700 -19.118 1.00 95.38 342 PHE A C 1
ATOM 2851 O O . PHE A 1 342 ? 14.574 1.745 -18.503 1.00 95.38 342 PHE A O 1
ATOM 2858 N N . LEU A 1 343 ? 15.372 -0.241 -19.173 1.00 94.50 343 LEU A N 1
ATOM 2859 C CA . LEU A 1 343 ? 16.691 -0.160 -18.526 1.00 94.50 343 LEU A CA 1
ATOM 2860 C C . LEU A 1 343 ? 17.763 0.552 -19.373 1.00 94.50 343 LEU A C 1
ATOM 2862 O O . LEU A 1 343 ? 18.961 0.359 -19.161 1.00 94.50 343 LEU A O 1
ATOM 2866 N N . THR A 1 344 ? 17.357 1.351 -20.355 1.00 90.25 344 THR A N 1
ATOM 2867 C CA . THR A 1 344 ? 18.267 2.229 -21.097 1.00 90.25 344 THR A CA 1
ATOM 2868 C C . THR A 1 344 ? 18.035 3.671 -20.695 1.00 90.25 344 THR A C 1
ATOM 2870 O O . THR A 1 344 ? 16.896 4.071 -20.484 1.00 90.25 344 THR A O 1
ATOM 2873 N N . THR A 1 345 ? 19.088 4.482 -20.656 1.00 85.38 345 THR A N 1
ATOM 2874 C CA . THR A 1 345 ? 18.943 5.927 -20.454 1.00 85.38 345 THR A CA 1
ATOM 2875 C C . THR A 1 345 ? 18.044 6.536 -21.531 1.00 85.38 345 THR A C 1
ATOM 2877 O O . THR A 1 345 ? 18.113 6.146 -22.700 1.00 85.38 345 THR A O 1
ATOM 2880 N N . PHE A 1 346 ? 17.199 7.487 -21.124 1.00 86.25 346 PHE A N 1
ATOM 2881 C CA . PHE A 1 346 ? 16.316 8.222 -22.026 1.00 86.25 346 PHE A CA 1
ATOM 2882 C C . PHE A 1 346 ? 17.097 8.867 -23.180 1.00 86.25 346 PHE A C 1
ATOM 2884 O O . PHE A 1 346 ? 18.152 9.471 -22.974 1.00 86.25 346 PHE A O 1
ATOM 2891 N N . LYS A 1 347 ? 16.548 8.763 -24.394 1.00 84.00 347 LYS A N 1
ATOM 2892 C CA . LYS A 1 347 ? 17.061 9.421 -25.598 1.00 84.00 347 LYS A CA 1
ATOM 2893 C C . LYS A 1 347 ? 16.001 10.371 -26.140 1.00 84.00 347 LYS A C 1
ATOM 2895 O O . LYS A 1 347 ? 14.852 9.982 -26.325 1.00 84.00 347 LYS A O 1
ATOM 2900 N N . ASN A 1 348 ? 16.390 11.613 -26.421 1.00 81.56 348 ASN A N 1
ATOM 2901 C CA . ASN A 1 348 ? 15.491 12.621 -26.986 1.00 81.56 348 ASN A CA 1
ATOM 2902 C C . ASN A 1 348 ? 15.407 12.507 -28.522 1.00 81.56 348 ASN A C 1
ATOM 2904 O O . ASN A 1 348 ? 15.691 13.462 -29.238 1.00 81.56 348 ASN A O 1
ATOM 2908 N N . ASP A 1 349 ? 15.090 11.311 -29.024 1.00 83.25 349 ASP A N 1
ATOM 2909 C CA . ASP A 1 349 ? 15.068 10.956 -30.455 1.00 83.25 349 ASP A CA 1
ATOM 2910 C C . ASP A 1 349 ? 13.666 10.556 -30.959 1.00 83.25 349 ASP A C 1
ATOM 2912 O O . ASP A 1 349 ? 13.509 10.067 -32.076 1.00 83.25 349 ASP A O 1
ATOM 2916 N N . GLY A 1 350 ? 12.634 10.757 -30.134 1.00 79.25 350 GLY A N 1
ATOM 2917 C CA . GLY A 1 350 ? 11.257 10.352 -30.428 1.00 79.25 350 GLY A CA 1
ATOM 2918 C C . GLY A 1 350 ? 10.946 8.886 -30.108 1.00 79.25 350 GLY A C 1
ATOM 2919 O O . GLY A 1 350 ? 9.819 8.442 -30.341 1.00 79.25 350 GLY A O 1
ATOM 2920 N N . SER A 1 351 ? 11.901 8.129 -29.553 1.00 84.62 351 SER A N 1
ATOM 2921 C CA . SER A 1 351 ? 11.643 6.781 -29.046 1.00 84.62 351 SER A CA 1
ATOM 2922 C C . SER A 1 351 ? 10.662 6.777 -27.866 1.00 84.62 351 SER A C 1
ATOM 2924 O O . SER A 1 351 ? 10.472 7.767 -27.151 1.00 84.62 351 SER A O 1
ATOM 2926 N N . ALA A 1 352 ? 9.985 5.639 -27.676 1.00 86.50 352 ALA A N 1
ATOM 2927 C CA . ALA A 1 352 ? 9.085 5.456 -26.545 1.00 86.50 352 ALA A CA 1
ATOM 2928 C C . ALA A 1 352 ? 9.851 5.636 -25.227 1.00 86.50 352 ALA A C 1
ATOM 2930 O O . ALA A 1 352 ? 10.965 5.136 -25.074 1.00 86.50 352 ALA A O 1
ATOM 2931 N N . SER A 1 353 ? 9.227 6.318 -24.271 1.00 89.69 353 SER A N 1
ATOM 2932 C CA . SER A 1 353 ? 9.764 6.556 -22.934 1.00 89.69 353 SER A CA 1
ATOM 2933 C C . SER A 1 353 ? 8.663 6.401 -21.895 1.00 89.69 353 SER A C 1
ATOM 2935 O O . SER A 1 353 ? 7.471 6.505 -22.196 1.00 89.69 353 SER A O 1
ATOM 2937 N N . TYR A 1 354 ? 9.064 6.108 -20.664 1.00 91.31 354 TYR A N 1
ATOM 2938 C CA . TYR A 1 354 ? 8.146 5.969 -19.551 1.00 91.31 354 TYR A CA 1
ATOM 2939 C C . TYR A 1 354 ? 7.657 7.346 -19.094 1.00 91.31 354 TYR A C 1
ATOM 2941 O O . TYR A 1 354 ? 8.451 8.270 -18.889 1.00 91.31 354 TYR A O 1
ATOM 2949 N N . SER A 1 355 ? 6.345 7.455 -18.893 1.00 88.75 355 SER A N 1
ATOM 2950 C CA . SER A 1 355 ? 5.688 8.651 -18.376 1.00 88.75 355 SER A CA 1
ATOM 2951 C C . SER A 1 355 ? 4.565 8.298 -17.398 1.00 88.75 355 SER A C 1
ATOM 2953 O O . SER A 1 355 ? 3.861 7.296 -17.537 1.00 88.75 355 SER A O 1
ATOM 2955 N N . GLU A 1 356 ? 4.384 9.154 -16.397 1.00 88.88 356 GLU A N 1
ATOM 2956 C CA . GLU A 1 356 ? 3.322 9.063 -15.394 1.00 88.88 356 GLU A CA 1
ATOM 2957 C C . GLU A 1 356 ? 2.917 10.464 -14.928 1.00 88.88 356 GLU A C 1
ATOM 2959 O O . GLU A 1 356 ? 3.670 11.406 -15.148 1.00 88.88 356 GLU A O 1
ATOM 2964 N N . THR A 1 357 ? 1.743 10.602 -14.303 1.00 86.94 357 THR A N 1
ATOM 2965 C CA . THR A 1 357 ? 1.250 11.844 -13.656 1.00 86.94 357 THR A CA 1
ATOM 2966 C C . THR A 1 357 ? 1.100 11.721 -12.127 1.00 86.94 357 THR A C 1
ATOM 2968 O O . THR A 1 357 ? 0.938 12.722 -11.418 1.00 86.94 357 THR A O 1
ATOM 2971 N N . SER A 1 358 ? 1.192 10.490 -11.613 1.00 87.31 358 SER A N 1
ATOM 2972 C CA . SER A 1 358 ? 1.243 10.099 -10.191 1.00 87.31 358 SER A CA 1
ATOM 2973 C C . SER A 1 358 ? 2.426 9.141 -9.988 1.00 87.31 358 SER A C 1
ATOM 2975 O O . SER A 1 358 ? 3.065 8.780 -10.965 1.00 87.31 358 SER A O 1
ATOM 2977 N N . HIS A 1 359 ? 2.688 8.678 -8.766 1.00 90.94 359 HIS A N 1
ATOM 2978 C CA . HIS A 1 359 ? 3.862 7.871 -8.387 1.00 90.94 359 HIS A CA 1
ATOM 2979 C C . HIS A 1 359 ? 3.811 6.388 -8.822 1.00 90.94 359 HIS A C 1
ATOM 2981 O O . HIS A 1 359 ? 4.219 5.491 -8.081 1.00 90.94 359 HIS A O 1
ATOM 2987 N N . VAL A 1 360 ? 3.268 6.095 -10.009 1.00 91.81 360 VAL A N 1
ATOM 2988 C CA . VAL A 1 360 ? 2.984 4.727 -10.488 1.00 91.81 360 VAL A CA 1
ATOM 2989 C C . VAL A 1 360 ? 4.241 3.852 -10.475 1.00 91.81 360 VAL A C 1
ATOM 2991 O O . VAL A 1 360 ? 4.172 2.689 -10.069 1.00 91.81 360 VAL A O 1
ATOM 2994 N N . LEU A 1 361 ? 5.392 4.406 -10.852 1.00 93.56 361 LEU A N 1
ATOM 2995 C CA . LEU A 1 361 ? 6.663 3.700 -10.887 1.00 93.56 361 LEU A CA 1
ATOM 2996 C C . LEU A 1 361 ? 7.106 3.271 -9.484 1.00 93.56 361 LEU A C 1
ATOM 2998 O O . LEU A 1 361 ? 7.586 2.152 -9.315 1.00 93.56 361 LEU A O 1
ATOM 3002 N N . SER A 1 362 ? 6.881 4.097 -8.464 1.00 94.69 362 SER A N 1
ATOM 3003 C CA . SER A 1 362 ? 7.168 3.733 -7.072 1.00 94.69 362 SER A CA 1
ATOM 3004 C C . SER A 1 362 ? 6.220 2.665 -6.545 1.00 94.69 362 SER A C 1
ATOM 3006 O O . SER A 1 362 ? 6.683 1.619 -6.080 1.00 94.69 362 SER A O 1
ATOM 3008 N N . TYR A 1 363 ? 4.908 2.868 -6.712 1.00 93.94 363 TYR A N 1
ATOM 3009 C CA . TYR A 1 363 ? 3.873 1.919 -6.280 1.00 93.94 363 TYR A CA 1
ATOM 3010 C C . TYR A 1 363 ? 4.027 0.526 -6.909 1.00 93.94 363 TYR A C 1
ATOM 3012 O O . TYR A 1 363 ? 3.689 -0.496 -6.300 1.00 93.94 363 TYR A O 1
ATOM 3020 N N . ILE A 1 364 ? 4.489 0.466 -8.161 1.00 94.31 364 ILE A N 1
ATOM 3021 C CA . ILE A 1 364 ? 4.526 -0.774 -8.935 1.00 94.31 364 ILE A CA 1
ATOM 3022 C C . ILE A 1 364 ? 5.949 -1.297 -9.093 1.00 94.31 364 ILE A C 1
ATOM 3024 O O . ILE A 1 364 ? 6.219 -2.416 -8.662 1.00 94.31 364 ILE A O 1
ATOM 3028 N N . PHE A 1 365 ? 6.861 -0.538 -9.695 1.00 96.50 365 PHE A N 1
ATOM 3029 C CA . PHE A 1 365 ? 8.183 -1.038 -10.067 1.00 96.50 365 PHE A CA 1
ATOM 3030 C C . PHE A 1 365 ? 9.157 -1.088 -8.889 1.00 96.50 365 PHE A C 1
ATOM 3032 O O . PHE A 1 365 ? 9.609 -2.180 -8.541 1.00 96.50 365 PHE A O 1
ATOM 3039 N N . PHE A 1 366 ? 9.438 0.039 -8.227 1.00 97.31 366 PHE A N 1
ATOM 3040 C CA . PHE A 1 366 ? 10.406 0.057 -7.122 1.00 97.31 366 PHE A CA 1
ATOM 3041 C C . PHE A 1 366 ? 9.950 -0.808 -5.947 1.00 97.31 366 PHE A C 1
ATOM 3043 O O . PHE A 1 366 ? 10.739 -1.608 -5.445 1.00 97.31 366 PHE A O 1
ATOM 3050 N N . LYS A 1 367 ? 8.659 -0.770 -5.591 1.00 96.62 367 LYS A N 1
ATOM 3051 C CA . LYS A 1 367 ? 8.082 -1.717 -4.626 1.00 96.62 367 LYS A CA 1
ATOM 3052 C C . LYS A 1 367 ? 8.330 -3.178 -5.030 1.00 96.62 367 LYS A C 1
ATOM 3054 O O . LYS A 1 367 ? 8.702 -3.990 -4.189 1.00 96.62 367 LYS A O 1
ATOM 3059 N N . THR A 1 368 ? 8.155 -3.539 -6.306 1.00 96.50 368 THR A N 1
ATOM 3060 C CA . THR A 1 368 ? 8.412 -4.919 -6.767 1.00 96.50 368 THR A CA 1
ATOM 3061 C C . THR A 1 368 ? 9.877 -5.314 -6.590 1.00 96.50 368 THR A C 1
ATOM 3063 O O . THR A 1 368 ? 10.142 -6.443 -6.182 1.00 96.50 368 THR A O 1
ATOM 3066 N N . LEU A 1 369 ? 10.826 -4.404 -6.838 1.00 96.38 369 LEU A N 1
ATOM 3067 C CA . LEU A 1 369 ? 12.248 -4.665 -6.589 1.00 96.38 369 LEU A CA 1
ATOM 3068 C C . LEU A 1 369 ? 12.538 -4.894 -5.100 1.00 96.38 369 LEU A C 1
ATOM 3070 O O . LEU A 1 369 ? 13.298 -5.806 -4.773 1.00 96.38 369 LEU A O 1
ATOM 3074 N N . LEU A 1 370 ? 11.913 -4.109 -4.214 1.00 95.69 370 LEU A N 1
ATOM 3075 C CA . LEU A 1 370 ? 12.041 -4.268 -2.762 1.00 95.69 370 LEU A CA 1
ATOM 3076 C C . LEU A 1 370 ? 11.466 -5.605 -2.283 1.00 95.69 370 LEU A C 1
ATOM 3078 O O . LEU A 1 370 ? 12.146 -6.333 -1.571 1.00 95.69 370 LEU A O 1
ATOM 3082 N N . ILE A 1 371 ? 10.257 -5.970 -2.725 1.00 93.81 371 ILE A N 1
ATOM 3083 C CA . ILE A 1 371 ? 9.629 -7.264 -2.406 1.00 93.81 371 ILE A CA 1
ATOM 3084 C C . ILE A 1 371 ? 10.503 -8.411 -2.917 1.00 93.81 3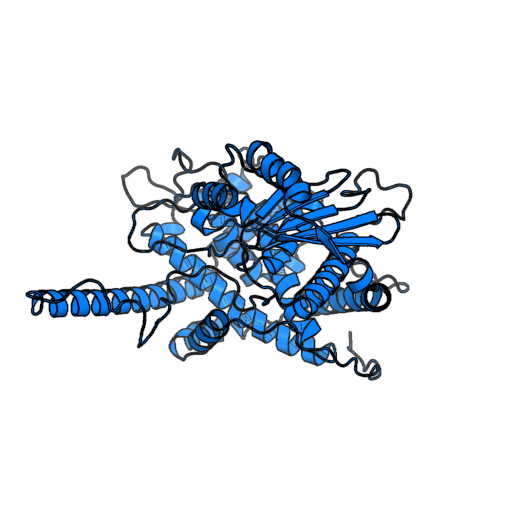71 ILE A C 1
ATOM 3086 O O . ILE A 1 371 ? 10.812 -9.349 -2.191 1.00 93.81 371 ILE A O 1
ATOM 3090 N N . TYR A 1 372 ? 10.970 -8.343 -4.160 1.00 91.06 372 TYR A N 1
ATOM 3091 C CA . TYR A 1 372 ? 11.799 -9.414 -4.702 1.00 91.06 372 TYR A CA 1
ATOM 3092 C C . TYR A 1 372 ? 13.093 -9.635 -3.897 1.00 91.06 372 TYR A C 1
ATOM 3094 O O . TYR A 1 372 ? 13.585 -10.755 -3.796 1.00 91.06 372 TYR A O 1
ATOM 3102 N N . ASN A 1 373 ? 13.610 -8.577 -3.269 1.00 92.19 373 ASN A N 1
ATOM 3103 C CA . ASN A 1 373 ? 14.823 -8.608 -2.459 1.00 92.19 373 ASN A CA 1
ATOM 3104 C C . ASN A 1 373 ? 14.542 -8.444 -0.955 1.00 92.19 373 ASN A C 1
ATOM 3106 O O . ASN A 1 373 ? 15.420 -7.973 -0.235 1.00 92.19 373 ASN A O 1
ATOM 3110 N N . ALA A 1 374 ? 13.355 -8.826 -0.467 1.00 92.00 374 ALA A N 1
ATOM 3111 C CA . ALA A 1 374 ? 12.915 -8.473 0.884 1.00 92.00 374 ALA A CA 1
ATOM 3112 C C . ALA A 1 374 ? 13.885 -8.886 1.994 1.00 92.00 374 ALA A C 1
ATOM 3114 O O . ALA A 1 374 ? 14.110 -8.080 2.886 1.00 92.00 374 ALA A O 1
ATOM 3115 N N . ASP A 1 375 ? 14.513 -10.068 1.939 1.00 88.81 375 ASP A N 1
ATOM 3116 C CA . ASP A 1 375 ? 15.502 -10.443 2.965 1.00 88.81 375 ASP A CA 1
ATOM 3117 C C . ASP A 1 375 ? 16.687 -9.481 2.989 1.00 88.81 375 ASP A C 1
ATOM 3119 O O . ASP A 1 375 ? 17.080 -9.031 4.056 1.00 88.81 375 ASP A O 1
ATOM 3123 N N . LYS A 1 376 ? 17.213 -9.100 1.816 1.00 90.12 376 LYS A N 1
ATOM 3124 C CA . LYS A 1 376 ? 18.322 -8.139 1.721 1.00 90.12 376 LYS A CA 1
ATOM 3125 C C . LYS A 1 376 ? 17.906 -6.751 2.191 1.00 90.12 376 LYS A C 1
ATOM 3127 O O . LYS A 1 376 ? 18.717 -6.046 2.775 1.00 90.12 376 LYS A O 1
ATOM 3132 N N . VAL A 1 377 ? 16.663 -6.359 1.919 1.00 91.94 377 VAL A N 1
ATOM 3133 C CA . VAL A 1 377 ? 16.089 -5.087 2.372 1.00 91.94 377 VAL A CA 1
ATOM 3134 C C . VAL A 1 377 ? 15.936 -5.091 3.897 1.00 91.94 377 VAL A C 1
ATOM 3136 O O . VAL A 1 377 ? 16.369 -4.152 4.554 1.00 91.94 377 VAL A O 1
ATOM 3139 N N . ILE A 1 378 ? 15.406 -6.171 4.471 1.00 89.31 378 ILE A N 1
ATOM 3140 C CA . ILE A 1 378 ? 15.242 -6.368 5.919 1.00 89.31 378 ILE A CA 1
ATOM 3141 C C . ILE A 1 378 ? 16.602 -6.448 6.624 1.00 89.31 378 ILE A C 1
ATOM 3143 O O . ILE A 1 378 ? 16.763 -5.911 7.714 1.00 89.31 378 ILE A O 1
ATOM 3147 N N . SER A 1 379 ? 17.596 -7.096 6.017 1.00 86.31 379 SER A N 1
ATOM 3148 C CA . SER A 1 379 ? 18.951 -7.184 6.567 1.00 86.31 379 SER A CA 1
ATOM 3149 C C . SER A 1 379 ? 19.788 -5.933 6.294 1.00 86.31 379 SER A C 1
ATOM 3151 O O . SER A 1 379 ? 20.896 -5.810 6.813 1.00 86.31 379 SER A O 1
ATOM 3153 N N . SER A 1 380 ? 19.317 -5.029 5.431 1.00 83.38 380 SER A N 1
ATOM 3154 C CA . SER A 1 380 ? 19.985 -3.757 5.198 1.00 83.38 380 SER A CA 1
ATOM 3155 C C . SER A 1 380 ? 19.687 -2.840 6.374 1.00 83.38 380 SER A C 1
ATOM 3157 O O . SER A 1 380 ? 18.540 -2.721 6.798 1.00 83.38 380 SER A O 1
ATOM 3159 N N . ASN A 1 381 ? 20.694 -2.122 6.867 1.00 82.75 381 ASN A N 1
ATOM 3160 C CA . ASN A 1 381 ? 20.534 -1.095 7.906 1.00 82.75 381 ASN A CA 1
ATOM 3161 C C . ASN A 1 381 ? 19.664 0.105 7.451 1.00 82.75 381 ASN A C 1
ATOM 3163 O O . ASN A 1 381 ? 19.769 1.199 8.003 1.00 82.75 381 ASN A O 1
ATOM 3167 N N . LEU A 1 382 ? 18.838 -0.066 6.413 1.00 86.69 382 LEU A N 1
ATOM 3168 C CA . LEU A 1 382 ? 17.806 0.864 5.992 1.00 86.69 382 LEU A CA 1
ATOM 3169 C C . LEU A 1 382 ? 16.738 1.042 7.071 1.00 86.69 382 LEU A C 1
ATOM 3171 O O . LEU A 1 382 ? 16.236 2.149 7.217 1.00 86.69 382 LEU A O 1
ATOM 3175 N N . PHE A 1 383 ? 16.426 -0.010 7.831 1.00 87.62 383 PHE A N 1
ATOM 3176 C CA . PHE A 1 383 ? 15.409 0.007 8.883 1.00 87.62 383 PHE A CA 1
ATOM 3177 C C . PHE A 1 383 ? 15.985 -0.449 10.226 1.00 87.62 383 PHE A C 1
ATOM 3179 O O . PHE A 1 383 ? 16.889 -1.286 10.276 1.00 87.62 383 PHE A O 1
ATOM 3186 N N . ASN A 1 384 ? 15.433 0.061 11.325 1.00 80.56 384 ASN A N 1
ATOM 3187 C CA . ASN A 1 384 ? 15.877 -0.258 12.685 1.00 80.56 384 ASN A CA 1
ATOM 3188 C C . ASN A 1 384 ? 15.302 -1.588 13.212 1.00 80.56 384 ASN A C 1
ATOM 3190 O O . ASN A 1 384 ? 14.608 -1.648 14.221 1.00 80.56 384 ASN A O 1
ATOM 3194 N N . LEU A 1 385 ? 15.637 -2.715 12.585 1.00 75.31 385 LEU A N 1
ATOM 3195 C CA . LEU A 1 385 ? 15.024 -4.015 12.908 1.00 75.31 385 LEU A CA 1
ATOM 3196 C C . LEU A 1 385 ? 15.748 -4.806 14.015 1.00 75.31 385 LEU A C 1
ATOM 3198 O O . LEU A 1 385 ? 15.744 -6.043 13.995 1.00 75.31 385 LEU A O 1
ATOM 3202 N N . ASN A 1 386 ? 16.361 -4.132 14.993 1.00 62.53 386 ASN A N 1
ATOM 3203 C CA . ASN A 1 386 ? 17.131 -4.786 16.058 1.00 62.53 386 ASN A CA 1
ATOM 3204 C C . ASN A 1 386 ? 16.283 -5.772 16.888 1.00 62.53 386 ASN A C 1
ATOM 3206 O O . ASN A 1 386 ? 15.059 -5.691 16.974 1.00 62.53 386 ASN A O 1
ATOM 3210 N N . MET A 1 387 ? 16.942 -6.792 17.439 1.00 51.84 387 MET A N 1
ATOM 3211 C CA . MET A 1 387 ? 16.360 -7.778 18.353 1.00 51.84 387 MET A CA 1
ATOM 3212 C C . MET A 1 387 ? 17.405 -8.019 19.433 1.00 51.84 387 MET A C 1
ATOM 3214 O O . MET A 1 387 ? 18.312 -8.828 19.241 1.00 51.84 387 MET A O 1
ATOM 3218 N N . HIS A 1 388 ? 17.348 -7.273 20.530 1.00 44.12 388 HIS A N 1
ATOM 3219 C CA . HIS A 1 388 ? 18.234 -7.575 21.644 1.00 44.12 388 HIS A CA 1
ATOM 3220 C C . HIS A 1 388 ? 17.672 -8.789 22.380 1.00 44.12 388 HIS A C 1
ATOM 3222 O O . HIS A 1 388 ? 16.564 -8.760 22.908 1.00 44.12 388 HIS A O 1
ATOM 3228 N N . ALA A 1 389 ? 18.439 -9.878 22.390 1.00 44.25 389 ALA A N 1
ATOM 3229 C CA . ALA A 1 389 ? 18.180 -11.041 23.228 1.00 44.25 389 ALA A CA 1
ATOM 3230 C C . ALA A 1 389 ? 18.615 -10.733 24.670 1.00 44.25 389 ALA A C 1
ATOM 3232 O O . ALA A 1 389 ? 19.526 -11.357 25.196 1.00 44.25 389 ALA A O 1
ATOM 3233 N N . THR A 1 390 ? 18.009 -9.723 25.291 1.00 38.94 390 THR A N 1
ATOM 3234 C CA . THR A 1 390 ? 18.222 -9.391 26.703 1.00 38.94 390 THR A CA 1
ATOM 3235 C C . THR A 1 390 ? 16.922 -8.827 27.266 1.00 38.94 390 THR A C 1
ATOM 3237 O O . THR A 1 390 ? 16.532 -7.714 26.933 1.00 38.94 390 THR A O 1
ATOM 3240 N N . ASN A 1 391 ? 16.260 -9.615 28.115 1.00 40.88 391 ASN A N 1
ATOM 3241 C CA . ASN A 1 391 ? 15.126 -9.242 28.968 1.00 40.88 391 ASN A CA 1
ATOM 3242 C C . ASN A 1 391 ? 13.861 -8.720 28.245 1.00 40.88 391 ASN A C 1
ATOM 3244 O O . ASN A 1 391 ? 13.610 -7.521 28.173 1.00 40.88 391 ASN A O 1
ATOM 3248 N N . ASN A 1 392 ? 13.022 -9.657 27.781 1.00 45.03 392 ASN A N 1
ATOM 3249 C CA . ASN A 1 392 ? 11.563 -9.543 27.577 1.00 45.03 392 ASN A CA 1
ATOM 3250 C C . ASN A 1 392 ? 10.970 -8.373 26.761 1.00 45.03 392 ASN A C 1
ATOM 3252 O O . ASN A 1 392 ? 9.748 -8.270 26.700 1.00 45.03 392 ASN A O 1
ATOM 3256 N N . THR A 1 393 ? 11.754 -7.546 26.070 1.00 47.56 393 THR A N 1
ATOM 3257 C CA . THR A 1 393 ? 11.214 -6.477 25.209 1.00 47.56 393 THR A CA 1
ATOM 3258 C C . THR A 1 393 ? 11.490 -6.777 23.737 1.00 47.56 393 THR A C 1
ATOM 3260 O O . THR A 1 393 ? 12.582 -6.579 23.211 1.00 47.56 393 THR A O 1
ATOM 3263 N N . HIS A 1 394 ? 10.474 -7.305 23.054 1.00 56.09 394 HIS A N 1
ATOM 3264 C CA . HIS A 1 394 ? 10.518 -7.634 21.629 1.00 56.09 394 HIS A CA 1
ATOM 3265 C C . HIS A 1 394 ? 10.148 -6.414 20.788 1.00 56.09 394 HIS A C 1
ATOM 3267 O O . HIS A 1 394 ? 9.145 -6.436 20.093 1.00 56.09 394 HIS A O 1
ATOM 3273 N N . LYS A 1 395 ? 10.931 -5.335 20.851 1.00 65.00 395 LYS A N 1
ATOM 3274 C CA . LYS A 1 395 ? 10.577 -4.119 20.113 1.00 65.00 395 LYS A CA 1
ATOM 3275 C C . LYS A 1 395 ? 10.996 -4.221 18.647 1.00 65.00 395 LYS A C 1
ATOM 3277 O O . LYS A 1 395 ? 12.184 -4.367 18.350 1.00 65.00 395 LYS A O 1
ATOM 3282 N N . ILE A 1 396 ? 10.037 -4.147 17.729 1.00 78.06 396 ILE A N 1
ATOM 3283 C CA . ILE A 1 396 ? 10.311 -3.875 16.312 1.00 78.06 396 ILE A CA 1
ATOM 3284 C C . ILE A 1 396 ? 10.315 -2.365 16.111 1.00 78.06 396 ILE A C 1
ATOM 3286 O O . ILE A 1 396 ? 9.443 -1.687 16.635 1.00 78.06 396 ILE A O 1
ATOM 3290 N N . ASP A 1 397 ? 11.242 -1.847 15.311 1.00 81.88 397 ASP A N 1
ATOM 3291 C CA . ASP A 1 397 ? 11.164 -0.486 14.790 1.00 81.88 397 ASP A CA 1
ATOM 3292 C C . ASP A 1 397 ? 11.305 -0.515 13.260 1.00 81.88 397 ASP A C 1
ATOM 3294 O O . ASP A 1 397 ? 12.324 -0.943 12.718 1.00 81.88 397 ASP A O 1
ATOM 3298 N N . ILE A 1 398 ? 10.252 -0.122 12.544 1.00 85.94 398 ILE A N 1
ATOM 3299 C CA . ILE A 1 398 ? 10.241 -0.107 11.071 1.00 85.94 398 ILE A CA 1
ATOM 3300 C C . ILE A 1 398 ? 10.571 1.268 10.483 1.00 85.94 398 ILE A C 1
ATOM 3302 O O . ILE A 1 398 ? 10.490 1.440 9.266 1.00 85.94 398 ILE A O 1
ATOM 3306 N N . THR A 1 399 ? 10.934 2.251 11.310 1.00 84.19 399 THR A N 1
ATOM 3307 C CA . THR A 1 399 ? 11.344 3.568 10.816 1.00 84.19 399 THR A CA 1
ATOM 3308 C C . THR A 1 399 ? 12.630 3.472 9.999 1.00 84.19 399 THR A C 1
ATOM 3310 O O . THR A 1 399 ? 13.506 2.629 10.240 1.00 84.19 399 THR A O 1
ATOM 3313 N N . ILE A 1 400 ? 12.730 4.333 8.984 1.00 84.81 400 ILE A N 1
ATOM 3314 C CA . ILE A 1 400 ? 13.946 4.450 8.181 1.00 84.81 400 ILE A CA 1
ATOM 3315 C C . ILE A 1 400 ? 15.072 4.970 9.078 1.00 84.81 400 ILE A C 1
ATOM 3317 O O . ILE A 1 400 ? 14.896 5.910 9.852 1.00 84.81 400 ILE A O 1
ATOM 3321 N N . ASN A 1 401 ? 16.243 4.353 8.961 1.00 83.06 401 ASN A N 1
ATOM 3322 C CA . ASN A 1 401 ? 17.428 4.738 9.703 1.00 83.06 401 ASN A CA 1
ATOM 3323 C C . ASN A 1 401 ? 17.846 6.180 9.331 1.00 83.06 401 ASN A C 1
ATOM 3325 O O . ASN A 1 401 ? 18.007 6.469 8.141 1.00 83.06 401 ASN A O 1
ATOM 3329 N N . PRO A 1 402 ? 18.072 7.071 10.319 1.00 76.12 402 PRO A N 1
ATOM 3330 C CA . PRO A 1 402 ? 18.354 8.493 10.098 1.00 76.12 402 PRO A CA 1
ATOM 3331 C C . PRO A 1 402 ? 19.692 8.792 9.418 1.00 76.12 402 PRO A C 1
ATOM 3333 O O . PRO A 1 402 ? 19.962 9.944 9.084 1.00 76.12 402 PRO A O 1
ATOM 3336 N N . THR A 1 403 ? 20.559 7.801 9.202 1.00 83.31 403 THR A N 1
ATOM 3337 C CA . THR A 1 403 ? 21.839 8.054 8.536 1.00 83.31 403 THR A CA 1
ATOM 3338 C C . THR A 1 403 ? 21.663 8.289 7.031 1.00 83.31 403 THR A C 1
ATOM 3340 O O . THR A 1 403 ? 21.059 7.487 6.318 1.00 83.31 403 THR A O 1
ATOM 3343 N N . ASN A 1 404 ? 22.287 9.353 6.506 1.00 76.75 404 ASN A N 1
ATOM 3344 C CA . ASN A 1 404 ? 22.331 9.632 5.060 1.00 76.75 404 ASN A CA 1
ATOM 3345 C C . ASN A 1 404 ? 22.849 8.431 4.242 1.00 76.75 404 ASN A C 1
ATOM 3347 O O . ASN A 1 404 ? 22.409 8.205 3.113 1.00 76.75 404 ASN A O 1
ATOM 3351 N N . ASN A 1 405 ? 23.742 7.626 4.827 1.00 87.62 405 ASN A N 1
ATOM 3352 C CA . ASN A 1 405 ? 24.279 6.419 4.202 1.00 87.62 405 ASN A CA 1
ATOM 3353 C C . ASN A 1 405 ? 23.199 5.364 3.932 1.00 87.62 405 ASN A C 1
ATOM 3355 O O . ASN A 1 405 ? 23.239 4.727 2.883 1.00 87.62 405 ASN A O 1
ATOM 3359 N N . SER A 1 406 ? 22.218 5.186 4.822 1.00 87.38 406 SER A N 1
ATOM 3360 C CA . SER A 1 406 ? 21.133 4.218 4.618 1.00 87.38 406 SER A CA 1
ATOM 3361 C C . SER A 1 406 ? 20.273 4.562 3.398 1.00 87.38 406 SER A C 1
ATOM 3363 O O . SER A 1 406 ? 19.928 3.678 2.615 1.00 87.38 406 SER A O 1
ATOM 3365 N N . ILE A 1 407 ? 20.003 5.848 3.174 1.00 90.94 407 ILE A N 1
ATOM 3366 C CA . ILE A 1 407 ? 19.223 6.325 2.023 1.00 90.94 407 ILE A CA 1
ATOM 3367 C C . ILE A 1 407 ? 20.029 6.209 0.722 1.00 90.94 407 ILE A C 1
ATOM 3369 O O . ILE A 1 407 ? 19.518 5.733 -0.290 1.00 90.94 407 ILE A O 1
ATOM 3373 N N . ILE A 1 408 ? 21.315 6.572 0.748 1.00 92.62 408 ILE A N 1
ATOM 3374 C CA . ILE A 1 408 ? 22.216 6.369 -0.398 1.00 92.62 408 ILE A CA 1
ATOM 3375 C C . ILE A 1 408 ? 22.298 4.880 -0.763 1.00 92.62 408 ILE A C 1
ATOM 3377 O O . ILE A 1 408 ? 22.193 4.518 -1.938 1.00 92.62 408 ILE A O 1
ATOM 3381 N N . ASN A 1 409 ? 22.415 4.006 0.239 1.00 93.25 409 ASN A N 1
ATOM 3382 C CA . ASN A 1 409 ? 22.429 2.560 0.043 1.00 93.25 409 ASN A CA 1
ATOM 3383 C C . ASN A 1 409 ? 21.133 2.058 -0.599 1.00 93.25 409 ASN A C 1
ATOM 3385 O O . ASN A 1 409 ? 21.210 1.207 -1.483 1.00 93.25 409 ASN A O 1
ATOM 3389 N N . LEU A 1 410 ? 19.969 2.606 -0.233 1.00 94.31 410 LEU A N 1
ATOM 3390 C CA . LEU A 1 410 ? 18.705 2.292 -0.904 1.00 94.31 410 LEU A CA 1
ATOM 3391 C C . LEU A 1 410 ? 18.771 2.624 -2.403 1.00 94.31 410 LEU A C 1
ATOM 3393 O O . LEU A 1 410 ? 18.377 1.795 -3.222 1.00 94.31 410 LEU A O 1
ATOM 3397 N N . PHE A 1 411 ? 19.308 3.786 -2.793 1.00 95.50 411 PHE A N 1
ATOM 3398 C CA . PHE A 1 411 ? 19.423 4.149 -4.213 1.00 95.50 411 PHE A CA 1
ATOM 3399 C C . PHE A 1 411 ? 20.327 3.183 -4.985 1.00 95.50 411 PHE A C 1
ATOM 3401 O O . PHE A 1 411 ? 19.961 2.702 -6.061 1.00 95.50 411 PHE A O 1
ATOM 3408 N N . ILE A 1 412 ? 21.482 2.844 -4.406 1.00 95.94 412 ILE A N 1
ATOM 3409 C CA . ILE A 1 412 ? 22.426 1.877 -4.980 1.00 95.94 412 ILE A CA 1
ATOM 3410 C C . ILE A 1 412 ? 21.769 0.497 -5.104 1.00 95.94 412 ILE A C 1
ATOM 3412 O O . ILE A 1 412 ? 21.869 -0.151 -6.147 1.00 95.94 412 ILE A O 1
ATOM 3416 N N . GLN A 1 413 ? 21.070 0.046 -4.062 1.00 95.69 413 GLN A N 1
ATOM 3417 C CA . GLN A 1 413 ? 20.387 -1.244 -4.044 1.00 95.69 413 GLN A CA 1
ATOM 3418 C C . GLN A 1 413 ? 19.282 -1.319 -5.092 1.00 95.69 413 GLN A C 1
ATOM 3420 O O . GLN A 1 413 ? 19.272 -2.272 -5.862 1.00 95.69 413 GLN A O 1
ATOM 3425 N N . LEU A 1 414 ? 18.402 -0.318 -5.187 1.00 96.56 414 LEU A N 1
ATOM 3426 C CA . LEU A 1 414 ? 17.336 -0.294 -6.194 1.00 96.56 414 LEU A CA 1
ATOM 3427 C C . LEU A 1 414 ? 17.899 -0.375 -7.617 1.00 96.56 414 LEU A C 1
ATOM 3429 O O . LEU A 1 414 ? 17.373 -1.125 -8.441 1.00 96.56 414 LEU A O 1
ATOM 3433 N N . ARG A 1 415 ? 19.007 0.325 -7.888 1.00 96.62 415 ARG A N 1
ATOM 3434 C CA . ARG A 1 415 ? 19.708 0.237 -9.174 1.00 96.62 415 ARG A CA 1
ATOM 3435 C C . ARG A 1 415 ? 20.286 -1.160 -9.406 1.00 96.62 415 ARG A C 1
ATOM 3437 O O . ARG A 1 415 ? 20.124 -1.736 -10.475 1.00 96.62 415 ARG A O 1
ATOM 3444 N N . ASN A 1 416 ? 20.956 -1.732 -8.414 1.00 96.69 416 ASN A N 1
ATOM 3445 C CA . ASN A 1 416 ? 21.557 -3.057 -8.552 1.00 96.69 416 ASN A CA 1
ATOM 3446 C C . ASN A 1 416 ? 20.496 -4.158 -8.692 1.00 96.69 416 ASN A C 1
ATOM 3448 O O . ASN A 1 416 ? 20.688 -5.119 -9.434 1.00 96.69 416 ASN A O 1
ATOM 3452 N N . TYR A 1 417 ? 19.361 -4.016 -8.008 1.00 96.00 417 TYR A N 1
ATOM 3453 C CA . TYR A 1 417 ? 18.229 -4.928 -8.114 1.00 96.00 417 TYR A CA 1
ATOM 3454 C C . TYR A 1 417 ? 17.567 -4.848 -9.486 1.00 96.00 417 TYR A C 1
ATOM 3456 O O . TYR A 1 417 ? 17.197 -5.891 -10.020 1.00 96.00 417 TYR A O 1
ATOM 3464 N N . SER A 1 418 ? 17.449 -3.657 -10.085 1.00 95.62 418 SER A N 1
ATOM 3465 C CA . SER A 1 418 ? 16.868 -3.521 -11.424 1.00 95.62 418 SER A CA 1
ATOM 3466 C C . SER A 1 418 ? 17.741 -4.161 -12.509 1.00 95.62 418 SER A C 1
ATOM 3468 O O . SER A 1 418 ? 17.209 -4.796 -13.421 1.00 95.62 418 SER A O 1
ATOM 3470 N N . LEU A 1 419 ? 19.067 -4.060 -12.370 1.00 95.06 419 LEU A N 1
ATOM 3471 C CA . LEU A 1 419 ? 20.059 -4.620 -13.296 1.00 95.06 419 LEU A CA 1
ATOM 3472 C C . LEU A 1 419 ? 20.369 -6.106 -13.052 1.00 95.06 419 LEU A C 1
ATOM 3474 O O . LEU A 1 419 ? 21.128 -6.717 -13.802 1.00 95.06 419 LEU A O 1
ATOM 3478 N N . ASN A 1 420 ? 19.805 -6.711 -12.007 1.00 93.62 420 ASN A N 1
ATOM 3479 C CA . ASN A 1 420 ? 20.052 -8.108 -11.686 1.00 93.62 420 ASN A CA 1
ATOM 3480 C C . ASN A 1 420 ? 19.424 -9.055 -12.733 1.00 93.62 420 ASN A C 1
ATOM 3482 O O . ASN A 1 420 ? 18.242 -8.938 -13.064 1.00 93.62 420 ASN A O 1
ATOM 3486 N N . ASN A 1 421 ? 20.187 -10.060 -13.185 1.00 91.56 421 ASN A N 1
ATOM 3487 C CA . ASN A 1 421 ? 19.745 -11.048 -14.183 1.00 91.56 421 ASN A CA 1
ATOM 3488 C C . ASN A 1 421 ? 18.432 -11.756 -13.811 1.00 91.56 421 ASN A C 1
ATOM 3490 O O . ASN A 1 421 ? 17.627 -12.087 -14.683 1.00 91.56 421 ASN A O 1
ATOM 3494 N N . MET A 1 422 ? 18.198 -11.990 -12.521 1.00 89.44 422 MET A N 1
ATOM 3495 C CA . MET A 1 422 ? 17.005 -12.666 -12.021 1.00 89.44 422 MET A CA 1
ATOM 3496 C C . MET A 1 422 ? 15.774 -11.767 -12.134 1.00 89.44 422 MET A C 1
ATOM 3498 O O . MET A 1 422 ? 14.763 -12.189 -12.696 1.00 89.44 422 MET A O 1
ATOM 3502 N N . ALA A 1 423 ? 15.887 -10.503 -11.708 1.00 90.25 423 ALA A N 1
ATOM 3503 C CA . ALA A 1 423 ? 14.838 -9.500 -11.892 1.00 90.25 423 ALA A CA 1
ATOM 3504 C C . ALA A 1 423 ? 14.507 -9.320 -13.381 1.00 90.25 423 ALA A C 1
ATOM 3506 O O . ALA A 1 423 ? 13.337 -9.360 -13.769 1.00 90.25 423 ALA A O 1
ATOM 3507 N N . PHE A 1 424 ? 15.539 -9.230 -14.228 1.00 92.88 424 PHE A N 1
ATOM 3508 C CA . PHE A 1 424 ? 15.390 -9.162 -15.680 1.00 92.88 424 PHE A CA 1
ATOM 3509 C C . PHE A 1 424 ? 14.637 -10.366 -16.250 1.00 92.88 424 PHE A C 1
ATOM 3511 O O . PHE A 1 424 ? 13.690 -10.202 -17.021 1.00 92.88 424 PHE A O 1
ATOM 3518 N N . THR A 1 425 ? 15.008 -11.575 -15.832 1.00 92.75 425 THR A N 1
ATOM 3519 C CA . THR A 1 425 ? 14.375 -12.820 -16.284 1.00 92.75 425 THR A CA 1
ATOM 3520 C C . THR A 1 425 ? 12.911 -12.898 -15.853 1.00 92.75 425 THR A C 1
ATOM 3522 O O . THR A 1 425 ? 12.041 -13.201 -16.672 1.00 92.75 425 THR A O 1
ATOM 3525 N N . ILE A 1 426 ? 12.609 -12.593 -14.588 1.00 91.94 426 ILE A N 1
ATOM 3526 C CA . ILE A 1 426 ? 11.244 -12.643 -14.047 1.00 91.94 426 ILE A CA 1
ATOM 3527 C C . ILE A 1 426 ? 10.347 -11.627 -14.755 1.00 91.94 426 ILE A C 1
ATOM 3529 O O . ILE A 1 426 ? 9.279 -11.995 -15.249 1.00 91.94 426 ILE A O 1
ATOM 3533 N N . ILE A 1 427 ? 10.782 -10.366 -14.847 1.00 93.75 427 ILE A N 1
ATOM 3534 C CA . ILE A 1 427 ? 9.978 -9.301 -15.455 1.00 93.75 427 ILE A CA 1
ATOM 3535 C C . ILE A 1 427 ? 9.768 -9.579 -16.948 1.00 93.75 427 ILE A C 1
ATOM 3537 O O . ILE A 1 427 ? 8.639 -9.469 -17.421 1.00 93.75 427 ILE A O 1
ATOM 3541 N N . ASN A 1 428 ? 10.784 -10.036 -17.689 1.00 92.69 428 ASN A N 1
ATOM 3542 C CA . ASN A 1 428 ? 10.612 -10.374 -19.108 1.00 92.69 428 ASN A CA 1
ATOM 3543 C C . ASN A 1 428 ? 9.708 -11.587 -19.346 1.00 92.69 428 ASN A C 1
ATOM 3545 O O . ASN A 1 428 ? 8.913 -11.581 -20.293 1.00 92.69 428 ASN A O 1
ATOM 3549 N N . ASN A 1 429 ? 9.768 -12.605 -18.484 1.00 92.88 429 ASN A N 1
ATOM 3550 C CA . ASN A 1 429 ? 8.818 -13.715 -18.539 1.00 92.88 429 ASN A CA 1
ATOM 3551 C C . ASN A 1 429 ? 7.387 -13.212 -18.294 1.00 92.88 429 ASN A C 1
ATOM 3553 O O . ASN A 1 429 ? 6.482 -13.553 -19.057 1.00 92.88 429 ASN A O 1
ATOM 3557 N N . CYS A 1 430 ? 7.185 -12.334 -17.306 1.00 92.75 430 CYS A N 1
ATOM 3558 C CA . CYS A 1 430 ? 5.899 -11.676 -17.073 1.00 92.75 430 CYS A CA 1
ATOM 3559 C C . CYS A 1 430 ? 5.440 -10.840 -18.278 1.00 92.75 430 CYS A C 1
ATOM 3561 O O . CYS A 1 430 ? 4.281 -10.957 -18.666 1.00 92.75 430 CYS A O 1
ATOM 3563 N N . CYS A 1 431 ? 6.321 -10.060 -18.914 1.00 91.56 431 CYS A N 1
ATOM 3564 C CA . CYS A 1 431 ? 6.021 -9.306 -20.139 1.00 91.56 431 CYS A CA 1
ATOM 3565 C C . CYS A 1 431 ? 5.591 -10.227 -21.286 1.00 91.56 431 CYS A C 1
ATOM 3567 O O . CYS A 1 431 ? 4.605 -9.955 -21.970 1.00 91.56 431 CYS A O 1
ATOM 3569 N N . THR A 1 432 ? 6.284 -11.351 -21.469 1.00 90.94 432 THR A N 1
ATOM 3570 C CA . THR A 1 432 ? 5.964 -12.346 -22.502 1.00 90.94 432 THR A CA 1
ATOM 3571 C C . THR A 1 432 ? 4.587 -12.965 -22.268 1.00 90.94 432 THR A C 1
ATOM 3573 O O . THR A 1 432 ? 3.754 -13.008 -23.178 1.00 90.94 432 THR A O 1
ATOM 3576 N N . ILE A 1 433 ? 4.315 -13.401 -21.034 1.00 89.75 433 ILE A N 1
ATOM 3577 C CA . ILE A 1 433 ? 3.017 -13.961 -20.644 1.00 89.75 433 ILE A CA 1
ATOM 3578 C C . ILE A 1 433 ? 1.920 -12.904 -20.807 1.00 89.75 433 ILE A C 1
ATOM 3580 O O . ILE A 1 433 ? 0.883 -13.180 -21.411 1.00 89.75 433 ILE A O 1
ATOM 3584 N N . TYR A 1 434 ? 2.154 -11.680 -20.331 1.00 87.56 434 TYR A N 1
ATOM 3585 C CA . TYR A 1 434 ? 1.212 -10.572 -20.452 1.00 87.56 434 TYR A CA 1
ATOM 3586 C C . TYR A 1 434 ? 0.844 -10.297 -21.913 1.00 87.56 434 TYR A C 1
ATOM 3588 O O . TYR A 1 434 ? -0.341 -10.270 -22.250 1.00 87.56 434 TYR A O 1
ATOM 3596 N N . ASN A 1 435 ? 1.840 -10.187 -22.795 1.00 85.00 435 ASN A N 1
ATOM 3597 C CA . ASN A 1 435 ? 1.624 -9.979 -24.224 1.00 85.00 435 ASN A CA 1
ATOM 3598 C C . ASN A 1 435 ? 0.800 -11.120 -24.839 1.00 85.00 435 ASN A C 1
ATOM 3600 O O . ASN A 1 435 ? -0.144 -10.852 -25.579 1.00 85.00 435 ASN A O 1
ATOM 3604 N N . LYS A 1 436 ? 1.063 -12.384 -24.475 1.00 84.56 436 LYS A N 1
ATOM 3605 C CA . LYS A 1 436 ? 0.254 -13.534 -24.921 1.00 84.56 436 LYS A CA 1
ATOM 3606 C C . LYS A 1 436 ? -1.216 -13.392 -24.506 1.00 84.56 436 LYS A C 1
ATOM 3608 O O . LYS A 1 436 ? -2.108 -13.569 -25.341 1.00 84.56 436 LYS A O 1
ATOM 3613 N N . TYR A 1 437 ? -1.483 -13.056 -23.241 1.00 80.12 437 TYR A N 1
ATOM 3614 C CA . TYR A 1 437 ? -2.847 -12.821 -22.755 1.00 80.12 437 TYR A CA 1
ATOM 3615 C C . TYR A 1 437 ? -3.516 -11.661 -23.492 1.00 80.12 437 TYR A C 1
ATOM 3617 O O . TYR A 1 437 ? -4.637 -11.814 -23.984 1.00 80.12 437 TYR A O 1
ATOM 3625 N N . TYR A 1 438 ? -2.819 -10.533 -23.620 1.00 73.88 438 TYR A N 1
ATOM 3626 C CA . TYR A 1 438 ? -3.311 -9.339 -24.297 1.00 73.88 438 TYR A CA 1
ATOM 3627 C C . TYR A 1 438 ? -3.640 -9.607 -25.777 1.00 73.88 438 TYR A C 1
ATOM 3629 O O . TYR A 1 438 ? -4.756 -9.337 -26.229 1.00 73.88 438 TYR A O 1
ATOM 3637 N N . THR A 1 439 ? -2.736 -10.244 -26.529 1.00 72.75 439 THR A N 1
ATOM 3638 C CA . THR A 1 439 ? -2.966 -10.605 -27.938 1.00 72.75 439 THR A CA 1
ATOM 3639 C C . THR A 1 439 ? -4.152 -11.559 -28.102 1.00 72.75 439 THR A C 1
ATOM 3641 O O . THR A 1 439 ? -4.957 -11.393 -29.022 1.00 72.75 439 THR A O 1
ATOM 3644 N N . ASN A 1 440 ? -4.310 -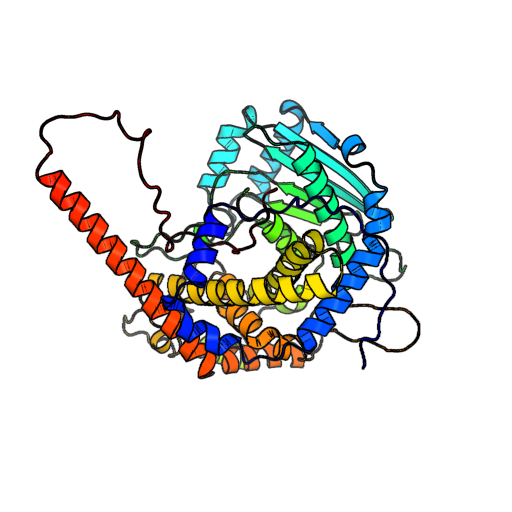12.546 -27.215 1.00 71.12 440 ASN A N 1
ATOM 3645 C CA . ASN A 1 440 ? -5.439 -13.482 -27.264 1.00 71.12 440 ASN A CA 1
ATOM 3646 C C . ASN A 1 440 ? -6.785 -12.790 -27.005 1.00 71.12 440 ASN A C 1
ATOM 3648 O O . ASN A 1 440 ? -7.787 -13.107 -27.656 1.00 71.12 440 ASN A O 1
ATOM 3652 N N . LEU A 1 441 ? -6.810 -11.816 -26.094 1.00 63.84 441 LEU A N 1
ATOM 3653 C CA . LEU A 1 441 ? -7.985 -10.987 -25.832 1.00 63.84 441 LEU A CA 1
ATOM 3654 C C . LEU A 1 441 ? -8.352 -10.145 -27.055 1.00 63.84 441 LEU A C 1
ATOM 3656 O O . LEU A 1 441 ? -9.511 -10.159 -27.471 1.00 63.84 441 LEU A O 1
ATOM 3660 N N . PHE A 1 442 ? -7.370 -9.503 -27.693 1.00 60.66 442 PHE A N 1
ATOM 3661 C CA . PHE A 1 442 ? -7.601 -8.685 -28.885 1.00 60.66 442 PHE A CA 1
ATOM 3662 C C . PHE A 1 442 ? -8.081 -9.518 -30.083 1.00 60.66 442 PHE A C 1
ATOM 3664 O O . PHE A 1 442 ? -9.034 -9.140 -30.764 1.00 60.66 442 PHE A O 1
ATOM 3671 N N . LYS A 1 443 ? -7.501 -10.707 -30.306 1.00 59.88 443 LYS A N 1
ATOM 3672 C CA . LYS A 1 443 ? -7.966 -11.656 -31.337 1.00 59.88 443 LYS A CA 1
ATOM 3673 C C . LYS A 1 443 ? -9.418 -12.086 -31.107 1.00 59.88 443 LYS A C 1
ATOM 3675 O O . LYS A 1 443 ? -10.183 -12.209 -32.062 1.00 59.88 443 LYS A O 1
ATOM 3680 N N . THR A 1 444 ? -9.807 -12.297 -29.850 1.00 59.12 444 THR A N 1
ATOM 3681 C CA . THR A 1 444 ? -11.182 -12.677 -29.489 1.00 59.12 444 THR A CA 1
ATOM 3682 C C . THR A 1 444 ? -12.149 -11.505 -29.675 1.00 59.12 444 THR A C 1
ATOM 3684 O O . THR A 1 444 ? -13.221 -11.692 -30.246 1.00 59.12 444 THR A O 1
ATOM 3687 N N . ALA A 1 445 ? -11.756 -10.293 -29.270 1.00 56.59 445 ALA A N 1
ATOM 3688 C CA . ALA A 1 445 ? -12.542 -9.078 -29.467 1.00 56.59 445 ALA A CA 1
ATOM 3689 C C . ALA A 1 445 ? -12.758 -8.778 -30.958 1.00 56.59 445 ALA A C 1
ATOM 3691 O O . ALA A 1 445 ? -13.898 -8.582 -31.364 1.00 56.59 445 ALA A O 1
ATOM 3692 N N . LYS A 1 446 ? -11.702 -8.862 -31.782 1.00 54.31 446 LYS A N 1
ATOM 3693 C CA . LYS A 1 446 ? -11.775 -8.664 -33.240 1.00 54.31 446 LYS A CA 1
ATOM 3694 C C . LYS A 1 446 ? -12.673 -9.702 -33.925 1.00 54.31 446 LYS A C 1
ATOM 3696 O O . LYS A 1 446 ? -13.465 -9.352 -34.791 1.00 54.31 446 LYS A O 1
ATOM 3701 N N . LYS A 1 447 ? -12.626 -10.974 -33.504 1.00 51.56 447 LYS A N 1
ATOM 3702 C CA . LYS A 1 447 ? -13.558 -12.014 -33.993 1.00 51.56 447 LYS A CA 1
ATOM 3703 C C . LYS A 1 447 ? -15.018 -11.732 -33.613 1.00 51.56 447 LYS A C 1
ATOM 3705 O O . LYS A 1 447 ? -15.915 -12.077 -34.377 1.00 51.56 447 LYS A O 1
ATOM 3710 N N . LEU A 1 448 ? -15.264 -11.124 -32.451 1.00 48.06 448 LEU A N 1
ATOM 3711 C CA . LEU A 1 448 ? -16.608 -10.747 -32.001 1.00 48.06 448 LEU A CA 1
ATOM 3712 C C . LEU A 1 448 ? -17.151 -9.514 -32.737 1.00 48.06 448 LEU A C 1
ATOM 3714 O O . LEU A 1 448 ? -18.346 -9.485 -33.025 1.00 48.06 448 LEU A O 1
ATOM 3718 N N . THR A 1 449 ? -16.312 -8.529 -33.072 1.00 46.84 449 THR A N 1
ATOM 3719 C CA . THR A 1 449 ? -16.717 -7.390 -33.915 1.00 46.84 449 THR A CA 1
ATOM 3720 C C . THR A 1 449 ? -17.001 -7.823 -35.349 1.00 46.84 449 THR A C 1
ATOM 3722 O O . THR A 1 449 ? -18.065 -7.493 -35.858 1.00 46.84 449 THR A O 1
ATOM 3725 N N . VAL A 1 450 ? -16.155 -8.670 -35.948 1.00 44.78 450 VAL A N 1
ATOM 3726 C CA . VAL A 1 450 ? -16.375 -9.193 -37.314 1.00 44.78 450 VAL A CA 1
ATOM 3727 C C . VAL A 1 450 ? -17.650 -10.047 -37.407 1.00 44.78 450 VAL A C 1
ATOM 3729 O O . VAL A 1 450 ? -18.412 -9.921 -38.360 1.00 44.78 450 VAL A O 1
ATOM 3732 N N . LYS A 1 451 ? -17.955 -10.870 -36.389 1.00 43.72 451 LYS A N 1
ATOM 3733 C CA . LYS A 1 451 ? -19.235 -11.605 -36.338 1.00 43.72 451 LYS A CA 1
ATOM 3734 C C . LYS A 1 451 ? -20.452 -10.697 -36.147 1.00 43.72 451 LYS A C 1
ATOM 3736 O O . LYS A 1 451 ? -21.536 -11.068 -36.579 1.00 43.72 451 LYS A O 1
ATOM 3741 N N . ARG A 1 452 ? -20.298 -9.538 -35.498 1.00 42.16 452 ARG A N 1
ATOM 3742 C CA . ARG A 1 452 ? -21.390 -8.567 -35.318 1.00 42.16 452 ARG A CA 1
ATOM 3743 C C . ARG A 1 452 ? -21.636 -7.729 -36.570 1.00 42.16 452 ARG A C 1
ATOM 3745 O O . ARG A 1 452 ? -22.788 -7.411 -36.832 1.00 42.16 452 ARG A O 1
ATOM 3752 N N . GLU A 1 453 ? -20.619 -7.442 -37.377 1.00 36.28 453 GLU A N 1
ATOM 3753 C CA . GLU A 1 453 ? -20.809 -6.749 -38.663 1.00 36.28 453 GLU A CA 1
ATOM 3754 C C . GLU A 1 453 ? -21.598 -7.587 -39.684 1.00 36.28 453 GLU A C 1
ATOM 3756 O O . GLU A 1 453 ? -22.315 -7.027 -40.506 1.00 36.28 453 GLU A O 1
ATOM 3761 N N . GLN A 1 454 ? -21.590 -8.920 -39.571 1.00 40.47 454 GLN A N 1
ATOM 3762 C CA . GLN A 1 454 ? -22.406 -9.803 -40.418 1.00 40.47 454 GLN A CA 1
ATOM 3763 C C . GLN A 1 454 ? -23.861 -9.980 -39.943 1.00 40.47 454 GLN A C 1
ATOM 3765 O O . GLN A 1 454 ? -24.657 -10.610 -40.634 1.00 40.47 454 GLN A O 1
ATOM 3770 N N . SER A 1 455 ? -24.249 -9.415 -38.795 1.00 35.56 455 SER A N 1
ATOM 3771 C CA . SER A 1 455 ? -25.597 -9.592 -38.236 1.00 35.56 455 SER A CA 1
ATOM 3772 C C . SER A 1 455 ? -26.157 -8.315 -37.600 1.00 35.56 455 SER A C 1
ATOM 3774 O O . SER A 1 455 ? -26.656 -8.343 -36.475 1.00 35.56 455 SER A O 1
ATOM 3776 N N . PHE A 1 456 ? -26.081 -7.185 -38.311 1.00 28.36 456 PHE A N 1
ATOM 3777 C CA . PHE A 1 456 ? -26.701 -5.920 -37.894 1.00 28.36 456 PHE A CA 1
ATOM 3778 C C . PHE A 1 456 ? -27.609 -5.318 -38.984 1.00 28.36 456 PHE A C 1
ATOM 3780 O O . PHE A 1 456 ? -27.373 -4.245 -39.528 1.00 28.36 456 PHE A O 1
ATOM 3787 N N . LYS A 1 457 ? -28.740 -5.987 -39.230 1.00 31.30 457 LYS A N 1
ATOM 3788 C CA . LYS A 1 457 ? -30.031 -5.321 -39.463 1.00 31.30 457 LYS A CA 1
ATOM 3789 C C . LYS A 1 457 ? -31.029 -5.938 -38.483 1.00 31.30 457 LYS A C 1
ATOM 3791 O O . LYS A 1 457 ? -31.338 -7.116 -38.596 1.00 31.30 457 LYS A O 1
ATOM 3796 N N . ARG A 1 458 ? -31.529 -5.111 -37.556 1.00 30.66 458 ARG A N 1
ATOM 3797 C CA . ARG A 1 458 ? -32.502 -5.414 -36.481 1.00 30.66 458 ARG A CA 1
ATOM 3798 C C . ARG A 1 458 ? -31.927 -6.200 -35.292 1.00 30.66 458 ARG A C 1
ATOM 3800 O O . ARG A 1 458 ? -31.812 -7.411 -35.343 1.00 30.66 458 ARG A O 1
ATOM 3807 N N . TYR A 1 459 ? -31.621 -5.506 -34.196 1.00 26.02 459 TYR A N 1
ATOM 3808 C CA . TYR A 1 459 ? -32.347 -5.630 -32.919 1.00 26.02 459 TYR A CA 1
ATOM 3809 C C . TYR A 1 459 ? -31.681 -4.779 -31.826 1.00 26.02 459 TYR A C 1
ATOM 3811 O O . TYR A 1 459 ? -30.465 -4.665 -31.701 1.00 26.02 459 TYR A O 1
ATOM 3819 N N . THR A 1 460 ? -32.542 -4.123 -31.066 1.00 30.48 460 THR A N 1
ATOM 3820 C CA . THR A 1 460 ? -32.320 -3.002 -30.157 1.00 30.48 460 THR A CA 1
ATOM 3821 C C . THR A 1 460 ? -31.854 -3.409 -28.752 1.00 30.48 460 THR A C 1
ATOM 3823 O O . THR A 1 460 ? -32.311 -4.390 -28.177 1.00 30.48 460 THR A O 1
ATOM 3826 N N . LYS A 1 461 ? -30.979 -2.574 -28.170 1.00 30.28 461 LYS A N 1
ATOM 3827 C CA . LYS A 1 461 ? -31.048 -1.923 -26.835 1.00 30.28 461 LYS A CA 1
ATOM 3828 C C . LYS A 1 461 ? -31.491 -2.680 -25.556 1.00 30.28 461 LYS A C 1
ATOM 3830 O O . LYS A 1 461 ? -31.594 -2.019 -24.528 1.00 30.28 461 LYS A O 1
ATOM 3835 N N . LYS A 1 462 ? -31.710 -4.003 -25.520 1.00 27.28 462 LYS A N 1
ATOM 3836 C CA . LYS A 1 462 ? -32.323 -4.659 -24.334 1.00 27.28 462 LYS A CA 1
ATOM 3837 C C . LYS A 1 462 ? -31.674 -5.950 -23.812 1.00 27.28 462 LYS A C 1
ATOM 3839 O O . LYS A 1 462 ? -32.322 -6.692 -23.081 1.00 27.28 462 LYS A O 1
ATOM 3844 N N . GLN A 1 463 ? -30.394 -6.209 -24.097 1.00 26.70 463 GLN A N 1
ATOM 3845 C CA . GLN A 1 463 ? -29.742 -7.466 -23.682 1.00 26.70 463 GLN A CA 1
ATOM 3846 C C . GLN A 1 463 ? -28.351 -7.306 -23.039 1.00 26.70 463 GLN A C 1
ATOM 3848 O O . GLN A 1 463 ? -27.476 -8.142 -23.226 1.00 26.70 463 GLN A O 1
ATOM 3853 N N . PHE A 1 464 ? -28.135 -6.252 -22.244 1.00 28.53 464 PHE A N 1
ATOM 3854 C CA . PHE A 1 464 ? -26.890 -6.096 -21.469 1.00 28.53 464 PHE A CA 1
ATOM 3855 C C . PHE A 1 464 ? -26.932 -6.689 -20.048 1.00 28.53 464 PHE A C 1
ATOM 3857 O O . PHE A 1 464 ? -25.927 -6.631 -19.345 1.00 28.53 464 PHE A O 1
ATOM 3864 N N . SER A 1 465 ? -28.050 -7.279 -19.603 1.00 28.22 465 SER A N 1
ATOM 3865 C CA . SER A 1 465 ? -28.206 -7.687 -18.195 1.00 28.22 465 SER A CA 1
ATOM 3866 C C . SER A 1 465 ? -28.253 -9.188 -17.914 1.00 28.22 465 SER A C 1
ATOM 3868 O O . SER A 1 465 ? -28.221 -9.558 -16.742 1.00 28.22 465 SER A O 1
ATOM 3870 N N . LYS A 1 466 ? -28.300 -10.084 -18.908 1.00 27.77 466 LYS A N 1
ATOM 3871 C CA . LYS A 1 466 ? -28.423 -11.522 -18.619 1.00 27.77 466 LYS A CA 1
ATOM 3872 C C . LYS A 1 466 ? -27.600 -12.393 -19.570 1.00 27.77 466 LYS A C 1
ATOM 3874 O O . LYS A 1 466 ? -27.906 -12.511 -20.747 1.00 27.77 466 LYS A O 1
ATOM 3879 N N . THR A 1 467 ? -26.633 -13.083 -18.960 1.00 27.17 467 THR A N 1
ATOM 3880 C CA . THR A 1 467 ? -25.935 -14.315 -19.376 1.00 27.17 467 THR A CA 1
ATOM 3881 C C . THR A 1 467 ? -24.595 -14.231 -20.135 1.00 27.17 467 THR A C 1
ATOM 3883 O O . THR A 1 467 ? -24.479 -13.690 -21.225 1.00 27.17 467 THR A O 1
ATOM 3886 N N . LYS A 1 468 ? -23.623 -14.930 -19.518 1.00 31.12 468 LYS A N 1
ATOM 3887 C CA . LYS A 1 468 ? -22.380 -15.552 -20.022 1.00 31.12 468 LYS A CA 1
ATOM 3888 C C . LYS A 1 468 ? -21.093 -14.701 -20.130 1.00 31.12 468 LYS A C 1
ATOM 3890 O O . LYS A 1 468 ? -20.894 -13.879 -21.010 1.00 31.12 468 LYS A O 1
ATOM 3895 N N . SER A 1 469 ? -20.197 -15.028 -19.187 1.00 33.19 469 SER A N 1
ATOM 3896 C CA . SER A 1 469 ? -18.776 -14.687 -19.022 1.00 33.19 469 SER A CA 1
ATOM 3897 C C . SER A 1 469 ? -18.405 -13.203 -18.928 1.00 33.19 469 SER A C 1
ATOM 3899 O O . SER A 1 469 ? -17.870 -12.620 -19.869 1.00 33.19 469 SER A O 1
ATOM 3901 N N . LYS A 1 470 ? -18.481 -12.641 -17.714 1.00 36.16 470 LYS A N 1
ATOM 3902 C CA . LYS A 1 470 ? -17.451 -11.686 -17.273 1.00 36.16 470 LYS A CA 1
ATOM 3903 C C . LYS A 1 470 ? -16.127 -12.449 -17.177 1.00 36.16 470 LYS A C 1
ATOM 3905 O O . LYS A 1 470 ? -15.704 -12.864 -16.103 1.00 36.16 470 LYS A O 1
ATOM 3910 N N . LYS A 1 471 ? -15.500 -12.708 -18.324 1.00 40.75 471 LYS A N 1
ATOM 3911 C CA . LYS A 1 471 ? -14.094 -13.095 -18.402 1.00 40.75 471 LYS A CA 1
ATOM 3912 C C . LYS A 1 471 ? -13.347 -11.828 -17.995 1.00 40.75 471 LYS A C 1
ATOM 3914 O O . LYS A 1 471 ? -13.061 -10.994 -18.847 1.00 40.75 471 LYS A O 1
ATOM 3919 N N . TYR A 1 472 ? -13.208 -11.592 -16.688 1.00 45.19 472 TYR A N 1
ATOM 3920 C CA . TYR A 1 472 ? -12.469 -10.440 -16.187 1.00 45.19 472 TYR A CA 1
ATOM 3921 C C . TYR A 1 472 ? -11.111 -10.467 -16.874 1.00 45.19 472 TYR A C 1
ATOM 3923 O O . TYR A 1 472 ? -10.369 -11.449 -16.778 1.00 45.19 472 TYR A O 1
ATOM 3931 N N . LEU A 1 473 ? -10.846 -9.433 -17.668 1.00 54.78 473 LEU A N 1
ATOM 3932 C CA . LEU A 1 473 ? -9.578 -9.290 -18.348 1.00 54.78 473 LEU A CA 1
ATOM 3933 C C . LEU A 1 473 ? -8.521 -9.173 -17.245 1.00 54.78 473 LEU A C 1
ATOM 3935 O O . LEU A 1 473 ? -8.427 -8.137 -16.588 1.00 54.78 473 LEU A O 1
ATOM 3939 N N . LEU A 1 474 ? -7.742 -10.247 -17.048 1.00 52.22 474 LEU A N 1
ATOM 3940 C CA . LEU A 1 474 ? -6.515 -10.336 -16.230 1.00 52.22 474 LEU A CA 1
ATOM 3941 C C . LEU A 1 474 ? -5.664 -9.054 -16.315 1.00 52.22 474 LEU A C 1
ATOM 3943 O O . LEU A 1 474 ? -4.933 -8.671 -15.401 1.00 52.22 474 LEU A O 1
ATOM 3947 N N . THR A 1 475 ? -5.777 -8.394 -17.454 1.00 53.50 475 THR A N 1
ATOM 3948 C CA . THR A 1 475 ? -4.997 -7.271 -17.894 1.00 53.50 475 THR A CA 1
ATOM 3949 C C . THR A 1 475 ? -5.414 -5.937 -17.248 1.00 53.50 475 THR A C 1
ATOM 3951 O O . THR A 1 475 ? -4.540 -5.106 -17.042 1.00 53.50 475 THR A O 1
ATOM 3954 N N . ASN A 1 476 ? -6.670 -5.728 -16.821 1.00 55.44 476 ASN A N 1
ATOM 3955 C CA . ASN A 1 476 ? -7.123 -4.389 -16.387 1.00 55.44 476 ASN A CA 1
ATOM 3956 C C . ASN A 1 476 ? -7.013 -4.142 -14.880 1.00 55.44 476 ASN A C 1
ATOM 3958 O O . ASN A 1 476 ? -6.882 -2.995 -14.472 1.00 55.44 476 ASN A O 1
ATOM 3962 N N . LEU A 1 477 ? -7.111 -5.181 -14.050 1.00 58.75 477 LEU A N 1
ATOM 3963 C CA . LEU A 1 477 ? -7.235 -4.999 -12.603 1.00 58.75 477 LEU A CA 1
ATOM 3964 C C . LEU A 1 477 ? -5.871 -4.787 -11.927 1.00 58.75 477 LEU A C 1
ATOM 3966 O O . LEU A 1 477 ? -4.916 -5.509 -12.224 1.00 58.75 477 LEU A O 1
ATOM 3970 N N . ASN A 1 478 ? -5.819 -3.829 -11.003 1.00 65.38 478 ASN A N 1
ATOM 3971 C CA . ASN A 1 478 ? -4.641 -3.467 -10.218 1.00 65.38 478 ASN A CA 1
ATOM 3972 C C . ASN A 1 478 ? -4.978 -3.558 -8.720 1.00 65.38 478 ASN A C 1
ATOM 3974 O O . ASN A 1 478 ? -5.586 -2.631 -8.182 1.00 65.38 478 ASN A O 1
ATOM 3978 N N . PHE A 1 479 ? -4.687 -4.706 -8.099 1.00 67.69 479 PHE A N 1
ATOM 3979 C CA . PHE A 1 479 ? -4.946 -4.967 -6.679 1.00 67.69 479 PHE A CA 1
ATOM 3980 C C . PHE A 1 479 ? -4.151 -6.159 -6.144 1.00 67.69 479 PHE A C 1
ATOM 3982 O O . PHE A 1 479 ? -3.847 -7.072 -6.902 1.00 67.69 479 PHE A O 1
ATOM 3989 N N . MET A 1 480 ? -3.889 -6.196 -4.838 1.00 72.00 480 MET A N 1
ATOM 3990 C CA . MET A 1 480 ? -3.304 -7.348 -4.150 1.00 72.00 480 MET A CA 1
ATOM 3991 C C . MET A 1 480 ? -4.201 -8.583 -4.262 1.00 72.00 480 MET A C 1
ATOM 3993 O O . MET A 1 480 ? -5.404 -8.528 -3.992 1.00 72.00 480 MET A O 1
ATOM 3997 N N . LEU A 1 481 ? -3.618 -9.740 -4.583 1.00 61.34 481 LEU A N 1
ATOM 3998 C CA . LEU A 1 481 ? -4.339 -11.018 -4.610 1.00 61.34 481 LEU A CA 1
ATOM 3999 C C . LEU A 1 481 ? -5.063 -11.294 -3.292 1.00 61.34 481 LEU A C 1
ATOM 4001 O O . LEU A 1 481 ? -6.165 -11.829 -3.288 1.00 61.34 481 LEU A O 1
ATOM 4005 N N . THR A 1 482 ? -4.484 -10.895 -2.174 1.00 58.47 482 THR A N 1
ATOM 4006 C CA . THR A 1 482 ? -5.011 -11.080 -0.824 1.00 58.47 482 THR A CA 1
ATOM 4007 C C . THR A 1 482 ? -6.071 -10.048 -0.429 1.00 58.47 482 THR A C 1
ATOM 4009 O O . THR A 1 482 ? -6.321 -9.901 0.759 1.00 58.47 482 THR A O 1
ATOM 4012 N N . ASN A 1 483 ? -6.719 -9.350 -1.377 1.00 62.41 483 ASN A N 1
ATOM 4013 C CA . ASN A 1 483 ? -7.744 -8.337 -1.089 1.00 62.41 483 ASN A CA 1
ATOM 4014 C C . ASN A 1 483 ? -8.759 -8.812 -0.033 1.00 62.41 483 ASN A C 1
ATOM 4016 O O . ASN A 1 483 ? -9.535 -9.749 -0.247 1.00 62.41 483 ASN A O 1
ATOM 4020 N N . LEU A 1 484 ? -8.701 -8.144 1.113 1.00 62.06 484 LEU A N 1
ATOM 4021 C CA . LEU A 1 484 ? -9.442 -8.454 2.317 1.00 62.06 484 LEU A CA 1
ATOM 4022 C C . LEU A 1 484 ? -10.853 -7.860 2.205 1.00 62.06 484 LEU A C 1
ATOM 4024 O O . LEU A 1 484 ? -11.036 -6.649 2.310 1.00 62.06 484 LEU A O 1
ATOM 4028 N N . GLU A 1 485 ? -11.862 -8.707 1.964 1.00 64.06 485 GLU A N 1
ATOM 4029 C CA . GLU A 1 485 ? -13.259 -8.261 1.878 1.00 64.06 485 GLU A CA 1
ATOM 4030 C C . GLU A 1 485 ? -13.847 -7.932 3.256 1.00 64.06 485 GLU A C 1
ATOM 4032 O O . GLU A 1 485 ? -14.491 -8.757 3.911 1.00 64.06 485 GLU A O 1
ATOM 4037 N N . CYS A 1 486 ? -13.647 -6.675 3.625 1.00 59.28 486 CYS A N 1
ATOM 4038 C CA . CYS A 1 486 ? -14.525 -5.884 4.465 1.00 59.28 486 CYS A CA 1
ATOM 4039 C C . CYS A 1 486 ? -15.679 -5.273 3.619 1.00 59.28 486 CYS A C 1
ATOM 4041 O O . CYS A 1 486 ? -16.852 -5.462 4.001 1.00 59.28 486 CYS A O 1
#

Secondary structure (DSSP, 8-state):
-------------------B-HHHHHHHHHHTSGGGHHHHHHHTT---HHHHHHHHHHHHHHHHHHHHHHHS-TTTTEEEE-HHHHHHHHHHIIIIISTT-TTS-HHHHHHHHHHGGG-EEEEEEEEETTEEEEEEEEESS---HHHHHHHHHHHHHHHHHHHHHTT--TTSTT-TT-SSTTEEEEEEEEE----B--TTS-PPB-HHHH--EEE-TT-SEEEEEEEESTTHHHHHHHHHHHHTTTTGGGGS--TT-HHHHHHHTTS-B-TTSTT-----HHHHHHHHHHHHHHHHHHHHTT-SSHHHHHHHHHHHHHHHHHHHHHHHHHHHHHTT--HHHHTS---SSS---B-BSSSHHIIIIIHHHHHHTHHHHHTSTTB------SSS------SBPS-HHHHHHHHHHHHHHHT-HHHHHHHHHHHHHHHHHHHHHHHHHHHHHHHHHTT-SS--S--SSS-S-----TTTB-S-TT-B--

pLDDT: mean 82.51, std 18.37, range [25.73, 98.62]

Organism: NCBI:txid1070528